Protein AF-0000000078754914 (afdb_homodimer)

Solvent-accessible surface area (backbone atoms only — not comparable to full-atom values): 26259 Å² total; per-residue (Å²): 140,76,93,75,76,72,86,76,89,74,84,75,78,78,77,78,77,77,77,77,78,77,76,78,76,74,75,75,57,70,71,48,72,51,60,35,39,29,44,28,19,33,62,88,78,64,42,81,58,35,33,40,40,38,38,36,36,27,54,74,83,36,70,35,36,37,41,34,42,30,20,40,89,87,63,48,73,48,31,39,32,44,38,34,21,64,92,42,52,29,54,31,35,33,41,40,40,30,69,83,55,39,27,34,33,28,33,44,81,50,99,90,40,40,33,25,26,21,20,76,31,61,91,46,71,77,42,71,42,80,48,85,73,58,82,56,47,30,25,72,78,6,43,61,48,50,47,55,76,40,40,69,51,27,60,71,61,41,69,48,70,36,30,36,55,37,29,82,72,61,47,66,46,57,29,27,37,35,52,75,42,69,66,72,44,31,29,32,33,43,34,53,57,48,70,69,58,36,73,52,33,72,55,31,38,36,32,25,33,51,90,77,58,43,73,39,36,38,34,32,80,43,97,53,58,44,96,86,68,43,63,34,47,27,34,31,44,45,48,71,70,81,130,137,87,82,75,71,86,74,78,82,77,79,78,78,75,76,78,76,76,76,77,76,78,75,77,75,75,74,75,58,71,71,47,71,50,58,37,38,28,44,27,19,32,63,87,79,63,43,81,58,37,33,40,39,38,39,36,36,25,54,74,85,36,71,35,34,37,41,34,42,29,19,40,90,86,63,50,71,47,30,40,31,45,38,36,21,63,91,43,51,28,55,30,35,34,42,40,39,30,70,85,53,39,27,35,33,29,35,46,82,50,99,90,39,38,34,25,25,22,21,76,33,60,91,46,71,76,42,72,42,80,49,87,75,56,83,56,47,28,25,70,76,8,44,61,47,50,47,55,77,40,38,69,49,27,61,71,60,42,69,50,70,36,30,37,56,36,29,82,71,61,46,67,46,58,29,28,38,36,53,75,44,67,65,71,43,32,29,29,35,44,33,52,56,49,71,68,57,36,74,52,31,72,53,32,38,37,32,25,32,52,91,78,58,42,71,37,35,39,35,31,80,42,98,52,58,43,96,84,68,44,62,34,48,28,34,32,44,46,48,69,70,81,129

Nearest PDB structures (foldseek):
  1jmx-assembly1_A  TM=2.293E-01  e=6.325E-02  Pseudomonas putida
  4r03-assembly1_A  TM=3.063E-01  e=1.200E+00  Parabacteroides distasonis ATCC 8503
  4r8o-assembly1_A  TM=3.249E-01  e=1.200E+00  Phocaeicola vulgatus ATCC 8482
  4azr-assembly1_B  TM=3.197E-01  e=2.569E+00  Homo sapiens
  3d6e-assembly1_A  TM=2.880E-01  e=1.993E+00  Bacillus licheniformis

pLDDT: mean 88.11, std 21.05, range [20.16, 98.88]

Sequence (486 aa):
MDWLNLISTGCKHATVIAIAIMTVEVSASTAGTLKFRGDAYDLSTGKFVYSENHSEFYKEGKHAYSRVSYRDAAGKEFASKIITFLPNRTQPTYELRDVRDGYVEGIRREAGGTVYYARRKADEPMKEKRIQTPAPAVFDGGFDYFVRENFNEICAGTNKSFFFAVPIELDYFRFRVARQESGDVCRMNLELDNVLLRQIVRPIKLWYETKTGRLKKYEGISNINGPDGKSLKVRVVFTYPEKMDWLNLISTGCKHATVIAIAIMTVEVSASTAGTLKFRGDAYDLSTGKFVYSENHSEFYKEGKHAYSRVSYRDAAGKEFASKIITFLPNRTQPTYELRDVRDGYVEGIRREAGGTVYYARRKADEPMKEKRIQTPAPAVFDGGFDYFVRENFNEICAGTNKSFFFAVPIELDYFRFRVARQESGDVCRMNLELDNVLLRQIVRPIKLWYETKTGRLKKYEGISNINGPDGKSLKVRVVFTYPEK

Organism: Turneriella parva (strain ATCC BAA-1111 / DSM 21527 / NCTC 11395 / H) (NCBI:txid869212)

Secondary structure (DSSP, 8-state):
----TT-------------------------PEEEEEEEEEETTT--EEEEEEEEEEEETTEEEEEEEEEE-TTS-EEEEEEEE-SS-TTS-EEEEEETTTTEEEEEEEETTEEEEEEESSTTSPPEEEEE-PPSSEE-TTHHHHHHHHTHHHHHTT--EEEEEEEGGGTEEEEEEEEEEE-SSEEEEEEEESSHHHHHHBPPEEEEEETTT--EEEEEEEEEEE-TTSSEEEEEEEEE----/-------------------------------PEEEEEEEEEETTT--EEEEEEEEEEEETTEEEEEEEEEE-TTS-EEEEEEEE-SS-TTS-EEEEEETTTTEEEEEEEETTEEEEEEESSTTSPPEEEEE-PPSSEE-TTHHHHHHHHTHHHHHTT--EEEEEEEGGGTEEEEEEEEEEE-SSEEEEEEEESSHHHHHHBPPEEEEEETTT--EEEEEEEEEEE-TTSSEEEEEEEEE----

Foldseek 3Di:
DDPPDDPDDPDPPPPPPPPPPPPPPPPQQPFDKFWWKKWKAFPPPRHTAWMWIKIFTDHNRHGAKMKIFIAGPVGHTQKIKIWGCPPPNQDIWMWIAGNVFGWIWIWDADPVAIKTWIDLGPPDDIDIDHDDFDPPEGEDSSVLVVCLVCVVVQQVWDKDWGWYDDRNVNGIAIWIKHFDDHDQKTKIWIAGPDPVRRVVDDTKIWIAGPVPSDTAKIFAWDPDADPVSHTGTIIMGMDGDDD/DCPPDDPPPPDPPPPPPPPPPPPPPPPQQPFDKFWWKKWKAFPPPRHTAWMWIKIFTDHNRHGAKMKIFIAGPVGHTQKIKIWGCPPPNQDIWMWIAGNVFGWIWIWDADPVAIKTWIDLGPPDDIDIDHDDFDPPEGEDSSVLVVCLVCVVVQQVWDKDWGWYDDRNVNGIAIWIKHFDDHDQKTKIWIAGPDPVRRVVDDTKIWIAGNVPSDTAKIFAWDPDADPVSHTGTIIMGMDGDDD

Radius of gyration: 37.25 Å; Cα contacts (8 Å, |Δi|>4): 1075; chains: 2; bounding box: 66×180×122 Å

Structure (mmCIF, N/CA/C/O backbone):
data_AF-0000000078754914-model_v1
#
loop_
_entity.id
_entity.type
_entity.pdbx_description
1 polymer 'DUF3108 domain-containing protein'
#
loop_
_atom_site.group_PDB
_atom_site.id
_atom_site.type_symbol
_atom_site.label_atom_id
_atom_site.label_alt_id
_atom_site.label_comp_id
_atom_site.label_asym_id
_atom_site.label_entity_id
_atom_site.label_seq_id
_atom_site.pdbx_PDB_ins_code
_atom_site.Cartn_x
_atom_site.Cartn_y
_atom_site.Cartn_z
_atom_site.occupancy
_atom_site.B_iso_or_equiv
_atom_site.auth_seq_id
_atom_site.auth_comp_id
_atom_site.auth_asym_id
_atom_site.auth_atom_id
_atom_site.pdbx_PDB_model_num
ATOM 1 N N . MET A 1 1 ? 26.578 -69.25 -94.938 1 20.91 1 MET A N 1
ATOM 2 C CA . MET A 1 1 ? 26.406 -70 -93.688 1 20.91 1 MET A CA 1
ATOM 3 C C . MET A 1 1 ? 25.469 -69.25 -92.75 1 20.91 1 MET A C 1
ATOM 5 O O . MET A 1 1 ? 25.328 -68 -92.812 1 20.91 1 MET A O 1
ATOM 9 N N . ASP A 1 2 ? 24.875 -69.812 -91.688 1 20.16 2 ASP A N 1
ATOM 10 C CA . ASP A 1 2 ? 23.641 -69.938 -90.938 1 20.16 2 ASP A CA 1
ATOM 11 C C . ASP A 1 2 ? 23.547 -68.875 -89.812 1 20.16 2 ASP A C 1
ATOM 13 O O . ASP A 1 2 ? 22.469 -68.562 -89.312 1 20.16 2 ASP A O 1
ATOM 17 N N . TRP A 1 3 ? 24.641 -68.312 -89.125 1 23.36 3 TRP A N 1
ATOM 18 C CA . TRP A 1 3 ? 24.578 -68.375 -87.688 1 23.36 3 TRP A CA 1
ATOM 19 C C . TRP A 1 3 ? 23.625 -67.312 -87.125 1 23.36 3 TRP A C 1
ATOM 21 O O . TRP A 1 3 ? 23.891 -66.125 -87.25 1 23.36 3 TRP A O 1
ATOM 31 N N . LEU A 1 4 ? 22.234 -67.375 -87.25 1 23.67 4 LEU A N 1
ATOM 32 C CA . LEU A 1 4 ? 21 -66.688 -86.938 1 23.67 4 LEU A CA 1
ATOM 33 C C . LEU A 1 4 ? 20.875 -66.5 -85.438 1 23.67 4 LEU A C 1
ATOM 35 O O . LEU A 1 4 ? 20.047 -65.75 -84.938 1 23.67 4 LEU A O 1
ATOM 39 N N . ASN A 1 5 ? 21.422 -67.438 -84.562 1 22.38 5 ASN A N 1
ATOM 40 C CA . ASN A 1 5 ? 20.547 -67.938 -83.5 1 22.38 5 ASN A CA 1
ATOM 41 C C . ASN A 1 5 ? 20.375 -66.938 -82.375 1 22.38 5 ASN A C 1
ATOM 43 O O . ASN A 1 5 ? 19.625 -67.125 -81.438 1 22.38 5 ASN A O 1
ATOM 47 N N . LEU A 1 6 ? 21.359 -66.125 -81.938 1 23.33 6 LEU A N 1
ATOM 48 C CA . LEU A 1 6 ? 21.656 -66.125 -80.5 1 23.33 6 LEU A CA 1
ATOM 49 C C . LEU A 1 6 ? 20.656 -65.188 -79.75 1 23.33 6 LEU A C 1
ATOM 51 O O . LEU A 1 6 ? 20.766 -65 -78.562 1 23.33 6 LEU A O 1
ATOM 55 N N . ILE A 1 7 ? 19.844 -64.312 -80.375 1 30.78 7 ILE A N 1
ATOM 56 C CA . ILE A 1 7 ? 19.641 -63.094 -79.562 1 30.78 7 ILE A CA 1
ATOM 57 C C . ILE A 1 7 ? 18.578 -63.375 -78.5 1 30.78 7 ILE A C 1
ATOM 59 O O . ILE A 1 7 ? 17.422 -63.625 -78.875 1 30.78 7 ILE A O 1
ATOM 63 N N . SER A 1 8 ? 18.953 -64.125 -77.375 1 26.09 8 SER A N 1
ATOM 64 C CA . SER A 1 8 ? 18.094 -64.5 -76.25 1 26.09 8 SER A CA 1
ATOM 65 C C . SER A 1 8 ? 17.25 -63.375 -75.75 1 26.09 8 SER A C 1
ATOM 67 O O . SER A 1 8 ? 17.578 -62.188 -76 1 26.09 8 SER A O 1
ATOM 69 N N . THR A 1 9 ? 16.156 -63.75 -75 1 27.69 9 THR A N 1
ATOM 70 C CA . THR A 1 9 ? 14.867 -63.312 -74.438 1 27.69 9 THR A CA 1
ATOM 71 C C . THR A 1 9 ? 15.047 -62.312 -73.312 1 27.69 9 THR A C 1
ATOM 73 O O . THR A 1 9 ? 15.891 -62.5 -72.438 1 27.69 9 THR A O 1
ATOM 76 N N . GLY A 1 10 ? 14.578 -61.031 -73.375 1 27.31 10 GLY A N 1
ATOM 77 C CA . GLY A 1 10 ? 14.492 -59.719 -72.75 1 27.31 10 GLY A CA 1
ATOM 78 C C . GLY A 1 10 ? 13.719 -59.688 -71.5 1 27.31 10 GLY A C 1
ATOM 79 O O . GLY A 1 10 ? 13.461 -58.594 -70.938 1 27.31 10 GLY A O 1
ATOM 80 N N . CYS A 1 11 ? 13.25 -60.844 -70.812 1 23.77 11 CYS A N 1
ATOM 81 C CA . CYS A 1 11 ? 12.109 -60.438 -70 1 23.77 11 CYS A CA 1
ATOM 82 C C . CYS A 1 11 ? 12.555 -59.594 -68.812 1 23.77 11 CYS A C 1
ATOM 84 O O . CYS A 1 11 ? 13.391 -60.031 -68.062 1 23.77 11 CYS A O 1
ATOM 86 N N . LYS A 1 12 ? 12.25 -58.281 -68.812 1 30.7 12 LYS A N 1
ATOM 87 C CA . LYS A 1 12 ? 12.438 -57.188 -67.875 1 30.7 12 LYS A CA 1
ATOM 88 C C . LYS A 1 12 ? 11.648 -57.438 -66.625 1 30.7 12 LYS A C 1
ATOM 90 O O . LYS A 1 12 ? 10.414 -57.438 -66.625 1 30.7 12 LYS A O 1
ATOM 95 N N . HIS A 1 13 ? 11.984 -58.531 -65.75 1 25.66 13 HIS A N 1
ATOM 96 C CA . HIS A 1 13 ? 11.219 -58.594 -64.5 1 25.66 13 HIS A CA 1
ATOM 97 C C . HIS A 1 13 ? 11.273 -57.281 -63.75 1 25.66 13 HIS A C 1
ATOM 99 O O . HIS A 1 13 ? 12.359 -56.719 -63.562 1 25.66 13 HIS A O 1
ATOM 105 N N . ALA A 1 14 ? 10.164 -56.5 -63.688 1 33.81 14 ALA A N 1
ATOM 106 C CA . ALA A 1 14 ? 9.812 -55.344 -62.906 1 33.81 14 ALA A CA 1
ATOM 107 C C . ALA A 1 14 ? 9.914 -55.625 -61.406 1 33.81 14 ALA A C 1
ATOM 109 O O . ALA A 1 14 ? 9.227 -56.5 -60.906 1 33.81 14 ALA A O 1
ATOM 110 N N . THR A 1 15 ? 11.109 -55.625 -60.875 1 30.08 15 THR A N 1
ATOM 111 C CA . THR A 1 15 ? 11.227 -55.688 -59.406 1 30.08 15 THR A CA 1
ATOM 112 C C . THR A 1 15 ? 10.359 -54.656 -58.719 1 30.08 15 THR A C 1
ATOM 114 O O . THR A 1 15 ? 10.492 -53.469 -59 1 30.08 15 THR A O 1
ATOM 117 N N . VAL A 1 16 ? 9.156 -54.969 -58.312 1 36.28 16 VAL A N 1
ATOM 118 C CA . VAL A 1 16 ? 8.266 -54.188 -57.469 1 36.28 16 VAL A CA 1
ATOM 119 C C . VAL A 1 16 ? 8.992 -53.781 -56.188 1 36.28 16 VAL A C 1
ATOM 121 O O . VAL A 1 16 ? 9.461 -54.656 -55.438 1 36.28 16 VAL A O 1
ATOM 124 N N . ILE A 1 17 ? 9.68 -52.656 -56.188 1 37.19 17 ILE A N 1
ATOM 125 C CA . ILE A 1 17 ? 10.227 -52.062 -54.969 1 37.19 17 ILE A CA 1
ATOM 126 C C . ILE A 1 17 ? 9.109 -51.844 -53.969 1 37.19 17 ILE A C 1
ATOM 128 O O . ILE A 1 17 ? 8.148 -51.125 -54.25 1 37.19 17 ILE A O 1
ATOM 132 N N . ALA A 1 18 ? 8.82 -52.75 -53.094 1 37.34 18 ALA A N 1
ATOM 133 C CA . ALA A 1 18 ? 7.973 -52.562 -51.906 1 37.34 18 ALA A CA 1
ATOM 134 C C . ALA A 1 18 ? 8.406 -51.344 -51.094 1 37.34 18 ALA A C 1
ATOM 136 O O . ALA A 1 18 ? 9.539 -51.281 -50.625 1 37.34 18 ALA A O 1
ATOM 137 N N . ILE A 1 19 ? 7.836 -50.188 -51.375 1 39.81 19 ILE A N 1
ATOM 138 C CA . ILE A 1 19 ? 7.984 -49 -50.531 1 39.81 19 ILE A CA 1
ATOM 139 C C . ILE A 1 19 ? 7.484 -49.281 -49.125 1 39.81 19 ILE A C 1
ATOM 141 O O . ILE A 1 19 ? 6.297 -49.562 -48.938 1 39.81 19 ILE A O 1
ATOM 145 N N . ALA A 1 20 ? 8.305 -49.875 -48.25 1 39.75 20 ALA A N 1
ATOM 146 C CA . ALA A 1 20 ? 7.969 -49.969 -46.812 1 39.75 20 ALA A CA 1
ATOM 147 C C . ALA A 1 20 ? 7.613 -48.562 -46.281 1 39.75 20 ALA A C 1
ATOM 149 O O . ALA A 1 20 ? 8.453 -47.688 -46.25 1 39.75 20 ALA A O 1
ATOM 150 N N . ILE A 1 21 ? 6.336 -48.188 -46.281 1 40.44 21 ILE A N 1
ATOM 151 C CA . ILE A 1 21 ? 5.863 -47 -45.562 1 40.44 21 ILE A CA 1
ATOM 152 C C . ILE A 1 21 ? 6.152 -47.188 -44.062 1 40.44 21 ILE A C 1
ATOM 154 O O . ILE A 1 21 ? 5.602 -48.062 -43.406 1 40.44 21 ILE A O 1
ATOM 158 N N . MET A 1 22 ? 7.324 -46.844 -43.562 1 40.12 22 MET A N 1
ATOM 159 C CA . MET A 1 22 ? 7.586 -46.719 -42.125 1 40.12 22 MET A CA 1
ATOM 160 C C . MET A 1 22 ? 6.547 -45.812 -41.469 1 40.12 22 MET A C 1
ATOM 162 O O . MET A 1 22 ? 6.488 -44.625 -41.75 1 40.12 22 MET A O 1
ATOM 166 N N . THR A 1 23 ? 5.422 -46.375 -40.969 1 42.34 23 THR A N 1
ATOM 167 C CA . THR A 1 23 ? 4.523 -45.625 -40.125 1 42.34 23 THR A CA 1
ATOM 168 C C . THR A 1 23 ? 5.242 -45.156 -38.844 1 42.34 23 THR A C 1
ATOM 170 O O . THR A 1 23 ? 5.746 -46 -38.094 1 42.34 23 THR A O 1
ATOM 173 N N . VAL A 1 24 ? 5.863 -44 -38.75 1 44.53 24 VAL A N 1
ATOM 174 C CA . VAL A 1 24 ? 6.297 -43.375 -37.531 1 44.53 24 VAL A CA 1
ATOM 175 C C . VAL A 1 24 ? 5.129 -43.312 -36.531 1 44.53 24 VAL A C 1
ATOM 177 O O . VAL A 1 24 ? 4.113 -42.688 -36.812 1 44.53 24 VAL A O 1
ATOM 180 N N . GLU A 1 25 ? 4.988 -44.375 -35.719 1 39.78 25 GLU A N 1
ATOM 181 C CA . GLU A 1 25 ? 4.109 -44.156 -34.562 1 39.78 25 GLU A CA 1
ATOM 182 C C . GLU A 1 25 ? 4.488 -42.906 -33.812 1 39.78 25 GLU A C 1
ATOM 184 O O . GLU A 1 25 ? 5.594 -42.812 -33.25 1 39.78 25 GLU A O 1
ATOM 189 N N . VAL A 1 26 ? 3.918 -41.812 -34.031 1 45.16 26 VAL A N 1
ATOM 190 C CA . VAL A 1 26 ? 3.949 -40.688 -33.125 1 45.16 26 VAL A CA 1
ATOM 191 C C . VAL A 1 26 ? 3.484 -41.125 -31.734 1 45.16 26 VAL A C 1
ATOM 193 O O . VAL A 1 26 ? 2.334 -41.562 -31.562 1 45.16 26 VAL A O 1
ATOM 196 N N . SER A 1 27 ? 4.363 -41.656 -30.875 1 41.03 27 SER A N 1
ATOM 197 C CA . SER A 1 27 ? 4.051 -41.812 -29.469 1 41.03 27 SER A CA 1
ATOM 198 C C . SER A 1 27 ? 3.166 -40.688 -28.938 1 41.03 27 SER A C 1
ATOM 200 O O . SER A 1 27 ? 3.471 -39.531 -29.141 1 41.03 27 SER A O 1
ATOM 202 N N . ALA A 1 28 ? 1.911 -40.875 -28.656 1 42.59 28 ALA A N 1
ATOM 203 C CA . ALA A 1 28 ? 1.002 -40 -27.891 1 42.59 28 ALA A CA 1
ATOM 204 C C . ALA A 1 28 ? 1.696 -39.406 -26.672 1 42.59 28 ALA A C 1
ATOM 206 O O . ALA A 1 28 ? 2.254 -40.156 -25.859 1 42.59 28 ALA A O 1
ATOM 207 N N . SER A 1 29 ? 2.305 -38.312 -26.688 1 46.56 29 SER A N 1
ATOM 208 C CA . SER A 1 29 ? 2.795 -37.562 -25.547 1 46.56 29 SER A CA 1
ATOM 209 C C . SER A 1 29 ? 1.896 -37.75 -24.328 1 46.56 29 SER A C 1
ATOM 211 O O . SER A 1 29 ? 0.685 -37.531 -24.406 1 46.56 29 SER A O 1
ATOM 213 N N . THR A 1 30 ? 2.09 -38.781 -23.391 1 49.06 30 THR A N 1
ATOM 214 C CA . THR A 1 30 ? 1.38 -39.094 -22.156 1 49.06 30 THR A CA 1
ATOM 215 C C . THR A 1 30 ? 0.973 -37.844 -21.406 1 49.06 30 THR A C 1
ATOM 217 O O . THR A 1 30 ? 1.771 -36.906 -21.281 1 49.06 30 THR A O 1
ATOM 220 N N . ALA A 1 31 ? -0.327 -37.406 -21.562 1 63.94 31 ALA A N 1
ATOM 221 C CA . ALA A 1 31 ? -1.041 -36.469 -20.688 1 63.94 31 ALA A CA 1
ATOM 222 C C . ALA A 1 31 ? -0.751 -36.75 -19.219 1 63.94 31 ALA A C 1
ATOM 224 O O . ALA A 1 31 ? -1.095 -37.844 -18.703 1 63.94 31 ALA A O 1
ATOM 225 N N . GLY A 1 32 ? 0.456 -36.219 -18.641 1 80.38 32 GLY A N 1
ATOM 226 C CA . GLY A 1 32 ? 0.823 -36.406 -17.234 1 80.38 32 GLY A CA 1
ATOM 227 C C . GLY A 1 32 ? 0.248 -35.344 -16.344 1 80.38 32 GLY A C 1
ATOM 228 O O . GLY A 1 32 ? -0.119 -34.25 -16.812 1 80.38 32 GLY A O 1
ATOM 229 N N . THR A 1 33 ? -0.36 -35.781 -15.266 1 90.25 33 THR A N 1
ATOM 230 C CA . THR A 1 33 ? -0.891 -34.875 -14.242 1 90.25 33 THR A CA 1
ATOM 231 C C . THR A 1 33 ? 0.037 -34.844 -13.031 1 90.25 33 THR A C 1
ATOM 233 O O . THR A 1 33 ? 0.521 -35.875 -12.578 1 90.25 33 THR A O 1
ATOM 236 N N . LEU A 1 34 ? 0.462 -33.625 -12.656 1 94.62 34 LEU A N 1
ATOM 237 C CA . LEU A 1 34 ? 1.168 -33.438 -11.398 1 94.62 34 LEU A CA 1
ATOM 238 C C . LEU A 1 34 ? 0.238 -32.875 -10.336 1 94.62 34 LEU A C 1
ATOM 240 O O . LEU A 1 34 ? -0.434 -31.859 -10.578 1 94.62 34 LEU A O 1
ATOM 244 N N . LYS A 1 35 ? 0.137 -33.531 -9.211 1 97.56 35 LYS A N 1
ATOM 245 C CA . LYS A 1 35 ? -0.719 -33.062 -8.125 1 97.56 35 LYS A CA 1
ATOM 246 C C . LYS A 1 35 ? 0.108 -32.688 -6.902 1 97.56 35 LYS A C 1
ATOM 248 O O . LYS A 1 35 ? 1.088 -33.344 -6.566 1 97.56 35 LYS A O 1
ATOM 253 N N . PHE A 1 36 ? -0.248 -31.531 -6.273 1 98.12 36 PHE A N 1
ATOM 254 C CA . PHE A 1 36 ? 0.384 -31.109 -5.031 1 98.12 36 PHE A CA 1
ATOM 255 C C . PHE A 1 36 ? -0.567 -30.266 -4.203 1 98.12 36 PHE A C 1
ATOM 257 O O . PHE A 1 36 ? -1.662 -29.922 -4.656 1 98.12 36 PHE A O 1
ATOM 264 N N . ARG A 1 37 ? -0.167 -30.062 -2.988 1 98.44 37 ARG A N 1
ATOM 265 C CA . ARG A 1 37 ? -1.055 -29.422 -2.031 1 98.44 37 ARG A CA 1
ATOM 266 C C . ARG A 1 37 ? -0.342 -28.281 -1.311 1 98.44 37 ARG A C 1
ATOM 268 O O . ARG A 1 37 ? 0.85 -28.375 -1.008 1 98.44 37 ARG A O 1
ATOM 275 N N . GLY A 1 38 ? -1.018 -27.172 -1.117 1 98.75 38 GLY A N 1
ATOM 276 C CA . GLY A 1 38 ? -0.617 -26.094 -0.221 1 98.75 38 GLY A CA 1
ATOM 277 C C . GLY A 1 38 ? -1.549 -25.938 0.964 1 98.75 38 GLY A C 1
ATOM 278 O O . GLY A 1 38 ? -2.768 -25.859 0.796 1 98.75 38 GLY A O 1
ATOM 279 N N . ASP A 1 39 ? -1.002 -25.891 2.141 1 98.88 39 ASP A N 1
ATOM 280 C CA . ASP A 1 39 ? -1.78 -25.641 3.35 1 98.88 39 ASP A CA 1
ATOM 281 C C . ASP A 1 39 ? -1.636 -24.188 3.799 1 98.88 39 ASP A C 1
ATOM 283 O O . ASP A 1 39 ? -0.52 -23.703 3.998 1 98.88 39 ASP A O 1
ATOM 287 N N . ALA A 1 40 ? -2.787 -23.562 3.965 1 98.88 40 ALA A N 1
ATOM 288 C CA . ALA A 1 40 ? -2.807 -22.156 4.336 1 98.88 40 ALA A CA 1
ATOM 289 C C . ALA A 1 40 ? -3.109 -21.984 5.82 1 98.88 40 ALA A C 1
ATOM 291 O O . ALA A 1 40 ? -4.094 -22.516 6.328 1 98.88 40 ALA A O 1
ATOM 292 N N . TYR A 1 41 ? -2.283 -21.219 6.449 1 98.81 41 TYR A N 1
ATOM 293 C CA . TYR A 1 41 ? -2.432 -20.859 7.855 1 98.81 41 TYR A CA 1
ATOM 294 C C . TYR A 1 41 ? -2.58 -19.359 8.016 1 98.81 41 TYR A C 1
ATOM 296 O O . TYR A 1 41 ? -1.918 -18.578 7.324 1 98.81 41 TYR A O 1
ATOM 304 N N . ASP A 1 42 ? -3.475 -18.953 8.898 1 97.81 42 ASP A N 1
ATOM 305 C CA . ASP A 1 42 ? -3.605 -17.531 9.211 1 97.81 42 ASP A CA 1
ATOM 306 C C . ASP A 1 42 ? -2.285 -16.969 9.719 1 97.81 42 ASP A C 1
ATOM 308 O O . ASP A 1 42 ? -1.656 -17.531 10.617 1 97.81 42 ASP A O 1
ATOM 312 N N . LEU A 1 43 ? -1.899 -15.906 9.234 1 95.38 43 LEU A N 1
ATOM 313 C CA . LEU A 1 43 ? -0.584 -15.359 9.547 1 95.38 43 LEU A CA 1
ATOM 314 C C . LEU A 1 43 ? -0.532 -14.859 10.984 1 95.38 43 LEU A C 1
ATOM 316 O O . LEU A 1 43 ? 0.52 -14.906 11.633 1 95.38 43 LEU A O 1
ATOM 320 N N . SER A 1 44 ? -1.604 -14.367 11.492 1 91.75 44 SER A N 1
ATOM 321 C CA . SER A 1 44 ? -1.636 -13.781 12.828 1 91.75 44 SER A CA 1
ATOM 322 C C . SER A 1 44 ? -1.774 -14.852 13.906 1 91.75 44 SER A C 1
ATOM 324 O O . SER A 1 44 ? -1.086 -14.812 14.922 1 91.75 44 SER A O 1
ATOM 326 N N . THR A 1 45 ? -2.57 -15.859 13.656 1 95.75 45 THR A N 1
ATOM 327 C CA . THR A 1 45 ? -2.912 -16.812 14.703 1 95.75 45 THR A CA 1
ATOM 328 C C . THR A 1 45 ? -2.139 -18.125 14.516 1 95.75 45 THR A C 1
ATOM 330 O O . THR A 1 45 ? -2.012 -18.906 15.453 1 95.75 45 THR A O 1
ATOM 333 N N . GLY A 1 46 ? -1.784 -18.422 13.258 1 97.38 46 GLY A N 1
ATOM 334 C CA . GLY A 1 46 ? -1.106 -19.672 12.969 1 97.38 46 GLY A CA 1
ATOM 335 C C . GLY A 1 46 ? -2.061 -20.844 12.766 1 97.38 46 GLY A C 1
ATOM 336 O O . GLY A 1 46 ? -1.629 -21.984 12.578 1 97.38 46 GLY A O 1
ATOM 337 N N . LYS A 1 47 ? -3.279 -20.547 12.703 1 97.88 47 LYS A N 1
ATOM 338 C CA . LYS A 1 47 ? -4.27 -21.609 12.57 1 97.88 47 LYS A CA 1
ATOM 339 C C . LYS A 1 47 ? -4.504 -21.969 11.102 1 97.88 47 LYS A C 1
ATOM 341 O O . LYS A 1 47 ? -4.492 -21.094 10.242 1 97.88 47 LYS A O 1
ATOM 346 N N . PHE A 1 48 ? -4.797 -23.281 10.906 1 98.5 48 PHE A N 1
ATOM 347 C CA . PHE A 1 48 ? -5.156 -23.734 9.57 1 98.5 48 PHE A CA 1
ATOM 348 C C . PHE A 1 48 ? -6.441 -23.078 9.094 1 98.5 48 PHE A C 1
ATOM 350 O O . PHE A 1 48 ? -7.418 -22.984 9.844 1 98.5 48 PHE A O 1
ATOM 357 N N . VAL A 1 49 ? -6.434 -22.625 7.809 1 98.25 49 VAL A N 1
ATOM 358 C CA . VAL A 1 49 ? -7.605 -21.938 7.285 1 98.25 49 VAL A CA 1
ATOM 359 C C . VAL A 1 49 ? -8.188 -22.719 6.109 1 98.25 49 VAL A C 1
ATOM 361 O O . VAL A 1 49 ? -9.375 -23.016 6.086 1 98.25 49 VAL A O 1
ATOM 364 N N . TYR A 1 50 ? -7.375 -23.062 5.133 1 98.75 50 TYR A N 1
ATOM 365 C CA . TYR A 1 50 ? -7.809 -23.859 3.99 1 98.75 50 TYR A CA 1
ATOM 366 C C . TYR A 1 50 ? -6.621 -24.547 3.328 1 98.75 50 TYR A C 1
ATOM 368 O O . TYR A 1 50 ? -5.469 -24.297 3.676 1 98.75 50 TYR A O 1
ATOM 376 N N . SER A 1 51 ? -6.934 -25.5 2.418 1 98.81 51 SER A N 1
ATOM 377 C CA . SER A 1 51 ? -5.918 -26.094 1.559 1 98.81 51 SER A CA 1
ATOM 378 C C . SER A 1 51 ? -6.16 -25.766 0.093 1 98.81 51 SER A C 1
ATOM 380 O O . SER A 1 51 ? -7.309 -25.609 -0.333 1 98.81 51 SER A O 1
ATOM 382 N N . GLU A 1 52 ? -5.102 -25.578 -0.608 1 98.81 52 GLU A N 1
ATOM 383 C CA . GLU A 1 52 ? -5.09 -25.516 -2.066 1 98.81 52 GLU A CA 1
ATOM 384 C C . GLU A 1 52 ? -4.652 -26.859 -2.668 1 98.81 52 GLU A C 1
ATOM 386 O O . GLU A 1 52 ? -3.533 -27.312 -2.424 1 98.81 52 GLU A O 1
ATOM 391 N N . ASN A 1 53 ? -5.484 -27.438 -3.414 1 98.75 53 ASN A N 1
ATOM 392 C CA . ASN A 1 53 ? -5.191 -28.703 -4.066 1 98.75 53 ASN A CA 1
ATOM 393 C C . ASN A 1 53 ? -5.02 -28.531 -5.574 1 98.75 53 ASN A C 1
ATOM 395 O O . ASN A 1 53 ? -6 -28.359 -6.301 1 98.75 53 ASN A O 1
ATOM 399 N N . HIS A 1 54 ? -3.771 -28.625 -5.992 1 98.62 54 HIS A N 1
ATOM 400 C CA . HIS A 1 54 ? -3.385 -28.297 -7.359 1 98.62 54 HIS A CA 1
ATOM 401 C C . HIS A 1 54 ? -3.312 -29.547 -8.227 1 98.62 54 HIS A C 1
ATOM 403 O O . HIS A 1 54 ? -2.799 -30.578 -7.785 1 98.62 54 HIS A O 1
ATOM 409 N N . SER A 1 55 ? -3.852 -29.5 -9.398 1 98.38 55 SER A N 1
ATOM 410 C CA . SER A 1 55 ? -3.648 -30.469 -10.469 1 98.38 55 SER A CA 1
ATOM 411 C C . SER A 1 55 ? -3.123 -29.797 -11.727 1 98.38 55 SER A C 1
ATOM 413 O O . SER A 1 55 ? -3.809 -28.953 -12.328 1 98.38 55 SER A O 1
ATOM 415 N N . GLU A 1 56 ? -1.907 -30.141 -12.078 1 97.44 56 GLU A N 1
ATOM 416 C CA . GLU A 1 56 ? -1.301 -29.625 -13.305 1 97.44 56 GLU A CA 1
ATOM 417 C C . GLU A 1 56 ? -1.463 -30.625 -14.453 1 97.44 56 GLU A C 1
ATOM 419 O O . GLU A 1 56 ? -1.136 -31.797 -14.312 1 97.44 56 GLU A O 1
ATOM 424 N N . PHE A 1 57 ? -1.888 -30.109 -15.586 1 97.38 57 PHE A N 1
ATOM 425 C CA . PHE A 1 57 ? -2.094 -30.938 -16.766 1 97.38 57 PHE A CA 1
ATOM 426 C C . PHE A 1 57 ? -1.134 -30.547 -17.891 1 97.38 57 PHE A C 1
ATOM 428 O O . PHE A 1 57 ? -1.008 -29.375 -18.219 1 97.38 57 PHE A O 1
ATOM 435 N N . TYR A 1 58 ? -0.457 -31.547 -18.422 1 95.25 58 TYR A N 1
ATOM 436 C CA . TYR A 1 58 ? 0.557 -31.344 -19.453 1 95.25 58 TYR A CA 1
ATOM 437 C C . TYR A 1 58 ? 0.106 -31.922 -20.781 1 95.25 58 TYR A C 1
ATOM 439 O O . TYR A 1 58 ? -0.53 -32.969 -20.828 1 95.25 58 TYR A O 1
ATOM 447 N N . LYS A 1 59 ? 0.269 -31.125 -21.828 1 92.31 59 LYS A N 1
ATOM 448 C CA . LYS A 1 59 ? 0.051 -31.547 -23.219 1 92.31 59 LYS A CA 1
ATOM 449 C C . LYS A 1 59 ? 1.334 -31.422 -24.031 1 92.31 59 LYS A C 1
ATOM 451 O O . LYS A 1 59 ? 1.901 -30.328 -24.156 1 92.31 59 LYS A O 1
ATOM 456 N N . GLU A 1 60 ? 1.778 -32.594 -24.578 1 91.75 60 GLU A N 1
ATOM 457 C CA . GLU A 1 60 ? 3.006 -32.625 -25.375 1 91.75 60 GLU A CA 1
ATOM 458 C C . GLU A 1 60 ? 4.184 -32.031 -24.594 1 91.75 60 GLU A C 1
ATOM 460 O O . GLU A 1 60 ? 4.926 -31.203 -25.094 1 91.75 60 GLU A O 1
ATOM 465 N N . GLY A 1 61 ? 4.176 -32.344 -23.312 1 90.69 61 GLY A N 1
ATOM 466 C CA . GLY A 1 61 ? 5.301 -32 -22.469 1 90.69 61 GLY A CA 1
ATOM 467 C C . GLY A 1 61 ? 5.242 -30.594 -21.938 1 90.69 61 GLY A C 1
ATOM 468 O O . GLY A 1 61 ? 6.129 -30.156 -21.203 1 90.69 61 GLY A O 1
ATOM 469 N N . LYS A 1 62 ? 4.262 -29.859 -22.312 1 94.31 62 LYS A N 1
ATOM 470 C CA . LYS A 1 62 ? 4.121 -28.484 -21.859 1 94.31 62 LYS A CA 1
ATOM 471 C C . LYS A 1 62 ? 2.969 -28.344 -20.875 1 94.31 62 LYS A C 1
ATOM 473 O O . LYS A 1 62 ? 1.91 -28.953 -21.062 1 94.31 62 LYS A O 1
ATOM 478 N N . HIS A 1 63 ? 3.176 -27.609 -19.828 1 96.44 63 HIS A N 1
ATOM 479 C CA . HIS A 1 63 ? 2.127 -27.312 -18.844 1 96.44 63 HIS A CA 1
ATOM 480 C C . HIS A 1 63 ? 0.989 -26.531 -19.484 1 96.44 63 HIS A C 1
ATOM 482 O O . HIS A 1 63 ? 1.093 -25.312 -19.641 1 96.44 63 HIS A O 1
ATOM 488 N N . ALA A 1 64 ? -0.076 -27.203 -19.766 1 97.19 64 ALA A N 1
ATOM 489 C CA . ALA A 1 64 ? -1.168 -26.594 -20.516 1 97.19 64 ALA A CA 1
ATOM 490 C C . ALA A 1 64 ? -2.098 -25.812 -19.609 1 97.19 64 ALA A C 1
ATOM 492 O O . ALA A 1 64 ? -2.375 -24.625 -19.844 1 97.19 64 ALA A O 1
ATOM 493 N N . TYR A 1 65 ? -2.584 -26.422 -18.562 1 97.94 65 TYR A N 1
ATOM 494 C CA . TYR A 1 65 ? -3.486 -25.75 -17.641 1 97.94 65 TYR A CA 1
ATOM 495 C C . TYR A 1 65 ? -3.471 -26.438 -16.281 1 97.94 65 TYR A C 1
ATOM 497 O O . TYR A 1 65 ? -2.895 -27.516 -16.125 1 97.94 65 TYR A O 1
ATOM 505 N N . SER A 1 66 ? -3.955 -25.734 -15.258 1 98.44 66 SER A N 1
ATOM 506 C CA . SER A 1 66 ? -4.105 -26.266 -13.906 1 98.44 66 SER A CA 1
ATOM 507 C C . SER A 1 66 ? -5.527 -26.062 -13.383 1 98.44 66 SER A C 1
ATOM 509 O O . SER A 1 66 ? -6.227 -25.141 -13.82 1 98.44 66 SER A O 1
ATOM 511 N N . ARG A 1 67 ? -5.934 -26.984 -12.57 1 98.75 67 ARG A N 1
ATOM 512 C CA . ARG A 1 67 ? -7.105 -26.828 -11.711 1 98.75 67 ARG A CA 1
ATOM 513 C C . ARG A 1 67 ? -6.707 -26.797 -10.242 1 98.75 67 ARG A C 1
ATOM 515 O O . ARG A 1 67 ? -5.855 -27.562 -9.797 1 98.75 67 ARG A O 1
ATOM 522 N N . VAL A 1 68 ? -7.242 -25.828 -9.57 1 98.88 68 VAL A N 1
ATOM 523 C CA . VAL A 1 68 ? -6.992 -25.719 -8.133 1 98.88 68 VAL A CA 1
ATOM 524 C C . VAL A 1 68 ? -8.312 -25.797 -7.371 1 98.88 68 VAL A C 1
ATOM 526 O O . VAL A 1 68 ? -9.258 -25.078 -7.684 1 98.88 68 VAL A O 1
ATOM 529 N N . SER A 1 69 ? -8.383 -26.703 -6.473 1 98.88 69 SER A N 1
ATOM 530 C CA . SER A 1 69 ? -9.5 -26.828 -5.547 1 98.8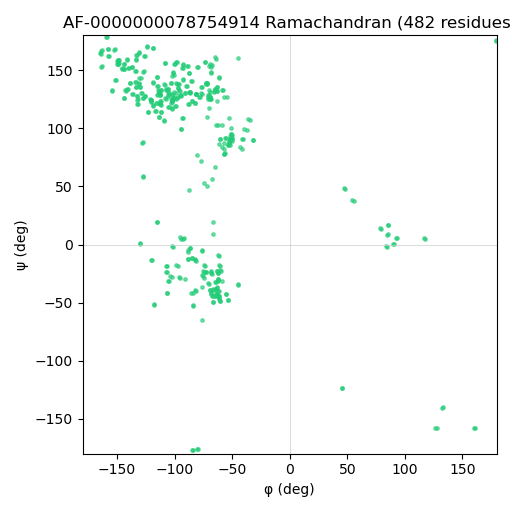8 69 SER A CA 1
ATOM 531 C C . SER A 1 69 ? -9.141 -26.297 -4.168 1 98.88 69 SER A C 1
ATOM 533 O O . SER A 1 69 ? -8.148 -26.719 -3.572 1 98.88 69 SER A O 1
ATOM 535 N N . TYR A 1 70 ? -9.891 -25.312 -3.689 1 98.88 70 TYR A N 1
ATOM 536 C CA . TYR A 1 70 ? -9.727 -24.812 -2.334 1 98.88 70 TYR A CA 1
ATOM 537 C C . TYR A 1 70 ? -10.711 -25.469 -1.375 1 98.88 70 TYR A C 1
ATOM 539 O O . TYR A 1 70 ? -11.922 -25.438 -1.606 1 98.88 70 TYR A O 1
ATOM 547 N N . ARG A 1 71 ? -10.133 -25.984 -0.279 1 98.88 71 ARG A N 1
ATOM 548 C CA . ARG A 1 71 ? -10.969 -26.797 0.609 1 98.88 71 ARG A CA 1
ATOM 549 C C . ARG A 1 71 ? -10.812 -26.344 2.059 1 98.88 71 ARG A C 1
ATOM 551 O O . ARG A 1 71 ? -9.719 -25.969 2.488 1 98.88 71 ARG A O 1
ATOM 558 N N . ASP A 1 72 ? -11.945 -26.391 2.807 1 98.06 72 ASP A N 1
ATOM 559 C CA . ASP A 1 72 ? -11.922 -26.016 4.215 1 98.06 72 ASP A CA 1
ATOM 560 C C . ASP A 1 72 ? -11.398 -27.156 5.082 1 98.06 72 ASP A C 1
ATOM 562 O O . ASP A 1 72 ? -10.914 -28.172 4.559 1 98.06 72 ASP A O 1
ATOM 566 N N . ALA A 1 73 ? -11.414 -26.969 6.371 1 97.31 73 ALA A N 1
ATOM 567 C CA . ALA A 1 73 ? -10.828 -27.922 7.316 1 97.31 73 ALA A CA 1
ATOM 568 C C . ALA A 1 73 ? -11.531 -29.266 7.242 1 97.31 73 ALA A C 1
ATOM 570 O O . ALA A 1 73 ? -10.938 -30.297 7.559 1 97.31 73 ALA A O 1
ATOM 571 N N . ALA A 1 74 ? -12.742 -29.312 6.82 1 97.81 74 ALA A N 1
ATOM 572 C CA . ALA A 1 74 ? -13.508 -30.547 6.695 1 97.81 74 ALA A CA 1
ATOM 573 C C . ALA A 1 74 ? -13.289 -31.188 5.336 1 97.81 74 ALA A C 1
ATOM 575 O O . ALA A 1 74 ? -13.828 -32.281 5.055 1 97.81 74 ALA A O 1
ATOM 576 N N . GLY A 1 75 ? -12.578 -30.531 4.488 1 97.62 75 GLY A N 1
ATOM 577 C CA . GLY A 1 75 ? -12.273 -31.094 3.184 1 97.62 75 GLY A CA 1
ATOM 578 C C . GLY A 1 75 ? -13.273 -30.703 2.113 1 97.62 75 GLY A C 1
ATOM 579 O O . GLY A 1 75 ? -13.172 -31.141 0.968 1 97.62 75 GLY A O 1
ATOM 580 N N . LYS A 1 76 ? -14.164 -29.859 2.49 1 98.5 76 LYS A N 1
ATOM 581 C CA . LYS A 1 76 ? -15.172 -29.422 1.526 1 98.5 76 LYS A CA 1
ATOM 582 C C . LYS A 1 76 ? -14.625 -28.328 0.621 1 98.5 76 LYS A C 1
ATOM 584 O O . LYS A 1 76 ? -14.062 -27.328 1.102 1 98.5 76 LYS A O 1
ATOM 589 N N . GLU A 1 77 ? -14.797 -28.516 -0.687 1 98.81 77 GLU A N 1
ATOM 590 C CA . GLU A 1 77 ? -14.398 -27.469 -1.639 1 98.81 77 GLU A CA 1
ATOM 591 C C . GLU A 1 77 ? -15.328 -26.266 -1.559 1 98.81 77 GLU A C 1
ATOM 593 O O . GLU A 1 77 ? -16.547 -26.406 -1.608 1 98.81 77 GLU A O 1
ATOM 598 N N . PHE A 1 78 ? -14.789 -25.094 -1.408 1 98.62 78 PHE A N 1
ATOM 599 C CA . PHE A 1 78 ? -15.609 -23.891 -1.331 1 98.62 78 PHE A CA 1
ATOM 600 C C . PHE A 1 78 ? -15.25 -22.922 -2.445 1 98.62 78 PHE A C 1
ATOM 602 O O . PHE A 1 78 ? -15.992 -21.969 -2.707 1 98.62 78 PHE A O 1
ATOM 609 N N . ALA A 1 79 ? -14.133 -23.141 -3.129 1 98.81 79 ALA A N 1
ATOM 610 C CA . ALA A 1 79 ? -13.68 -22.328 -4.258 1 98.81 79 ALA A CA 1
ATOM 611 C C . ALA A 1 79 ? -12.867 -23.172 -5.242 1 98.81 79 ALA A C 1
ATOM 613 O O . ALA A 1 79 ? -12.336 -24.234 -4.879 1 98.81 79 ALA A O 1
ATOM 614 N N . SER A 1 80 ? -12.789 -22.734 -6.457 1 98.88 80 SER A N 1
ATOM 615 C CA . SER A 1 80 ? -12.016 -23.406 -7.492 1 98.88 80 SER A CA 1
ATOM 616 C C . SER A 1 80 ? -11.453 -22.422 -8.5 1 98.88 80 SER A C 1
ATOM 618 O O . SER A 1 80 ? -11.992 -21.328 -8.68 1 98.88 80 SER A O 1
ATOM 620 N N . LYS A 1 81 ? -10.406 -22.844 -9.125 1 98.88 81 LYS A N 1
ATOM 621 C CA . LYS A 1 81 ? -9.742 -22.016 -10.133 1 98.88 81 LYS A CA 1
ATOM 622 C C . LYS A 1 81 ? -9.273 -22.875 -11.305 1 98.88 81 LYS A C 1
ATOM 624 O O . LYS A 1 81 ? -8.734 -23.953 -11.109 1 98.88 81 LYS A O 1
ATOM 629 N N . ILE A 1 82 ? -9.539 -22.406 -12.438 1 98.81 82 ILE A N 1
ATOM 630 C CA . ILE A 1 82 ? -8.938 -22.953 -13.648 1 98.81 82 ILE A CA 1
ATOM 631 C C . ILE A 1 82 ? -8.008 -21.906 -14.273 1 98.81 82 ILE A C 1
ATOM 633 O O . ILE A 1 82 ? -8.375 -20.734 -14.391 1 98.81 82 ILE A O 1
ATOM 637 N N . ILE A 1 83 ? -6.84 -22.297 -14.594 1 98.81 83 ILE A N 1
ATOM 638 C CA . ILE A 1 83 ? -5.844 -21.406 -15.188 1 98.81 83 ILE A CA 1
ATOM 639 C C . ILE A 1 83 ? -5.199 -22.078 -16.391 1 98.81 83 ILE A C 1
ATOM 641 O O . ILE A 1 83 ? -4.766 -23.234 -16.312 1 98.81 83 ILE A O 1
ATOM 645 N N . THR A 1 84 ? -5.18 -21.391 -17.547 1 98.56 84 THR A N 1
ATOM 646 C CA . THR A 1 84 ? -4.656 -21.922 -18.797 1 98.56 84 THR A CA 1
ATOM 647 C C . THR A 1 84 ? -3.389 -21.188 -19.219 1 98.56 84 THR A C 1
ATOM 649 O O . THR A 1 84 ? -3.434 -20 -19.531 1 98.56 84 THR A O 1
ATOM 652 N N . PHE A 1 85 ? -2.283 -21.891 -19.359 1 97.94 85 PHE A N 1
ATOM 653 C CA . PHE A 1 85 ? -0.963 -21.281 -19.469 1 97.94 85 PHE A CA 1
ATOM 654 C C . PHE A 1 85 ? -0.552 -21.141 -20.922 1 97.94 85 PHE A C 1
ATOM 656 O O . PHE A 1 85 ? 0.28 -20.297 -21.266 1 97.94 85 PHE A O 1
ATOM 663 N N . LEU A 1 86 ? -1.056 -22.016 -21.781 1 92.62 86 LEU A N 1
ATOM 664 C CA . LEU A 1 86 ? -0.667 -21.938 -23.188 1 92.62 86 LEU A CA 1
ATOM 665 C C . LEU A 1 86 ? -1.571 -20.969 -23.938 1 92.62 86 LEU A C 1
ATOM 667 O O . LEU A 1 86 ? -2.779 -20.922 -23.688 1 92.62 86 LEU A O 1
ATOM 671 N N . PRO A 1 87 ? -1.12 -20.016 -24.734 1 90.69 87 PRO A N 1
ATOM 672 C CA . PRO A 1 87 ? 0.22 -20.062 -25.328 1 90.69 87 PRO A CA 1
ATOM 673 C C . PRO A 1 87 ? 1.243 -19.25 -24.547 1 90.69 87 PRO A C 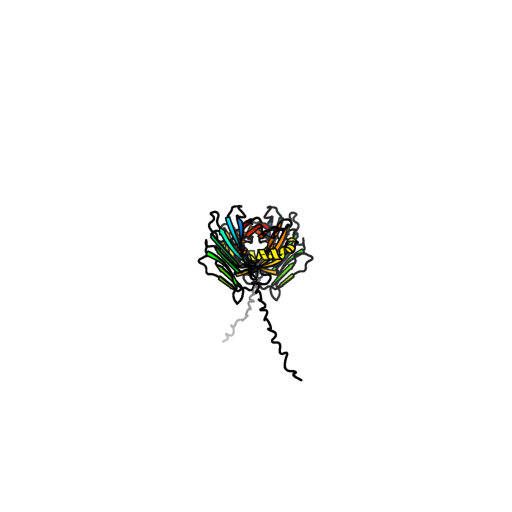1
ATOM 675 O O . PRO A 1 87 ? 2.449 -19.391 -24.766 1 90.69 87 PRO A O 1
ATOM 678 N N . ASN A 1 88 ? 0.889 -18.359 -23.719 1 93.94 88 ASN A N 1
ATOM 679 C CA . ASN A 1 88 ? 1.794 -17.5 -22.969 1 93.94 88 ASN A CA 1
ATOM 680 C C . ASN A 1 88 ? 1.727 -17.797 -21.469 1 93.94 88 ASN A C 1
ATOM 682 O O . ASN A 1 88 ? 0.778 -17.391 -20.797 1 93.94 88 ASN A O 1
ATOM 686 N N . ARG A 1 89 ? 2.807 -18.391 -20.938 1 96.69 89 ARG A N 1
ATOM 687 C CA . ARG A 1 89 ? 2.756 -18.969 -19.594 1 96.69 89 ARG A CA 1
ATOM 688 C C . ARG A 1 89 ? 2.729 -17.891 -18.531 1 96.69 89 ARG A C 1
ATOM 690 O O . ARG A 1 89 ? 2.268 -18.125 -17.406 1 96.69 89 ARG A O 1
ATOM 697 N N . THR A 1 90 ? 3.225 -16.656 -18.844 1 98.31 90 THR A N 1
ATOM 698 C CA . THR A 1 90 ? 3.213 -15.602 -17.844 1 98.31 90 THR A CA 1
ATOM 699 C C . THR A 1 90 ? 1.898 -14.828 -17.891 1 98.31 90 THR A C 1
ATOM 701 O O . THR A 1 90 ? 1.604 -14.039 -16.984 1 98.31 90 THR A O 1
ATOM 704 N N . GLN A 1 91 ? 1.134 -15.062 -18.969 1 98.19 91 GLN A N 1
ATOM 705 C CA . GLN A 1 91 ? -0.141 -14.375 -19.125 1 98.19 91 GLN A CA 1
ATOM 706 C C . GLN A 1 91 ? -1.277 -15.359 -19.375 1 98.19 91 GLN A C 1
ATOM 708 O O . GLN A 1 91 ? -1.987 -15.258 -20.375 1 98.19 91 GLN A O 1
ATOM 713 N N . PRO A 1 92 ? -1.446 -16.234 -18.438 1 98.56 92 PRO A N 1
ATOM 714 C CA . PRO A 1 92 ? -2.533 -17.203 -18.625 1 98.56 92 PRO A CA 1
ATOM 715 C C . PRO A 1 92 ? -3.916 -16.562 -18.531 1 98.56 92 PRO A C 1
ATOM 717 O O . PRO A 1 92 ? -4.062 -15.492 -17.938 1 98.56 92 PRO A O 1
ATOM 720 N N . THR A 1 93 ? -4.898 -17.141 -19.125 1 98.5 93 THR A N 1
ATOM 721 C CA . THR A 1 93 ? -6.285 -16.891 -18.75 1 98.5 93 THR A CA 1
ATOM 722 C C . THR A 1 93 ? -6.668 -17.703 -17.516 1 98.5 93 THR A C 1
ATOM 724 O O . THR A 1 93 ? -6.078 -18.75 -17.25 1 98.5 93 THR A O 1
ATOM 727 N N . TYR A 1 94 ? -7.621 -17.172 -16.781 1 98.81 94 TYR A N 1
ATOM 728 C CA . TYR A 1 94 ? -8.047 -17.938 -15.609 1 98.81 94 TYR A CA 1
ATOM 729 C C . TYR A 1 94 ? -9.375 -17.406 -15.078 1 98.81 94 TYR A C 1
ATOM 731 O O . TYR A 1 94 ? -9.828 -16.328 -15.469 1 98.81 94 TYR A O 1
ATOM 739 N N . GLU A 1 95 ? -9.969 -18.188 -14.258 1 98.88 95 GLU A N 1
ATOM 740 C CA . GLU A 1 95 ? -11.148 -17.812 -13.484 1 98.88 95 GLU A CA 1
ATOM 741 C C . GLU A 1 95 ? -11.125 -18.453 -12.094 1 98.88 95 GLU A C 1
ATOM 743 O O . GLU A 1 95 ? -10.898 -19.656 -11.969 1 98.88 95 GLU A O 1
ATOM 748 N N . LEU A 1 96 ? -11.25 -17.656 -11.094 1 98.81 96 LEU A N 1
ATOM 749 C CA . LEU A 1 96 ? -11.445 -18.078 -9.711 1 98.81 96 LEU A CA 1
ATOM 750 C C . LEU A 1 96 ? -12.891 -17.844 -9.273 1 98.81 96 LEU A C 1
ATOM 752 O O . LEU A 1 96 ? -13.438 -16.766 -9.477 1 98.81 96 LEU A O 1
ATOM 756 N N . ARG A 1 97 ? -13.453 -18.875 -8.688 1 98.75 97 ARG A N 1
ATOM 757 C CA . ARG A 1 97 ? -14.82 -18.797 -8.172 1 98.75 97 ARG A CA 1
ATOM 758 C C . ARG A 1 97 ? -14.875 -19.25 -6.715 1 98.75 97 ARG A C 1
ATOM 760 O O . ARG A 1 97 ? -14.391 -20.344 -6.383 1 98.75 97 ARG A O 1
ATOM 767 N N . ASP A 1 98 ? -15.406 -18.438 -5.91 1 98.62 98 ASP A N 1
ATOM 768 C CA . ASP A 1 98 ? -15.703 -18.766 -4.523 1 98.62 98 ASP A CA 1
ATOM 769 C C . ASP A 1 98 ? -17.203 -18.828 -4.281 1 98.62 98 ASP A C 1
ATOM 771 O O . ASP A 1 98 ? -17.891 -17.797 -4.32 1 98.62 98 ASP A O 1
ATOM 775 N N . VAL A 1 99 ? -17.703 -19.969 -3.982 1 97.69 99 VAL A N 1
ATOM 776 C CA . VAL A 1 99 ? -19.141 -20.172 -3.953 1 97.69 99 VAL A CA 1
ATOM 777 C C . VAL A 1 99 ? -19.703 -19.688 -2.619 1 97.69 99 VAL A C 1
ATOM 779 O O . VAL A 1 99 ? -20.922 -19.594 -2.445 1 97.69 99 VAL A O 1
ATOM 782 N N . ARG A 1 100 ? -18.891 -19.438 -1.633 1 97.56 100 ARG A N 1
ATOM 783 C CA . ARG A 1 100 ? -19.375 -19 -0.326 1 97.56 100 ARG A CA 1
ATOM 784 C C . ARG A 1 100 ? -20.094 -17.656 -0.429 1 97.56 100 ARG A C 1
ATOM 786 O O . ARG A 1 100 ? -21.141 -17.469 0.205 1 97.56 100 ARG A O 1
ATOM 793 N N . ASP A 1 101 ? -19.578 -16.719 -1.254 1 96.56 101 ASP A N 1
ATOM 794 C CA . ASP A 1 101 ? -20.203 -15.406 -1.35 1 96.56 101 ASP A CA 1
ATOM 795 C C . ASP A 1 101 ? -20.453 -15.016 -2.807 1 96.56 101 ASP A C 1
ATOM 797 O O . ASP A 1 101 ? -20.984 -13.945 -3.088 1 96.56 101 ASP A O 1
ATOM 801 N N . GLY A 1 102 ? -20.109 -15.852 -3.721 1 97.44 102 GLY A N 1
ATOM 802 C CA . GLY A 1 102 ? -20.328 -15.594 -5.133 1 97.44 102 GLY A CA 1
ATOM 803 C C . GLY A 1 102 ? -19.219 -14.781 -5.77 1 97.44 102 GLY A C 1
ATOM 804 O O . GLY A 1 102 ? -19.359 -14.266 -6.879 1 97.44 102 GLY A O 1
ATOM 805 N N . TYR A 1 103 ? -18.078 -14.711 -5.109 1 97.69 103 TYR A N 1
ATOM 806 C CA . TYR A 1 103 ? -16.906 -14.023 -5.637 1 97.69 103 TYR A CA 1
ATOM 807 C C . TYR A 1 103 ? -16.406 -14.688 -6.918 1 97.69 103 TYR A C 1
ATOM 809 O O . TYR A 1 103 ? -16.344 -15.914 -6.996 1 97.69 103 TYR A O 1
ATOM 817 N N . VAL A 1 104 ? -16.141 -13.852 -7.957 1 98.56 104 VAL A N 1
ATOM 818 C CA . VAL A 1 104 ? -15.547 -14.305 -9.211 1 98.56 104 VAL A CA 1
ATOM 819 C C . VAL A 1 104 ? -14.516 -13.289 -9.688 1 98.56 104 VAL A C 1
ATOM 821 O O . VAL A 1 104 ? -14.734 -12.078 -9.602 1 98.56 104 VAL A O 1
ATOM 824 N N . GLU A 1 105 ? -13.453 -13.766 -10.172 1 98.44 105 GLU A N 1
ATOM 825 C CA . GLU A 1 105 ? -12.523 -12.93 -10.914 1 98.44 105 GLU A CA 1
ATOM 826 C C . GLU A 1 105 ? -11.789 -13.727 -11.992 1 98.44 105 GLU A C 1
ATOM 828 O O . GLU A 1 105 ? -11.664 -14.945 -11.883 1 98.44 105 GLU A O 1
ATOM 833 N N . GLY A 1 106 ? -11.344 -12.992 -13.023 1 98.75 106 GLY A N 1
ATOM 834 C CA . GLY A 1 106 ? -10.594 -13.703 -14.047 1 98.75 106 GLY A CA 1
ATOM 835 C C . GLY A 1 106 ? -10.148 -12.805 -15.188 1 98.75 106 GLY A C 1
ATOM 836 O O . GLY A 1 106 ? -10.359 -11.594 -15.148 1 98.75 106 GLY A O 1
ATOM 837 N N . ILE A 1 107 ? -9.406 -13.43 -16.062 1 98.75 107 ILE A N 1
ATOM 838 C CA . ILE A 1 107 ? -8.938 -12.828 -17.297 1 98.75 107 ILE A CA 1
ATOM 839 C C . ILE A 1 107 ? -9.273 -13.75 -18.469 1 98.75 107 ILE A C 1
ATOM 841 O O . ILE A 1 107 ? -9.039 -14.961 -18.406 1 98.75 107 ILE A O 1
ATOM 845 N N . ARG A 1 108 ? -9.844 -13.227 -19.438 1 98.31 108 ARG A N 1
ATOM 846 C CA . ARG A 1 108 ? -10.078 -13.961 -20.672 1 98.31 108 ARG A CA 1
ATOM 847 C C . ARG A 1 108 ? -9.523 -13.195 -21.875 1 98.31 108 ARG A C 1
ATOM 849 O O . ARG A 1 108 ? -9.25 -11.992 -21.781 1 98.31 108 ARG A O 1
ATOM 856 N N . ARG A 1 109 ? -9.359 -13.945 -22.984 1 96.56 109 ARG A N 1
ATOM 857 C CA . ARG A 1 109 ? -8.906 -13.367 -24.234 1 96.56 109 ARG A CA 1
ATOM 858 C C . ARG A 1 109 ? -10.055 -13.25 -25.234 1 96.56 109 ARG A C 1
ATOM 860 O O . ARG A 1 109 ? -10.883 -14.156 -25.344 1 96.56 109 ARG A O 1
ATOM 867 N N . GLU A 1 110 ? -10.094 -12.086 -25.828 1 93.12 110 GLU A N 1
ATOM 868 C CA . GLU A 1 110 ? -11.031 -11.828 -26.906 1 93.12 110 GLU A CA 1
ATOM 869 C C . GLU A 1 110 ? -10.32 -11.203 -28.109 1 93.12 110 GLU A C 1
ATOM 871 O O . GLU A 1 110 ? -9.133 -10.875 -28.031 1 93.12 110 GLU A O 1
ATOM 876 N N . ALA A 1 111 ? -10.953 -11.18 -29.266 1 86.62 111 ALA A N 1
ATOM 877 C CA . ALA A 1 111 ? -10.383 -10.625 -30.484 1 86.62 111 ALA A CA 1
ATOM 878 C C . ALA A 1 111 ? -9.711 -9.281 -30.219 1 86.62 111 ALA A C 1
ATOM 880 O O . ALA A 1 111 ? -8.656 -8.984 -30.781 1 86.62 111 ALA A O 1
ATOM 881 N N . GLY A 1 112 ? -10.227 -8.547 -29.344 1 82.44 112 GLY A N 1
ATOM 882 C CA . GLY A 1 112 ? -9.734 -7.199 -29.094 1 82.44 112 GLY A CA 1
ATOM 883 C C . GLY A 1 112 ? -8.742 -7.133 -27.953 1 82.44 112 GLY A C 1
ATOM 884 O O . GLY A 1 112 ? -8.281 -6.047 -27.594 1 82.44 112 GLY A O 1
ATOM 885 N N . GLY A 1 113 ? -8.383 -8.227 -27.469 1 90.25 113 GLY A N 1
ATOM 886 C CA . GLY A 1 113 ? -7.379 -8.141 -26.422 1 90.25 113 GLY A CA 1
ATOM 887 C C . GLY A 1 113 ? -7.785 -8.852 -25.141 1 90.25 113 GLY A C 1
ATOM 888 O O . GLY A 1 113 ? -8.531 -9.836 -25.188 1 90.25 113 GLY A O 1
ATOM 889 N N . THR A 1 114 ? -7.191 -8.477 -24.047 1 96.69 114 THR A N 1
ATOM 890 C CA . THR A 1 114 ? -7.383 -9.094 -22.75 1 96.69 114 THR A CA 1
ATOM 891 C C . THR A 1 114 ? -8.508 -8.398 -21.984 1 96.69 114 THR A C 1
ATOM 893 O O . THR A 1 114 ? -8.57 -7.172 -21.938 1 96.69 114 THR A O 1
ATOM 896 N N . VAL A 1 115 ? -9.43 -9.203 -21.469 1 98.56 115 VAL A N 1
ATOM 897 C CA . VAL A 1 115 ? -10.531 -8.672 -20.672 1 98.56 115 VAL A CA 1
ATOM 898 C C . VAL A 1 115 ? -10.391 -9.133 -19.219 1 98.56 115 VAL A C 1
ATOM 900 O O . VAL A 1 115 ? -10.305 -10.328 -18.953 1 98.56 115 VAL A O 1
ATOM 903 N N . TYR A 1 116 ? -10.305 -8.125 -18.312 1 98.75 116 TYR A N 1
ATOM 904 C CA . TYR A 1 116 ? -10.414 -8.398 -16.891 1 98.75 116 TYR A CA 1
ATOM 905 C C . TYR A 1 116 ? -11.875 -8.422 -16.453 1 98.75 116 TYR A C 1
ATOM 907 O O . TYR A 1 116 ? -12.68 -7.602 -16.922 1 98.75 116 TYR A O 1
ATOM 915 N N . TYR A 1 117 ? -12.25 -9.312 -15.594 1 98.75 117 TYR A N 1
ATOM 916 C CA . TYR A 1 117 ? -13.617 -9.297 -15.07 1 98.75 117 TYR A CA 1
ATOM 917 C C . TYR A 1 117 ? -13.656 -9.758 -13.625 1 98.75 117 TYR A C 1
ATOM 919 O O . TYR A 1 117 ? -12.797 -10.531 -13.188 1 98.75 117 TYR A O 1
ATOM 927 N N . ALA A 1 118 ? -14.664 -9.227 -12.898 1 98.12 118 ALA A N 1
ATOM 928 C CA . ALA A 1 118 ? -14.766 -9.578 -11.484 1 98.12 118 ALA A CA 1
ATOM 929 C C . ALA A 1 118 ? -16.156 -9.234 -10.93 1 98.12 118 ALA A C 1
ATOM 931 O O . ALA A 1 118 ? -16.844 -8.375 -11.477 1 98.12 118 ALA A O 1
ATOM 932 N N . ARG A 1 119 ? -16.469 -9.945 -9.969 1 97.62 119 ARG A N 1
ATOM 933 C CA . ARG A 1 119 ? -17.625 -9.719 -9.117 1 97.62 119 ARG A CA 1
ATOM 934 C C . ARG A 1 119 ? -17.312 -10.055 -7.664 1 97.62 119 ARG A C 1
ATOM 936 O O . ARG A 1 119 ? -16.828 -11.148 -7.367 1 97.62 119 ARG A O 1
ATOM 943 N N . ARG A 1 120 ? -17.672 -9.188 -6.734 1 94.44 120 ARG A N 1
ATOM 944 C CA . ARG A 1 120 ? -17.281 -9.406 -5.344 1 94.44 120 ARG A CA 1
ATOM 945 C C . ARG A 1 120 ? -18.281 -10.32 -4.637 1 94.44 120 ARG A C 1
ATOM 947 O O . ARG A 1 120 ? -17.891 -11.141 -3.803 1 94.44 120 ARG A O 1
ATOM 954 N N . LYS A 1 121 ? -19.547 -10.055 -4.93 1 95.94 121 LYS A N 1
ATOM 955 C CA . LYS A 1 121 ? -20.609 -10.844 -4.312 1 95.94 121 LYS A CA 1
ATOM 956 C C . LYS A 1 121 ? -21.641 -11.297 -5.355 1 95.94 121 LYS A C 1
ATOM 958 O O . LYS A 1 121 ? -21.766 -10.68 -6.41 1 95.94 121 LYS A O 1
ATOM 963 N N . ALA A 1 122 ? -22.375 -12.258 -4.938 1 96.56 122 ALA A N 1
ATOM 964 C CA . ALA A 1 122 ? -23.312 -12.898 -5.852 1 96.56 122 ALA A CA 1
ATOM 965 C C . ALA A 1 122 ? -24.359 -11.898 -6.348 1 96.56 122 ALA A C 1
ATOM 967 O O . ALA A 1 122 ? -24.812 -11.984 -7.492 1 96.56 122 ALA A O 1
ATOM 968 N N . ASP A 1 123 ? -24.656 -10.961 -5.508 1 96.56 123 ASP A N 1
ATOM 969 C CA . ASP A 1 123 ? -25.75 -10.047 -5.828 1 96.56 123 ASP A CA 1
ATOM 970 C C . ASP A 1 123 ? -25.219 -8.805 -6.547 1 96.56 123 ASP A C 1
ATOM 972 O O . ASP A 1 123 ? -26 -7.895 -6.859 1 96.56 123 ASP A O 1
ATOM 976 N N . GLU A 1 124 ? -23.984 -8.75 -6.852 1 96.25 124 GLU A N 1
ATOM 977 C CA . GLU A 1 124 ? -23.375 -7.648 -7.59 1 96.25 124 GLU A CA 1
ATOM 978 C C . GLU A 1 124 ? -23.172 -8.016 -9.055 1 96.25 124 GLU A C 1
ATOM 980 O O . GLU A 1 124 ? -23 -9.188 -9.391 1 96.25 124 GLU A O 1
ATOM 985 N N . PRO A 1 125 ? -23.266 -7.035 -9.875 1 97.75 125 PRO A N 1
ATOM 986 C CA . PRO A 1 125 ? -23.031 -7.32 -11.289 1 97.75 125 PRO A CA 1
ATOM 987 C C . PRO A 1 125 ? -21.562 -7.645 -11.578 1 97.75 125 PRO A C 1
ATOM 989 O O . PRO A 1 125 ? -20.672 -7.164 -10.875 1 97.75 125 PRO A O 1
ATOM 992 N N . MET A 1 126 ? -21.391 -8.414 -12.625 1 98.25 126 MET A N 1
ATOM 993 C CA . MET A 1 126 ? -20.047 -8.641 -13.148 1 98.25 126 MET A CA 1
ATOM 994 C C . MET A 1 126 ? -19.5 -7.383 -13.812 1 98.25 126 MET A C 1
ATOM 996 O O . MET A 1 126 ? -20.172 -6.793 -14.672 1 98.25 126 MET A O 1
ATOM 1000 N N . LYS A 1 127 ? -18.406 -6.969 -13.398 1 98.31 127 LYS A N 1
ATOM 1001 C CA . LYS A 1 127 ? -17.719 -5.863 -14.055 1 98.31 127 LYS A CA 1
ATOM 1002 C C . LYS A 1 127 ? -16.609 -6.371 -14.961 1 98.31 127 LYS A C 1
ATOM 1004 O O . LYS A 1 127 ? -15.984 -7.395 -14.672 1 98.31 127 LYS A O 1
ATOM 1009 N N . GLU A 1 128 ? -16.422 -5.66 -16.047 1 98.06 128 GLU A N 1
ATOM 1010 C CA . GLU A 1 128 ? -15.367 -6.055 -16.984 1 98.06 128 GLU A CA 1
ATOM 1011 C C . GLU A 1 128 ? -14.703 -4.832 -17.609 1 98.06 128 GLU A C 1
ATOM 1013 O O . GLU A 1 128 ? -15.289 -3.75 -17.656 1 98.06 128 GLU A O 1
ATOM 1018 N N . LYS A 1 129 ? -13.562 -4.984 -18.016 1 97.94 129 LYS A N 1
ATOM 1019 C CA . LYS A 1 129 ? -12.789 -3.928 -18.656 1 97.94 129 LYS A CA 1
ATOM 1020 C C . LYS A 1 129 ? -11.727 -4.508 -19.594 1 97.94 129 LYS A C 1
ATOM 1022 O O . LYS A 1 129 ? -11.008 -5.438 -19.219 1 97.94 129 LYS A O 1
ATOM 1027 N N . ARG A 1 130 ? -11.664 -3.996 -20.766 1 97.94 130 ARG A N 1
ATOM 1028 C CA . ARG A 1 130 ? -10.57 -4.336 -21.672 1 97.94 130 ARG A CA 1
ATOM 1029 C C . ARG A 1 130 ? -9.305 -3.57 -21.297 1 97.94 130 ARG A C 1
ATOM 1031 O O . ARG A 1 130 ? -9.328 -2.344 -21.172 1 97.94 130 ARG A O 1
ATOM 1038 N N . ILE A 1 131 ? -8.273 -4.332 -21.141 1 97.25 131 ILE A N 1
ATOM 1039 C CA . ILE A 1 131 ? -7.043 -3.691 -20.688 1 97.25 131 ILE A CA 1
ATOM 1040 C C . ILE A 1 131 ? -5.859 -4.227 -21.484 1 97.25 131 ILE A C 1
ATOM 1042 O O . ILE A 1 131 ? -5.711 -5.441 -21.656 1 97.25 131 ILE A O 1
ATOM 1046 N N . GLN A 1 132 ? -5.094 -3.311 -22 1 95.69 132 GLN A N 1
ATOM 1047 C CA . GLN A 1 132 ? -3.785 -3.666 -22.531 1 95.69 132 GLN A CA 1
ATOM 1048 C C . GLN A 1 132 ? -2.688 -3.467 -21.5 1 95.69 132 GLN A C 1
ATOM 1050 O O . GLN A 1 132 ? -2.195 -2.354 -21.312 1 95.69 132 GLN A O 1
ATOM 1055 N N . THR A 1 133 ? -2.295 -4.504 -20.875 1 96.31 133 THR A N 1
ATOM 1056 C CA . THR A 1 133 ? -1.259 -4.43 -19.844 1 96.31 133 THR A CA 1
ATOM 1057 C C . THR A 1 133 ? 0.12 -4.273 -20.484 1 96.31 133 THR A C 1
ATOM 1059 O O . THR A 1 133 ? 0.483 -5.031 -21.391 1 96.31 133 THR A O 1
ATOM 1062 N N . PRO A 1 134 ? 0.902 -3.328 -20.062 1 97.06 134 PRO A N 1
ATOM 1063 C CA . PRO A 1 134 ? 2.25 -3.197 -20.609 1 97.06 134 PRO A CA 1
ATOM 1064 C C . PRO A 1 134 ? 3.141 -4.395 -20.297 1 97.06 134 PRO A C 1
ATOM 1066 O O . PRO A 1 134 ? 2.848 -5.156 -19.375 1 97.06 134 PRO A O 1
ATOM 1069 N N . ALA A 1 135 ? 4.191 -4.555 -21.062 1 96.44 135 ALA A N 1
ATOM 1070 C CA . ALA A 1 135 ? 5.141 -5.641 -20.844 1 96.44 135 ALA A CA 1
ATOM 1071 C C . ALA A 1 135 ? 6.234 -5.223 -19.875 1 96.44 135 ALA A C 1
ATOM 1073 O O . ALA A 1 135 ? 6.629 -4.055 -19.828 1 96.44 135 ALA A O 1
ATOM 1074 N N . PRO A 1 136 ? 6.812 -6.18 -19.188 1 98.12 136 PRO A N 1
ATOM 1075 C CA . PRO A 1 136 ? 6.371 -7.566 -19.031 1 98.12 136 PRO A CA 1
ATOM 1076 C C . PRO A 1 136 ? 5.105 -7.695 -18.188 1 98.12 136 PRO A C 1
ATOM 1078 O O . PRO A 1 136 ? 5.059 -7.195 -17.062 1 98.12 136 PRO A O 1
ATOM 1081 N N . ALA A 1 137 ? 4.094 -8.328 -18.688 1 98.38 137 ALA A N 1
ATOM 1082 C CA . ALA A 1 137 ? 2.805 -8.531 -18.031 1 98.38 137 ALA A CA 1
ATOM 1083 C C . ALA A 1 137 ? 2.748 -9.891 -17.344 1 98.38 137 ALA A C 1
ATOM 1085 O O . ALA A 1 137 ? 3.213 -10.891 -17.906 1 98.38 137 ALA A O 1
ATOM 1086 N N . VAL A 1 138 ? 2.207 -9.93 -16.172 1 98.75 138 VAL A N 1
ATOM 1087 C CA . VAL A 1 138 ? 2.104 -11.156 -15.383 1 98.75 138 VAL A CA 1
ATOM 1088 C C . VAL A 1 138 ? 0.688 -11.305 -14.828 1 98.75 138 VAL A C 1
ATOM 1090 O O . VAL A 1 138 ? 0.167 -10.383 -14.195 1 98.75 138 VAL A O 1
ATOM 1093 N N . PHE A 1 139 ? 0.074 -12.461 -15.141 1 98.62 139 PHE A N 1
ATOM 1094 C CA . PHE A 1 139 ? -1.283 -12.727 -14.68 1 98.62 139 PHE A CA 1
ATOM 1095 C C . PHE A 1 139 ? -1.307 -13.914 -13.719 1 98.62 139 PHE A C 1
ATOM 1097 O O . PHE A 1 139 ? -0.894 -15.016 -14.078 1 98.62 139 PHE A O 1
ATOM 1104 N N . ASP A 1 140 ? -1.77 -13.703 -12.539 1 97.69 140 ASP A N 1
ATOM 1105 C CA . ASP A 1 140 ? -2.045 -14.75 -11.562 1 97.69 140 ASP A CA 1
ATOM 1106 C C . ASP A 1 140 ? -0.892 -15.75 -11.484 1 97.69 140 ASP A C 1
ATOM 1108 O O . ASP A 1 140 ? 0.257 -15.359 -11.266 1 97.69 140 ASP A O 1
ATOM 1112 N N . GLY A 1 141 ? -1.173 -17 -11.695 1 97.94 141 GLY A N 1
ATOM 1113 C CA . GLY A 1 141 ? -0.169 -18.047 -11.617 1 97.94 141 GLY A CA 1
ATOM 1114 C C . GLY A 1 141 ? 0.948 -17.891 -12.625 1 97.94 141 GLY A C 1
ATOM 1115 O O . GLY A 1 141 ? 1.986 -18.547 -12.531 1 97.94 141 GLY A O 1
ATOM 1116 N N . GLY A 1 142 ? 0.808 -16.969 -13.578 1 98.62 142 GLY A N 1
ATOM 1117 C CA . GLY A 1 142 ? 1.904 -16.625 -14.469 1 98.62 142 GLY A CA 1
ATOM 1118 C C . GLY A 1 142 ? 3.115 -16.078 -13.734 1 98.62 142 GLY A C 1
ATOM 1119 O O . GLY A 1 142 ? 4.227 -16.094 -14.266 1 98.62 142 GLY A O 1
ATOM 1120 N N . PHE A 1 143 ? 2.867 -15.656 -12.555 1 98.62 143 PHE A N 1
ATOM 1121 C CA . PHE A 1 143 ? 3.955 -15.133 -11.742 1 98.62 143 PHE A CA 1
ATOM 1122 C C . PHE A 1 143 ? 4.98 -16.219 -11.438 1 98.62 143 PHE A C 1
ATOM 1124 O O . PHE A 1 143 ? 6.188 -15.961 -11.453 1 98.62 143 PHE A O 1
ATOM 1131 N N . ASP A 1 144 ? 4.527 -17.375 -11.086 1 98.38 144 ASP A N 1
ATOM 1132 C CA . ASP A 1 144 ? 5.441 -18.484 -10.82 1 98.38 144 ASP A CA 1
ATOM 1133 C C . ASP A 1 144 ? 6.352 -18.734 -12.016 1 98.38 144 ASP A C 1
ATOM 1135 O O . ASP A 1 144 ? 7.555 -18.953 -11.859 1 98.38 144 ASP A O 1
ATOM 1139 N N . TYR A 1 145 ? 5.773 -18.688 -13.18 1 98.19 145 TYR A N 1
ATOM 1140 C CA . TYR A 1 145 ? 6.574 -18.891 -14.383 1 98.19 145 TYR A CA 1
ATOM 1141 C C . TYR A 1 145 ? 7.527 -17.719 -14.602 1 98.19 145 TYR A C 1
ATOM 1143 O O . TYR A 1 145 ? 8.664 -17.906 -15.039 1 98.19 145 TYR A O 1
ATOM 1151 N N . PHE A 1 146 ? 7.059 -16.547 -14.398 1 98.81 146 PHE A N 1
ATOM 1152 C CA . PHE A 1 146 ? 7.926 -15.375 -14.5 1 98.81 146 PHE A CA 1
ATOM 1153 C C . PHE A 1 146 ? 9.156 -15.531 -13.609 1 98.81 146 PHE A C 1
ATOM 1155 O O . PHE A 1 146 ? 10.281 -15.273 -14.047 1 98.81 146 PHE A O 1
ATOM 1162 N N . VAL A 1 147 ? 8.945 -15.93 -12.336 1 98.75 147 VAL A N 1
ATOM 1163 C CA . VAL A 1 147 ? 10.039 -16.125 -11.391 1 98.75 147 VAL A CA 1
ATOM 1164 C C . VAL A 1 147 ? 10.977 -17.219 -11.906 1 98.75 147 VAL A C 1
ATOM 1166 O O . VAL A 1 147 ? 12.195 -17.016 -11.961 1 98.75 147 VAL A O 1
ATOM 1169 N N . ARG A 1 148 ? 10.438 -18.312 -12.352 1 97.81 148 ARG A N 1
ATOM 1170 C CA . ARG A 1 148 ? 11.25 -19.438 -12.789 1 97.81 148 ARG A CA 1
ATOM 1171 C C . ARG A 1 148 ? 12.07 -19.078 -14.023 1 97.81 148 ARG A C 1
ATOM 1173 O O . ARG A 1 148 ? 13.234 -19.484 -14.133 1 97.81 148 ARG A O 1
ATOM 1180 N N . GLU A 1 149 ? 11.484 -18.328 -14.891 1 97.69 149 GLU A N 1
ATOM 1181 C CA . GLU A 1 149 ? 12.18 -17.906 -16.109 1 97.69 149 GLU A CA 1
ATOM 1182 C C . GLU A 1 149 ? 13.312 -16.938 -15.789 1 97.69 149 GLU A C 1
ATOM 1184 O O . GLU A 1 149 ? 14.242 -16.781 -16.578 1 97.69 149 GLU A O 1
ATOM 1189 N N . ASN A 1 150 ? 13.211 -16.281 -14.664 1 98.19 150 ASN A N 1
ATOM 1190 C CA . ASN A 1 150 ? 14.211 -15.305 -14.273 1 98.19 150 ASN A CA 1
ATOM 1191 C C . ASN A 1 150 ? 14.953 -15.734 -13.008 1 98.19 150 ASN A C 1
ATOM 1193 O O . ASN A 1 150 ? 15.555 -14.906 -12.32 1 98.19 150 ASN A O 1
ATOM 1197 N N . PHE A 1 151 ? 14.93 -16.969 -12.672 1 98.19 151 PHE A N 1
ATOM 1198 C CA . PHE A 1 151 ? 15.297 -17.484 -11.359 1 98.19 151 PHE A CA 1
ATOM 1199 C C . PHE A 1 151 ? 16.75 -17.156 -11.039 1 98.19 151 PHE A C 1
ATOM 1201 O O . PHE A 1 151 ? 17.062 -16.609 -9.984 1 98.19 151 PHE A O 1
ATOM 1208 N N . ASN A 1 152 ? 17.641 -17.422 -11.945 1 97.25 152 ASN A N 1
ATOM 1209 C CA . ASN A 1 152 ? 19.062 -17.234 -11.703 1 97.25 152 ASN A CA 1
ATOM 1210 C C . ASN A 1 152 ? 19.406 -15.766 -11.477 1 97.25 152 ASN A C 1
ATOM 1212 O O . ASN A 1 152 ? 20.156 -15.438 -10.562 1 97.25 152 ASN A O 1
ATOM 1216 N N . GLU A 1 153 ? 18.797 -14.953 -12.266 1 98 153 GLU A N 1
ATOM 1217 C CA . GLU A 1 153 ? 19.062 -13.523 -12.125 1 98 153 GLU A CA 1
ATOM 1218 C C . GLU A 1 153 ? 18.516 -12.992 -10.797 1 98 153 GLU A C 1
ATOM 1220 O O . GLU A 1 153 ? 19.188 -12.227 -10.109 1 98 153 GLU A O 1
ATOM 1225 N N . ILE A 1 154 ? 17.297 -13.406 -10.469 1 98.44 154 ILE A N 1
ATOM 1226 C CA . ILE A 1 154 ? 16.672 -12.945 -9.234 1 98.44 154 ILE A CA 1
ATOM 1227 C C . ILE A 1 154 ? 17.5 -13.43 -8.039 1 98.44 154 ILE A C 1
ATOM 1229 O O . ILE A 1 154 ? 17.828 -12.641 -7.152 1 98.44 154 ILE A O 1
ATOM 1233 N N . CYS A 1 155 ? 17.938 -14.664 -8.055 1 97.62 155 CYS A N 1
ATOM 1234 C CA . CYS A 1 155 ? 18.656 -15.234 -6.918 1 97.62 155 CYS A CA 1
ATOM 1235 C C . CYS A 1 155 ? 20.078 -14.688 -6.848 1 97.62 155 CYS A C 1
ATOM 1237 O O . CYS A 1 155 ? 20.719 -14.734 -5.793 1 97.62 155 CYS A O 1
ATOM 1239 N N . ALA A 1 156 ? 20.516 -14.133 -7.926 1 97.19 156 ALA A N 1
ATOM 1240 C CA . ALA A 1 156 ? 21.828 -13.484 -7.934 1 97.19 156 ALA A CA 1
ATOM 1241 C C . ALA A 1 156 ? 21.734 -12.047 -7.438 1 97.19 156 ALA A C 1
ATOM 1243 O O . ALA A 1 156 ? 22.766 -11.383 -7.238 1 97.19 156 ALA A O 1
ATOM 1244 N N . GLY A 1 157 ? 20.547 -11.586 -7.328 1 97.38 157 GLY A N 1
ATOM 1245 C CA . GLY A 1 157 ? 20.406 -10.281 -6.695 1 97.38 157 GLY A CA 1
ATOM 1246 C C . GLY A 1 157 ? 19.844 -9.227 -7.625 1 97.38 157 GLY A C 1
ATOM 1247 O O . GLY A 1 157 ? 19.719 -8.062 -7.246 1 97.38 157 GLY A O 1
ATOM 1248 N N . THR A 1 158 ? 19.453 -9.672 -8.852 1 98 158 THR A N 1
ATOM 1249 C CA . THR A 1 158 ? 18.859 -8.727 -9.789 1 98 158 THR A CA 1
ATOM 1250 C C . THR A 1 158 ? 17.359 -8.578 -9.531 1 98 158 THR A C 1
ATOM 1252 O O . THR A 1 158 ? 16.625 -9.562 -9.547 1 98 158 THR A O 1
ATOM 1255 N N . ASN A 1 159 ? 16.922 -7.383 -9.305 1 98 159 ASN A N 1
ATOM 1256 C CA . ASN A 1 159 ? 15.484 -7.121 -9.211 1 98 159 ASN A CA 1
ATOM 1257 C C . ASN A 1 159 ? 14.812 -7.184 -10.578 1 98 159 ASN A C 1
ATOM 1259 O O . ASN A 1 159 ? 15.367 -6.711 -11.57 1 98 159 ASN A O 1
ATOM 1263 N N . LYS A 1 160 ? 13.656 -7.777 -10.602 1 98.75 160 LYS A N 1
ATOM 1264 C CA . LYS A 1 160 ? 12.875 -7.84 -11.836 1 98.75 160 LYS A CA 1
ATOM 1265 C C . LYS A 1 160 ? 11.516 -7.176 -11.656 1 98.75 160 LYS A C 1
ATOM 1267 O O . LYS A 1 160 ? 10.742 -7.551 -10.766 1 98.75 160 LYS A O 1
ATOM 1272 N N . SER A 1 161 ? 11.242 -6.195 -12.531 1 98.31 161 SER A N 1
ATOM 1273 C CA . SER A 1 161 ? 9.969 -5.488 -12.477 1 98.31 161 SER A CA 1
ATOM 1274 C C . SER A 1 161 ? 9.008 -6.004 -13.531 1 98.31 161 SER A C 1
ATOM 1276 O O . SER A 1 161 ? 9.43 -6.512 -14.57 1 98.31 161 SER A O 1
ATOM 1278 N N . PHE A 1 162 ? 7.758 -5.832 -13.273 1 98.69 162 PHE A N 1
ATOM 1279 C CA . PHE A 1 162 ? 6.695 -6.289 -14.156 1 98.69 162 PHE A CA 1
ATOM 1280 C C . PHE A 1 162 ? 5.375 -5.613 -13.812 1 98.69 162 PHE A C 1
ATOM 1282 O O . PHE A 1 162 ? 5.266 -4.945 -12.773 1 98.69 162 PHE A O 1
ATOM 1289 N N . PHE A 1 163 ? 4.426 -5.77 -14.75 1 98.38 163 PHE A N 1
ATOM 1290 C CA . PHE A 1 163 ? 3.066 -5.297 -14.508 1 98.38 163 PHE A CA 1
ATOM 1291 C C . PHE A 1 163 ? 2.145 -6.461 -14.156 1 98.38 163 PHE A C 1
ATOM 1293 O O . PHE A 1 163 ? 1.963 -7.379 -14.961 1 98.38 163 PHE A O 1
ATOM 1300 N N . PHE A 1 164 ? 1.624 -6.398 -12.914 1 97.88 164 PHE A N 1
ATOM 1301 C CA . PHE A 1 164 ? 0.78 -7.469 -12.398 1 97.88 164 PHE A CA 1
ATOM 1302 C C . PHE A 1 164 ? -0.695 -7.117 -12.555 1 97.88 164 PHE A C 1
ATOM 1304 O O . PHE A 1 164 ? -1.148 -6.09 -12.047 1 97.88 164 PHE A O 1
ATOM 1311 N N . ALA A 1 165 ? -1.421 -8.031 -13.188 1 98.06 165 ALA A N 1
ATOM 1312 C CA . ALA A 1 165 ? -2.855 -7.828 -13.383 1 98.06 165 ALA A CA 1
ATOM 1313 C C . ALA A 1 165 ? -3.625 -8.109 -12.094 1 98.06 165 ALA A C 1
ATOM 1315 O O . ALA A 1 165 ? -3.363 -9.102 -11.414 1 98.06 165 ALA A O 1
ATOM 1316 N N . VAL A 1 166 ? -4.531 -7.254 -11.805 1 96.19 166 VAL A N 1
ATOM 1317 C CA . VAL A 1 166 ? -5.406 -7.402 -10.648 1 96.19 166 VAL A CA 1
ATOM 1318 C C . VAL A 1 166 ? -6.863 -7.262 -11.078 1 96.19 166 VAL A C 1
ATOM 1320 O O . VAL A 1 166 ? -7.484 -6.219 -10.859 1 96.19 166 VAL A O 1
ATOM 1323 N N . PRO A 1 167 ? -7.512 -8.266 -11.477 1 97.44 167 PRO A N 1
ATOM 1324 C CA . PRO A 1 167 ? -8.836 -8.219 -12.102 1 97.44 167 PRO A CA 1
ATOM 1325 C C . PRO A 1 167 ? -9.906 -7.668 -11.164 1 97.44 167 PRO A C 1
ATOM 1327 O O . PRO A 1 167 ? -10.812 -6.957 -11.609 1 97.44 167 PRO A O 1
ATOM 1330 N N . ILE A 1 168 ? -9.844 -7.98 -9.875 1 95 168 ILE A N 1
ATOM 1331 C CA . ILE A 1 168 ? -10.867 -7.5 -8.945 1 95 168 ILE A CA 1
ATOM 1332 C C . ILE A 1 168 ? -10.883 -5.973 -8.945 1 95 168 ILE A C 1
ATOM 1334 O O . ILE A 1 168 ? -11.898 -5.359 -8.609 1 95 168 ILE A O 1
ATOM 1338 N N . GLU A 1 169 ? -9.805 -5.312 -9.328 1 93.06 169 GLU A N 1
ATOM 1339 C CA . GLU A 1 169 ? -9.703 -3.857 -9.406 1 93.06 169 GLU A CA 1
ATOM 1340 C C . GLU A 1 169 ? -9.844 -3.371 -10.852 1 93.06 169 GLU A C 1
ATOM 1342 O O . GLU A 1 169 ? -9.766 -2.17 -11.117 1 93.06 169 GLU A O 1
ATOM 1347 N N . LEU A 1 170 ? -9.984 -4.277 -11.727 1 96.56 170 LEU A N 1
ATOM 1348 C CA . LEU A 1 170 ? -9.992 -3.967 -13.148 1 96.56 170 LEU A CA 1
ATOM 1349 C C . LEU A 1 170 ? -8.82 -3.053 -13.508 1 96.56 170 LEU A C 1
ATOM 1351 O O . LEU A 1 170 ? -9.016 -2.031 -14.18 1 96.56 170 LEU A O 1
ATOM 1355 N N . ASP A 1 171 ? -7.633 -3.461 -13.016 1 95 171 ASP A N 1
ATOM 1356 C CA . ASP A 1 171 ? -6.422 -2.67 -13.211 1 95 171 ASP A CA 1
ATOM 1357 C C . ASP A 1 171 ? -5.172 -3.529 -13.055 1 95 171 ASP A C 1
ATOM 1359 O O . ASP A 1 171 ? -5.27 -4.746 -12.875 1 95 171 ASP A O 1
ATOM 1363 N N . TYR A 1 172 ? -4.062 -2.922 -13.242 1 96.31 172 TYR A N 1
ATOM 1364 C CA . TYR A 1 172 ? -2.756 -3.527 -13.008 1 96.31 172 TYR A CA 1
ATOM 1365 C C . TYR A 1 172 ? -1.852 -2.588 -12.219 1 96.31 172 TYR A C 1
ATOM 1367 O O . TYR A 1 172 ? -2.107 -1.383 -12.148 1 96.31 172 TYR A O 1
ATOM 1375 N N . PHE A 1 173 ? -0.865 -3.213 -11.602 1 93.25 173 PHE A N 1
ATOM 1376 C CA . PHE A 1 173 ? 0.104 -2.436 -10.844 1 93.25 173 PHE A CA 1
ATOM 1377 C C . PHE A 1 173 ? 1.526 -2.881 -11.156 1 93.25 173 PHE A C 1
ATOM 1379 O O . PHE A 1 173 ? 1.76 -4.047 -11.484 1 93.25 173 PHE A O 1
ATOM 1386 N N . ARG A 1 174 ? 2.434 -1.935 -11.07 1 95.12 174 ARG A N 1
ATOM 1387 C CA . ARG A 1 174 ? 3.84 -2.268 -11.273 1 95.12 174 ARG A CA 1
ATOM 1388 C C . ARG A 1 174 ? 4.461 -2.83 -10 1 95.12 174 ARG A C 1
ATOM 1390 O O . ARG A 1 174 ? 4.508 -2.148 -8.977 1 95.12 174 ARG A O 1
ATOM 1397 N N . PHE A 1 175 ? 4.977 -4.023 -10.055 1 96.94 175 PHE A N 1
ATOM 1398 C CA . PHE A 1 175 ? 5.609 -4.727 -8.945 1 96.94 175 PHE A CA 1
ATOM 1399 C C . PHE A 1 175 ? 7.07 -5.031 -9.266 1 96.94 175 PHE A C 1
ATOM 1401 O O . PHE A 1 175 ? 7.516 -4.852 -10.398 1 96.94 175 PHE A O 1
ATOM 1408 N N . ARG A 1 176 ? 7.746 -5.441 -8.258 1 97.56 176 ARG A N 1
ATOM 1409 C CA . ARG A 1 176 ? 9.07 -6.027 -8.438 1 97.56 176 ARG A CA 1
ATOM 1410 C C . ARG A 1 176 ? 9.273 -7.227 -7.516 1 97.56 176 ARG A C 1
ATOM 1412 O O . ARG A 1 176 ? 8.633 -7.32 -6.469 1 97.56 176 ARG A O 1
ATOM 1419 N N . VAL A 1 177 ? 10.102 -8.133 -7.934 1 98.56 177 VAL A N 1
ATOM 1420 C CA . VAL A 1 177 ? 10.562 -9.242 -7.109 1 98.56 177 VAL A CA 1
ATOM 1421 C C . VAL A 1 177 ? 12.055 -9.086 -6.82 1 98.56 177 VAL A C 1
ATOM 1423 O O . VAL A 1 177 ? 12.836 -8.797 -7.723 1 98.56 177 VAL A O 1
ATOM 1426 N N . ALA A 1 178 ? 12.352 -9.18 -5.523 1 97.94 178 ALA A N 1
ATOM 1427 C CA . ALA A 1 178 ? 13.719 -8.953 -5.07 1 97.94 178 ALA A CA 1
ATOM 1428 C C . ALA A 1 178 ? 14.164 -10.031 -4.086 1 97.94 178 ALA A C 1
ATOM 1430 O O . ALA A 1 178 ? 13.414 -10.398 -3.18 1 97.94 178 ALA A O 1
ATOM 1431 N N . ARG A 1 179 ? 15.375 -10.445 -4.227 1 98.12 179 ARG A N 1
ATOM 1432 C CA . ARG A 1 179 ? 15.93 -11.461 -3.338 1 98.12 179 ARG A CA 1
ATOM 1433 C C . ARG A 1 179 ? 16.188 -10.891 -1.946 1 98.12 179 ARG A C 1
ATOM 1435 O O . ARG A 1 179 ? 16.688 -9.773 -1.809 1 98.12 179 ARG A O 1
ATOM 1442 N N . GLN A 1 180 ? 15.859 -11.68 -0.971 1 96.88 180 GLN A N 1
ATOM 1443 C CA . GLN A 1 180 ? 16.172 -11.344 0.412 1 96.88 180 GLN A CA 1
ATOM 1444 C C . GLN A 1 180 ? 17.312 -12.211 0.936 1 96.88 180 GLN A C 1
ATOM 1446 O O . GLN A 1 180 ? 18.188 -11.734 1.671 1 96.88 180 GLN A O 1
ATOM 1451 N N . GLU A 1 181 ? 17.25 -13.422 0.611 1 94.19 181 GLU A N 1
ATOM 1452 C CA . GLU A 1 181 ? 18.25 -14.398 1.005 1 94.19 181 GLU A CA 1
ATOM 1453 C C . GLU A 1 181 ? 18.484 -15.43 -0.098 1 94.19 181 GLU A C 1
ATOM 1455 O O . GLU A 1 181 ? 17.594 -15.68 -0.916 1 94.19 181 GLU A O 1
ATOM 1460 N N . SER A 1 182 ? 19.734 -15.93 -0.074 1 90.44 182 SER A N 1
ATOM 1461 C CA . SER A 1 182 ? 20.078 -16.984 -1.034 1 90.44 182 SER A CA 1
ATOM 1462 C C . SER A 1 182 ? 20.609 -18.219 -0.332 1 90.44 182 SER A C 1
ATOM 1464 O O . SER A 1 182 ? 20.891 -18.188 0.869 1 90.44 182 SER A O 1
ATOM 1466 N N . GLY A 1 183 ? 20.766 -19.375 -1.162 1 94.88 183 GLY A N 1
ATOM 1467 C CA . GLY A 1 183 ? 21.172 -20.688 -0.668 1 94.88 183 GLY A CA 1
ATOM 1468 C C . GLY A 1 183 ? 20.312 -21.812 -1.207 1 94.88 183 GLY A C 1
ATOM 1469 O O . GLY A 1 183 ? 19.984 -21.828 -2.393 1 94.88 183 GLY A O 1
ATOM 1470 N N . ASP A 1 184 ? 20.016 -22.75 -0.332 1 96.81 184 ASP A N 1
ATOM 1471 C CA . ASP A 1 184 ? 19.172 -23.875 -0.744 1 96.81 184 ASP A CA 1
ATOM 1472 C C . ASP A 1 184 ? 17.75 -23.406 -1.026 1 96.81 184 ASP A C 1
ATOM 1474 O O . ASP A 1 184 ? 17.016 -24.047 -1.783 1 96.81 184 ASP A O 1
ATOM 1478 N N . VAL A 1 185 ? 17.484 -22.328 -0.377 1 98 185 VAL A N 1
ATOM 1479 C CA . VAL A 1 185 ? 16.203 -21.641 -0.605 1 98 185 VAL A CA 1
ATOM 1480 C C . VAL A 1 185 ? 16.469 -20.188 -0.979 1 98 185 VAL A C 1
ATOM 1482 O O . VAL A 1 185 ? 17.281 -19.516 -0.328 1 98 185 VAL A O 1
ATOM 1485 N N . CYS A 1 186 ? 15.891 -19.828 -2.053 1 98.38 186 CYS A N 1
ATOM 1486 C CA . CYS A 1 186 ? 15.922 -18.422 -2.432 1 98.38 186 CYS A CA 1
ATOM 1487 C C . CYS A 1 186 ? 14.688 -17.688 -1.914 1 98.38 186 CYS A C 1
ATOM 1489 O O . CYS A 1 186 ? 13.586 -17.891 -2.416 1 98.38 186 CYS A O 1
ATOM 1491 N N . ARG A 1 187 ? 14.906 -16.875 -0.956 1 98.75 187 ARG A N 1
ATOM 1492 C CA . ARG A 1 187 ? 13.805 -16.078 -0.424 1 98.75 187 ARG A CA 1
ATOM 1493 C C . ARG A 1 187 ? 13.672 -14.766 -1.184 1 98.75 187 ARG A C 1
ATOM 1495 O O . ARG A 1 187 ? 14.672 -14.094 -1.464 1 98.75 187 ARG A O 1
ATOM 1502 N N . MET A 1 188 ? 12.43 -14.414 -1.491 1 98.69 188 MET A N 1
ATOM 1503 C CA . MET A 1 188 ? 12.148 -13.227 -2.289 1 98.69 188 MET A CA 1
ATOM 1504 C C . MET A 1 188 ? 10.977 -12.438 -1.71 1 98.69 188 MET A C 1
ATOM 1506 O O . MET A 1 188 ? 10.141 -13 -1.006 1 98.69 188 MET A O 1
ATOM 1510 N N . ASN A 1 189 ? 11.016 -11.172 -1.979 1 97.88 189 ASN A N 1
ATOM 1511 C CA . ASN A 1 189 ? 9.859 -10.312 -1.738 1 97.88 189 ASN A CA 1
ATOM 1512 C C . ASN A 1 189 ? 9.203 -9.891 -3.045 1 97.88 189 ASN A C 1
ATOM 1514 O O . ASN A 1 189 ? 9.883 -9.469 -3.982 1 97.88 189 ASN A O 1
ATOM 1518 N N . LEU A 1 190 ? 7.953 -10.148 -3.121 1 97.88 190 LEU A N 1
ATOM 1519 C CA . LEU A 1 190 ? 7.113 -9.469 -4.102 1 97.88 190 LEU A CA 1
ATOM 1520 C C . LEU A 1 190 ? 6.566 -8.164 -3.535 1 97.88 190 LEU A C 1
ATOM 1522 O O . LEU A 1 190 ? 5.832 -8.18 -2.543 1 97.88 190 LEU A O 1
ATOM 1526 N N . GLU A 1 191 ? 6.859 -7.016 -4.164 1 95.31 191 GLU A N 1
ATOM 1527 C CA . GLU A 1 191 ? 6.516 -5.719 -3.594 1 95.31 191 GLU A CA 1
ATOM 1528 C C . GLU A 1 191 ? 6.223 -4.695 -4.688 1 95.31 191 GLU A C 1
ATOM 1530 O O . GLU A 1 191 ? 6.617 -4.879 -5.84 1 95.31 191 GLU A O 1
ATOM 1535 N N . LEU A 1 192 ? 5.492 -3.65 -4.312 1 91 192 LEU A N 1
ATOM 1536 C CA . LEU A 1 192 ? 5.25 -2.574 -5.27 1 91 192 LEU A CA 1
ATOM 1537 C C . LEU A 1 192 ? 6.562 -1.929 -5.703 1 91 192 LEU A C 1
ATOM 1539 O O . LEU A 1 192 ? 7.477 -1.765 -4.891 1 91 192 LEU A O 1
ATOM 1543 N N . ASP A 1 193 ? 6.625 -1.546 -6.922 1 89.94 193 ASP A N 1
ATOM 1544 C CA . ASP A 1 193 ? 7.859 -0.979 -7.457 1 89.94 193 ASP A CA 1
ATOM 1545 C C . ASP A 1 193 ? 8.07 0.448 -6.957 1 89.94 193 ASP A C 1
ATOM 1547 O O . ASP A 1 193 ? 9.211 0.909 -6.844 1 89.94 193 ASP A O 1
ATOM 1551 N N . ASN A 1 194 ? 7.016 1.115 -6.555 1 85.25 194 ASN A N 1
ATOM 1552 C CA . ASN A 1 194 ? 7.105 2.475 -6.035 1 85.25 194 ASN A CA 1
ATOM 1553 C C . ASN A 1 194 ? 7.797 2.51 -4.676 1 85.25 194 ASN A C 1
ATOM 1555 O O . ASN A 1 194 ? 7.352 1.852 -3.732 1 85.25 194 ASN A O 1
ATOM 1559 N N . VAL A 1 195 ? 8.797 3.268 -4.527 1 82 195 VAL A N 1
ATOM 1560 C CA . VAL A 1 195 ? 9.648 3.273 -3.346 1 82 195 VAL A CA 1
ATOM 1561 C C . VAL A 1 195 ? 8.828 3.65 -2.113 1 82 195 VAL A C 1
ATOM 1563 O O . VAL A 1 195 ? 8.977 3.045 -1.051 1 82 195 VAL A O 1
ATOM 1566 N N . LEU A 1 196 ? 8.023 4.602 -2.191 1 81.25 196 LEU A N 1
ATOM 1567 C CA . LEU A 1 196 ? 7.23 5.051 -1.051 1 81.25 196 LEU A CA 1
ATOM 1568 C C . LEU A 1 196 ? 6.211 3.988 -0.646 1 81.25 196 LEU A C 1
ATOM 1570 O O . LEU A 1 196 ? 6.098 3.646 0.533 1 81.25 196 LEU A O 1
ATOM 1574 N N . LEU A 1 197 ? 5.469 3.488 -1.65 1 86 197 LEU A N 1
ATOM 1575 C CA . LEU A 1 197 ? 4.441 2.492 -1.365 1 86 197 LEU A CA 1
ATOM 1576 C C . LEU A 1 197 ? 5.066 1.205 -0.835 1 86 197 LEU A C 1
ATOM 1578 O O . LEU A 1 197 ? 4.477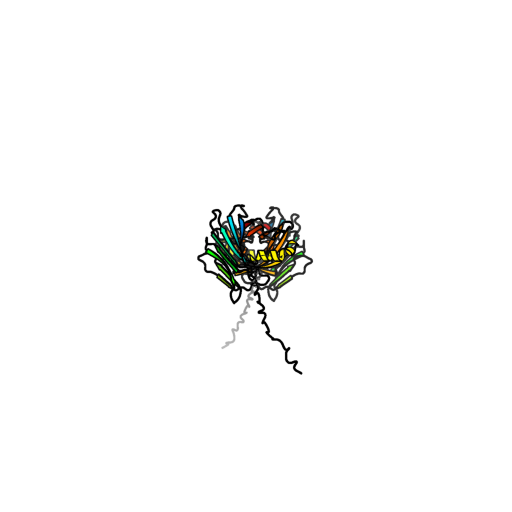 0.526 0.01 1 86 197 LEU A O 1
ATOM 1582 N N . ARG A 1 198 ? 6.234 0.904 -1.285 1 87.81 198 ARG A N 1
ATOM 1583 C CA . ARG A 1 198 ? 6.938 -0.287 -0.819 1 87.81 198 ARG A CA 1
ATOM 1584 C C . ARG A 1 198 ? 7.23 -0.202 0.675 1 87.81 198 ARG A C 1
ATOM 1586 O O . ARG A 1 198 ? 7.289 -1.225 1.36 1 87.81 198 ARG A O 1
ATOM 1593 N N . GLN A 1 199 ? 7.398 0.955 1.201 1 82.81 199 GLN A N 1
ATOM 1594 C CA . GLN A 1 199 ? 7.719 1.143 2.611 1 82.81 199 GLN A CA 1
ATOM 1595 C C . GLN A 1 199 ? 6.488 0.93 3.49 1 82.81 199 GLN A C 1
ATOM 1597 O O . GLN A 1 199 ? 6.613 0.557 4.66 1 82.81 199 GLN A O 1
ATOM 1602 N N . ILE A 1 200 ? 5.34 1.16 2.9 1 83.44 200 ILE A N 1
ATOM 1603 C CA . ILE A 1 200 ? 4.148 1.154 3.746 1 83.44 200 ILE A CA 1
ATOM 1604 C C . ILE A 1 200 ? 3.332 -0.107 3.479 1 83.44 200 ILE A C 1
ATOM 1606 O O . ILE A 1 200 ? 2.457 -0.466 4.27 1 83.44 200 ILE A O 1
ATOM 1610 N N . VAL A 1 201 ? 3.584 -0.74 2.365 1 86.75 201 VAL A N 1
ATOM 1611 C CA . VAL A 1 201 ? 2.889 -1.976 2.021 1 86.75 201 VAL A CA 1
ATOM 1612 C C . VAL A 1 201 ? 3.721 -3.178 2.463 1 86.75 201 VAL A C 1
ATOM 1614 O O . VAL A 1 201 ? 4.902 -3.283 2.121 1 86.75 201 VAL A O 1
ATOM 1617 N N . ARG A 1 202 ? 3.117 -4.082 3.197 1 83.44 202 ARG A N 1
ATOM 1618 C CA . ARG A 1 202 ? 3.807 -5.32 3.545 1 83.44 202 ARG A CA 1
ATOM 1619 C C . ARG A 1 202 ? 4.07 -6.168 2.305 1 83.44 202 ARG A C 1
ATOM 1621 O O . ARG A 1 202 ? 3.166 -6.391 1.497 1 83.44 202 ARG A O 1
ATOM 1628 N N . PRO A 1 203 ? 5.258 -6.613 2.189 1 91.94 203 PRO A N 1
ATOM 1629 C CA . PRO A 1 203 ? 5.531 -7.438 1.01 1 91.94 203 PRO A CA 1
ATOM 1630 C C . PRO A 1 203 ? 4.922 -8.836 1.11 1 91.94 203 PRO A C 1
ATOM 1632 O O . PRO A 1 203 ? 4.621 -9.297 2.211 1 91.94 203 PRO A O 1
ATOM 1635 N N . ILE A 1 204 ? 4.715 -9.438 -0.034 1 96.38 204 ILE A N 1
ATOM 1636 C CA . ILE A 1 204 ? 4.508 -10.875 -0.115 1 96.38 204 ILE A CA 1
ATOM 1637 C C . ILE A 1 204 ? 5.855 -11.594 -0.078 1 96.38 204 ILE A C 1
ATOM 1639 O O . ILE A 1 204 ? 6.781 -11.227 -0.803 1 96.38 204 ILE A O 1
ATOM 1643 N N . LYS A 1 205 ? 5.961 -12.531 0.763 1 97.94 205 LYS A N 1
ATOM 1644 C CA . LYS A 1 205 ? 7.207 -13.289 0.894 1 97.94 205 LYS A CA 1
ATOM 1645 C C . LYS A 1 205 ? 7.09 -14.656 0.229 1 97.94 205 LYS A C 1
ATOM 1647 O O . LYS A 1 205 ? 6.07 -15.336 0.364 1 97.94 205 LYS A O 1
ATOM 1652 N N . LEU A 1 206 ? 8.164 -15.008 -0.436 1 98.81 206 LEU A N 1
ATOM 1653 C CA . LEU A 1 206 ? 8.203 -16.234 -1.213 1 98.81 206 LEU A CA 1
ATOM 1654 C C . LEU A 1 206 ? 9.492 -17.016 -0.939 1 98.81 206 LEU A C 1
ATOM 1656 O O . LEU A 1 206 ? 10.57 -16.422 -0.839 1 98.81 206 LEU A O 1
ATOM 1660 N N . TRP A 1 207 ? 9.336 -18.281 -0.759 1 98.81 207 TRP A N 1
ATOM 1661 C CA . TRP A 1 207 ? 10.469 -19.188 -0.623 1 98.81 207 TRP A CA 1
ATOM 1662 C C . TRP A 1 207 ? 10.484 -20.203 -1.759 1 98.81 207 TRP A C 1
ATOM 1664 O O . TRP A 1 207 ? 9.602 -21.062 -1.85 1 98.81 207 TRP A O 1
ATOM 1674 N N . TYR A 1 208 ? 11.523 -20.109 -2.584 1 98.62 208 TYR A N 1
ATOM 1675 C CA . TYR A 1 208 ? 11.711 -21.078 -3.666 1 98.62 208 TYR A CA 1
ATOM 1676 C C . TYR A 1 208 ? 12.867 -22.016 -3.363 1 98.62 208 TYR A C 1
ATOM 1678 O O . TYR A 1 208 ? 13.938 -21.578 -2.943 1 98.62 208 TYR A O 1
ATOM 1686 N N . GLU A 1 209 ? 12.609 -23.25 -3.574 1 97.81 209 GLU A N 1
ATOM 1687 C CA . GLU A 1 209 ? 13.727 -24.188 -3.502 1 97.81 209 GLU A CA 1
ATOM 1688 C C . GLU A 1 209 ? 14.688 -24 -4.672 1 97.81 209 GLU A C 1
ATOM 1690 O O . GLU A 1 209 ? 14.281 -24.078 -5.836 1 97.81 209 GLU A O 1
ATOM 1695 N N . THR A 1 210 ? 15.914 -23.859 -4.379 1 97.25 210 THR A N 1
ATOM 1696 C CA . THR A 1 210 ? 16.875 -23.484 -5.406 1 97.25 210 THR A CA 1
ATOM 1697 C C . THR A 1 210 ? 17.078 -24.625 -6.398 1 97.25 210 THR A C 1
ATOM 1699 O O . THR A 1 210 ? 17.203 -24.406 -7.605 1 97.25 210 THR A O 1
ATOM 1702 N N . LYS A 1 211 ? 17.109 -25.828 -5.945 1 94.94 211 LYS A N 1
ATOM 1703 C CA . LYS A 1 211 ? 17.406 -27 -6.773 1 94.94 211 LYS A CA 1
ATOM 1704 C C . LYS A 1 211 ? 16.297 -27.234 -7.801 1 94.94 211 LYS A C 1
ATOM 1706 O O . LYS A 1 211 ? 16.578 -27.578 -8.953 1 94.94 211 LYS A O 1
ATOM 1711 N N . THR A 1 212 ? 15.031 -27.031 -7.418 1 94 212 THR A N 1
ATOM 1712 C CA . THR A 1 212 ? 13.914 -27.422 -8.273 1 94 212 THR A CA 1
ATOM 1713 C C . THR A 1 212 ? 13.25 -26.188 -8.891 1 94 212 THR A C 1
ATOM 1715 O O . THR A 1 212 ? 12.516 -26.297 -9.875 1 94 212 THR A O 1
ATOM 1718 N N . GLY A 1 213 ? 13.43 -25.062 -8.219 1 95.5 213 GLY A N 1
ATOM 1719 C CA . GLY A 1 213 ? 12.742 -23.859 -8.672 1 95.5 213 GLY A CA 1
ATOM 1720 C C . GLY A 1 213 ? 11.281 -23.828 -8.266 1 95.5 213 GLY A C 1
ATOM 1721 O O . GLY A 1 213 ? 10.508 -23.031 -8.797 1 95.5 213 GLY A O 1
ATOM 1722 N N . ARG A 1 214 ? 10.898 -24.703 -7.328 1 96.81 214 ARG A N 1
ATOM 1723 C CA . ARG A 1 214 ? 9.5 -24.781 -6.918 1 96.81 214 ARG A CA 1
ATOM 1724 C C . ARG A 1 214 ? 9.234 -23.891 -5.707 1 96.81 214 ARG A C 1
ATOM 1726 O O . ARG A 1 214 ? 10.062 -23.812 -4.797 1 96.81 214 ARG A O 1
ATOM 1733 N N . LEU A 1 215 ? 8.078 -23.297 -5.742 1 98.5 215 LEU A N 1
ATOM 1734 C CA . LEU A 1 215 ? 7.633 -22.516 -4.594 1 98.5 215 LEU A CA 1
ATOM 1735 C C . LEU A 1 215 ? 7.312 -23.406 -3.41 1 98.5 215 LEU A C 1
ATOM 1737 O O . LEU A 1 215 ? 6.469 -24.312 -3.516 1 98.5 215 LEU A O 1
ATOM 1741 N N . LYS A 1 216 ? 7.945 -23.141 -2.24 1 98.56 216 LYS A N 1
ATOM 1742 C CA . LYS A 1 216 ? 7.754 -23.969 -1.062 1 98.56 216 LYS A CA 1
ATOM 1743 C C . LYS A 1 216 ? 6.863 -23.281 -0.034 1 98.56 216 LYS A C 1
ATOM 1745 O O . LYS A 1 216 ? 6.16 -23.953 0.732 1 98.56 216 LYS A O 1
ATOM 1750 N N . LYS A 1 217 ? 6.977 -22.016 -0.05 1 98.75 217 LYS A N 1
ATOM 1751 C CA . LYS A 1 217 ? 6.262 -21.266 0.976 1 98.75 217 LYS A CA 1
ATOM 1752 C C . LYS A 1 217 ? 5.895 -19.859 0.479 1 98.75 217 LYS A C 1
ATOM 1754 O O . LYS A 1 217 ? 6.66 -19.234 -0.255 1 98.75 217 LYS A O 1
ATOM 1759 N N . TYR A 1 218 ? 4.785 -19.406 0.818 1 98.62 218 TYR A N 1
ATOM 1760 C CA . TYR A 1 218 ? 4.199 -18.094 0.521 1 98.62 218 TYR A CA 1
ATOM 1761 C C . TYR A 1 218 ? 3.672 -17.438 1.787 1 98.62 218 TYR A C 1
ATOM 1763 O O . TYR A 1 218 ? 3.002 -18.078 2.598 1 98.62 218 TYR A O 1
ATOM 1771 N N . GLU A 1 219 ? 3.934 -16.156 2.006 1 98.12 219 GLU A N 1
ATOM 1772 C CA . GLU A 1 219 ? 3.33 -15.367 3.076 1 98.12 219 GLU A CA 1
ATOM 1773 C C . GLU A 1 219 ? 2.809 -14.031 2.553 1 98.12 219 GLU A C 1
ATOM 1775 O O . GLU A 1 219 ? 3.57 -13.234 2.004 1 98.12 219 GLU A O 1
ATOM 1780 N N . GLY A 1 220 ? 1.563 -13.82 2.711 1 95.56 220 GLY A N 1
ATOM 1781 C CA . GLY A 1 220 ? 0.986 -12.555 2.275 1 95.56 220 GLY A CA 1
ATOM 1782 C C . GLY A 1 220 ? -0.519 -12.617 2.094 1 95.56 220 GLY A C 1
ATOM 1783 O O . GLY A 1 220 ? -1.187 -13.461 2.695 1 95.56 220 GLY A O 1
ATOM 1784 N N . ILE A 1 221 ? -0.998 -11.68 1.293 1 93.81 221 ILE A N 1
ATOM 1785 C CA . ILE A 1 221 ? -2.428 -11.594 1.021 1 93.81 221 ILE A CA 1
ATOM 1786 C C . ILE A 1 221 ? -2.855 -12.734 0.103 1 93.81 221 ILE A C 1
ATOM 1788 O O . ILE A 1 221 ? -2.129 -13.094 -0.826 1 93.81 221 ILE A O 1
ATOM 1792 N N . SER A 1 222 ? -4.039 -13.344 0.396 1 95.06 222 SER A N 1
ATOM 1793 C CA . SER A 1 222 ? -4.574 -14.469 -0.361 1 95.06 222 SER A CA 1
ATOM 1794 C C . SER A 1 222 ? -5.609 -14.008 -1.381 1 95.06 222 SER A C 1
ATOM 1796 O O . SER A 1 222 ? -6.18 -12.922 -1.247 1 95.06 222 SER A O 1
ATOM 1798 N N . ASN A 1 223 ? -5.82 -14.812 -2.422 1 93.19 223 ASN A N 1
ATOM 1799 C CA . ASN A 1 223 ? -6.941 -14.625 -3.334 1 93.19 223 ASN A CA 1
ATOM 1800 C C . ASN A 1 223 ? -8.25 -15.109 -2.723 1 93.19 223 ASN A C 1
ATOM 1802 O O . ASN A 1 223 ? -9.312 -14.953 -3.324 1 93.19 223 ASN A O 1
ATOM 1806 N N . ILE A 1 224 ? -8.148 -15.688 -1.564 1 96.38 224 ILE A N 1
ATOM 1807 C CA . ILE A 1 224 ? -9.336 -16.141 -0.844 1 96.38 224 ILE A CA 1
ATOM 1808 C C . ILE A 1 224 ? -9.703 -15.133 0.238 1 96.38 224 ILE A C 1
ATOM 1810 O O . ILE A 1 224 ? -8.844 -14.688 0.998 1 96.38 224 ILE A O 1
ATOM 1814 N N . ASN A 1 225 ? -10.977 -14.758 0.274 1 94.69 225 ASN A N 1
ATOM 1815 C CA . ASN A 1 225 ? -11.477 -13.789 1.244 1 94.69 225 ASN A CA 1
ATOM 1816 C C . ASN A 1 225 ? -12.008 -14.477 2.498 1 94.69 225 ASN A C 1
ATOM 1818 O O . ASN A 1 225 ? -12.461 -15.617 2.441 1 94.69 225 ASN A O 1
ATOM 1822 N N . GLY A 1 226 ? -11.992 -13.727 3.584 1 93.06 226 GLY A N 1
ATOM 1823 C CA . GLY A 1 226 ? -12.641 -14.172 4.809 1 93.06 226 GLY A CA 1
ATOM 1824 C C . GLY A 1 226 ? -14.125 -13.852 4.844 1 93.06 226 GLY A C 1
ATOM 1825 O O . GLY A 1 226 ? -14.688 -13.367 3.859 1 93.06 226 GLY A O 1
ATOM 1826 N N . PRO A 1 227 ? -14.703 -14.188 5.969 1 89.25 227 PRO A N 1
ATOM 1827 C CA . PRO A 1 227 ? -16.141 -13.969 6.105 1 89.25 227 PRO A CA 1
ATOM 1828 C C . PRO A 1 227 ? -16.531 -12.492 6.02 1 89.25 227 PRO A C 1
ATOM 1830 O O . PRO A 1 227 ? -17.672 -12.164 5.668 1 89.25 227 PRO A O 1
ATOM 1833 N N . ASP A 1 228 ? -15.609 -11.633 6.297 1 85.5 228 ASP A N 1
ATOM 1834 C CA . ASP A 1 228 ? -15.891 -10.195 6.27 1 85.5 228 ASP A CA 1
ATOM 1835 C C . ASP A 1 228 ? -15.703 -9.625 4.867 1 85.5 228 ASP A C 1
ATOM 1837 O O . ASP A 1 228 ? -15.883 -8.43 4.648 1 85.5 228 ASP A O 1
ATOM 1841 N N . GLY A 1 229 ? -15.273 -10.445 3.951 1 85.56 229 GLY A N 1
ATOM 1842 C CA . GLY A 1 229 ? -15.094 -10.016 2.574 1 85.56 229 GLY A CA 1
ATOM 1843 C C . GLY A 1 229 ? -13.703 -9.477 2.293 1 85.56 229 GLY A C 1
ATOM 1844 O O . GLY A 1 229 ? -13.391 -9.102 1.161 1 85.56 229 GLY A O 1
ATOM 1845 N N . LYS A 1 230 ? -12.898 -9.484 3.303 1 87.44 230 LYS A N 1
ATOM 1846 C CA . LYS A 1 230 ? -11.523 -9.031 3.125 1 87.44 230 LYS A CA 1
ATOM 1847 C C . LYS A 1 230 ? -10.594 -10.203 2.807 1 87.44 230 LYS A C 1
ATOM 1849 O O . LYS A 1 230 ? -10.812 -11.32 3.281 1 87.44 230 LYS A O 1
ATOM 1854 N N . SER A 1 231 ? -9.508 -9.859 2.059 1 91.38 231 SER A N 1
ATOM 1855 C CA . SER A 1 231 ? -8.539 -10.898 1.74 1 91.38 231 SER A CA 1
ATOM 1856 C C . SER A 1 231 ? -7.852 -11.422 2.998 1 91.38 231 SER A C 1
ATOM 1858 O O . SER A 1 231 ? -7.465 -10.641 3.871 1 91.38 231 SER A O 1
ATOM 1860 N N . LEU A 1 232 ? -7.758 -12.688 3.109 1 94.25 232 LEU A N 1
ATOM 1861 C CA . LEU A 1 232 ? -7.012 -13.297 4.203 1 94.25 232 LEU A CA 1
ATOM 1862 C C . LEU A 1 232 ? -5.516 -13.039 4.051 1 94.25 232 LEU A C 1
ATOM 1864 O O . LEU A 1 232 ? -5.023 -12.859 2.934 1 94.25 232 LEU A O 1
ATOM 1868 N N . LYS A 1 233 ? -4.867 -12.938 5.098 1 94.44 233 LYS A N 1
ATOM 1869 C CA . LYS A 1 233 ? -3.408 -12.992 5.145 1 94.44 233 LYS A CA 1
ATOM 1870 C C . LYS A 1 233 ? -2.926 -14.352 5.637 1 94.44 233 LYS A C 1
ATOM 1872 O O . LYS A 1 233 ? -3.242 -14.758 6.754 1 94.44 233 LYS A O 1
ATOM 1877 N N . VAL A 1 234 ? -2.078 -15.016 4.82 1 98.06 234 VAL A N 1
ATOM 1878 C CA . VAL A 1 234 ? -1.835 -16.422 5.125 1 98.06 234 VAL A CA 1
ATOM 1879 C C . VAL A 1 234 ? -0.367 -16.75 4.875 1 98.06 234 VAL A C 1
ATOM 1881 O O . VAL A 1 234 ? 0.338 -16.016 4.188 1 98.06 234 VAL A O 1
ATOM 1884 N N . ARG A 1 235 ? 0.028 -17.812 5.492 1 98.69 235 ARG A N 1
ATOM 1885 C CA . ARG A 1 235 ? 1.197 -18.594 5.129 1 98.69 235 ARG A CA 1
ATOM 1886 C C . ARG A 1 235 ? 0.787 -19.906 4.445 1 98.69 235 ARG A C 1
ATOM 1888 O O . ARG A 1 235 ? 0.044 -20.703 5.016 1 98.69 235 ARG A O 1
ATOM 1895 N N . VAL A 1 236 ? 1.176 -20.078 3.266 1 98.88 236 VAL A N 1
ATOM 1896 C CA . VAL A 1 236 ? 0.893 -21.328 2.551 1 98.88 236 VAL A CA 1
ATOM 1897 C C . VAL A 1 236 ? 2.164 -22.156 2.449 1 98.88 236 VAL A C 1
ATOM 1899 O O . VAL A 1 236 ? 3.211 -21.656 2.027 1 98.88 236 VAL A O 1
ATOM 1902 N N . VAL A 1 237 ? 2.088 -23.391 2.85 1 98.88 237 VAL A N 1
ATOM 1903 C CA . VAL A 1 237 ? 3.197 -24.328 2.748 1 98.88 237 VAL A CA 1
ATOM 1904 C C . VAL A 1 237 ? 2.865 -25.422 1.722 1 98.88 237 VAL A C 1
ATOM 1906 O O . VAL A 1 237 ? 1.878 -26.141 1.87 1 98.88 237 VAL A O 1
ATOM 1909 N N . PHE A 1 238 ? 3.768 -25.516 0.745 1 98.69 238 PHE A N 1
ATOM 1910 C CA . PHE A 1 238 ? 3.5 -26.422 -0.366 1 98.69 238 PHE A CA 1
ATOM 1911 C C . PHE A 1 238 ? 4.223 -27.75 -0.169 1 98.69 238 PHE A C 1
ATOM 1913 O O . PHE A 1 238 ? 5.375 -27.766 0.271 1 98.69 238 PHE A O 1
ATOM 1920 N N . THR A 1 239 ? 3.527 -28.781 -0.478 1 98.12 239 THR A N 1
ATOM 1921 C CA . THR A 1 239 ? 4.066 -30.141 -0.482 1 98.12 239 THR A CA 1
ATOM 1922 C C . THR A 1 239 ? 3.938 -30.766 -1.865 1 98.12 239 THR A C 1
ATOM 1924 O O . THR A 1 239 ? 2.834 -30.875 -2.404 1 98.12 239 THR A O 1
ATOM 1927 N N . TYR A 1 240 ? 5.059 -31.203 -2.361 1 96.69 240 TYR A N 1
ATOM 1928 C CA . TYR A 1 240 ? 5.105 -31.797 -3.689 1 96.69 240 TYR A CA 1
ATOM 1929 C C . TYR A 1 240 ? 5.328 -33.312 -3.596 1 96.69 240 TYR A C 1
ATOM 1931 O O . TYR A 1 240 ? 5.883 -33.781 -2.611 1 96.69 240 TYR A O 1
ATOM 1939 N N . PRO A 1 241 ? 4.891 -33.969 -4.684 1 91.44 241 PRO A N 1
ATOM 1940 C CA . PRO A 1 241 ? 5.172 -35.406 -4.691 1 91.44 241 PRO A CA 1
ATOM 1941 C C . PRO A 1 241 ? 6.656 -35.719 -4.84 1 91.44 241 PRO A C 1
ATOM 1943 O O . PRO A 1 241 ? 7.395 -34.938 -5.461 1 91.44 241 PRO A O 1
ATOM 1946 N N . GLU A 1 242 ? 7.18 -36.625 -3.959 1 78.06 242 GLU A N 1
ATOM 1947 C CA . GLU A 1 242 ? 8.562 -37.094 -4.086 1 78.06 242 GLU A CA 1
ATOM 1948 C C . GLU A 1 242 ? 8.844 -37.656 -5.477 1 78.06 242 GLU A C 1
ATOM 1950 O O . GLU A 1 242 ? 7.973 -38.281 -6.07 1 78.06 242 GLU A O 1
ATOM 1955 N N . LYS A 1 243 ? 9.898 -37.156 -6.141 1 59.97 243 LYS A N 1
ATOM 1956 C CA . LYS A 1 243 ? 10.328 -37.844 -7.367 1 59.97 243 LYS A CA 1
ATOM 1957 C C . LYS A 1 243 ? 10.703 -39.281 -7.102 1 59.97 243 LYS A C 1
ATOM 1959 O O . LYS A 1 243 ? 11.195 -39.625 -6.02 1 59.97 243 LYS A O 1
ATOM 1964 N N . ME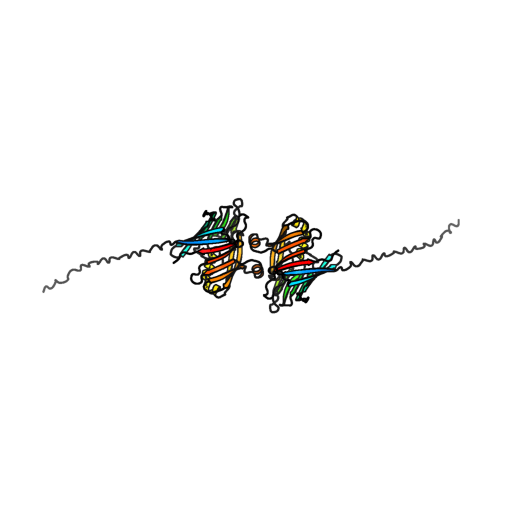T B 1 1 ? -40.125 110.812 -1.976 1 23.58 1 MET B N 1
ATOM 1965 C CA . MET B 1 1 ? -40.031 109.875 -0.853 1 23.58 1 MET B CA 1
ATOM 1966 C C . MET B 1 1 ? -38.812 108.938 -0.99 1 23.58 1 MET B C 1
ATOM 1968 O O . MET B 1 1 ? -38.562 108.438 -2.074 1 23.58 1 MET B O 1
ATOM 1972 N N . ASP B 1 2 ? -37.812 109 -0.024 1 23.53 2 ASP B N 1
ATOM 1973 C CA . ASP B 1 2 ? -36.438 108.75 0.308 1 23.53 2 ASP B CA 1
ATOM 1974 C C . ASP B 1 2 ? -36.156 107.25 0.455 1 23.53 2 ASP B C 1
ATOM 1976 O O . ASP B 1 2 ? -36.375 106.688 1.52 1 23.53 2 ASP B O 1
ATOM 1980 N N . TRP B 1 3 ? -36.531 106.375 -0.493 1 23.94 3 TRP B N 1
ATOM 1981 C CA . TRP B 1 3 ? -36.594 104.938 -0.352 1 23.94 3 TRP B CA 1
ATOM 1982 C C . TRP B 1 3 ? -35.188 104.375 -0.167 1 23.94 3 TRP B C 1
ATOM 1984 O O . TRP B 1 3 ? -34.969 103.188 -0.444 1 23.94 3 TRP B O 1
ATOM 1994 N N . LEU B 1 4 ? -34.062 105.125 0.252 1 24.02 4 LEU B N 1
ATOM 1995 C CA . LEU B 1 4 ? -32.656 104.75 0.117 1 24.02 4 LEU B CA 1
ATOM 1996 C C . LEU B 1 4 ? -32.281 103.688 1.117 1 24.02 4 LEU B C 1
ATOM 1998 O O . LEU B 1 4 ? -31.297 102.938 0.937 1 24.02 4 LEU B O 1
ATOM 2002 N N . ASN B 1 5 ? -32.875 103.562 2.312 1 23.23 5 ASN B N 1
ATOM 2003 C CA . ASN B 1 5 ? -31.938 103.375 3.422 1 23.23 5 ASN B CA 1
ATOM 2004 C C . ASN B 1 5 ? -31.375 102 3.486 1 23.23 5 ASN B C 1
ATOM 2006 O O . ASN B 1 5 ? -30.234 101.75 3.871 1 23.23 5 ASN B O 1
ATOM 2010 N N . LEU B 1 6 ? -32.156 100.875 3.746 1 24.95 6 LEU B N 1
ATOM 2011 C CA . LEU B 1 6 ? -31.859 99.938 4.855 1 24.95 6 LEU B CA 1
ATOM 2012 C C . LEU B 1 6 ? -30.891 98.875 4.426 1 24.95 6 LEU B C 1
ATOM 2014 O O . LEU B 1 6 ? -31.297 97.875 3.832 1 24.95 6 LEU B O 1
ATOM 2018 N N . ILE B 1 7 ? -29.766 99.125 3.754 1 30.36 7 ILE B N 1
ATOM 2019 C CA . ILE B 1 7 ? -28.953 98.062 3.211 1 30.36 7 ILE B CA 1
ATOM 2020 C C . ILE B 1 7 ? -28.188 97.375 4.34 1 30.36 7 ILE B C 1
ATOM 2022 O O . ILE B 1 7 ? -27.234 97.938 4.891 1 30.36 7 ILE B O 1
ATOM 2026 N N . SER B 1 8 ? -28.859 96.875 5.496 1 25.64 8 SER B N 1
ATOM 2027 C CA . SER B 1 8 ? -28.047 96.438 6.605 1 25.64 8 SER B CA 1
ATOM 2028 C C . SER B 1 8 ? -27.188 95.25 6.188 1 25.64 8 SER B C 1
ATOM 2030 O O . SER B 1 8 ? -27.609 94.375 5.379 1 25.64 8 SER B O 1
ATOM 2032 N N . THR B 1 9 ? -25.844 95.312 6.328 1 30.03 9 THR B N 1
ATOM 2033 C CA . THR B 1 9 ? -24.641 94.562 6.062 1 30.03 9 THR B CA 1
ATOM 2034 C C . THR B 1 9 ? -24.594 93.312 6.938 1 30.03 9 THR B C 1
ATOM 2036 O O . THR B 1 9 ? -24.422 93.375 8.156 1 30.03 9 THR B O 1
ATOM 2039 N N . GLY B 1 10 ? -25.594 92.375 6.941 1 27.16 10 GLY B N 1
ATOM 2040 C CA . GLY B 1 10 ? -25.531 91.25 7.844 1 27.16 10 GLY B CA 1
ATOM 2041 C C . GLY B 1 10 ? -24.297 90.375 7.664 1 27.16 10 GLY B C 1
ATOM 2042 O O . GLY B 1 10 ? -23.922 90.062 6.535 1 27.16 10 GLY B O 1
ATOM 2043 N N . CYS B 1 11 ? -23.297 90.5 8.562 1 24.52 11 CYS B N 1
ATOM 2044 C CA . CYS B 1 11 ? -22.031 89.75 8.75 1 24.52 11 CYS B CA 1
ATOM 2045 C C . CYS B 1 11 ? -22.25 88.25 8.812 1 24.52 11 CYS B C 1
ATOM 2047 O O . CYS B 1 11 ? -22.938 87.75 9.703 1 24.52 11 CYS B O 1
ATOM 2049 N N . LYS B 1 12 ? -22.297 87.562 7.664 1 31.84 12 LYS B N 1
ATOM 2050 C CA . LYS B 1 12 ? -22.391 86.062 7.582 1 31.84 12 LYS B CA 1
ATOM 2051 C C . LYS B 1 12 ? -21.234 85.438 8.312 1 31.84 12 LYS B C 1
ATOM 2053 O O . LYS B 1 12 ? -20.078 85.625 7.969 1 31.84 12 LYS B O 1
ATOM 2058 N N . HIS B 1 13 ? -21.281 85.375 9.742 1 27.36 13 HIS B N 1
ATOM 2059 C CA . HIS B 1 13 ? -20.266 84.562 10.422 1 27.36 13 HIS B CA 1
ATOM 2060 C C . HIS B 1 13 ? -20.188 83.125 9.82 1 27.36 13 HIS B C 1
ATOM 2062 O O . HIS B 1 13 ? -21.219 82.438 9.672 1 27.36 13 HIS B O 1
ATOM 2068 N N . ALA B 1 14 ? -19.234 82.812 8.953 1 34.16 14 ALA B N 1
ATOM 2069 C CA . ALA B 1 14 ? -18.844 81.562 8.406 1 34.16 14 ALA B CA 1
ATOM 2070 C C . ALA B 1 14 ? -18.5 80.562 9.523 1 34.16 14 ALA B C 1
ATOM 2072 O O . ALA B 1 14 ? -17.578 80.812 10.312 1 34.16 14 ALA B O 1
ATOM 2073 N N . THR B 1 15 ? -19.5 80 10.109 1 31.84 15 THR B N 1
ATOM 2074 C CA . THR B 1 15 ? -19.219 78.875 11.039 1 31.84 15 THR B CA 1
ATOM 2075 C C . THR B 1 15 ? -18.328 77.812 10.398 1 31.84 15 THR B C 1
ATOM 2077 O O . THR B 1 15 ? -18.656 77.312 9.344 1 31.84 15 THR B O 1
ATOM 2080 N N . VAL B 1 16 ? -17.031 77.938 10.57 1 37.16 16 VAL B N 1
ATOM 2081 C CA . VAL B 1 16 ? -16.062 76.938 10.195 1 37.16 16 VAL B CA 1
ATOM 2082 C C . VAL B 1 16 ? -16.438 75.562 10.844 1 37.16 16 VAL B C 1
ATOM 2084 O O . VAL B 1 16 ? -16.516 75.5 12.07 1 37.16 16 VAL B O 1
ATOM 2087 N N . ILE B 1 17 ? -17.297 74.812 10.188 1 38.06 17 ILE B N 1
ATOM 2088 C CA . ILE B 1 17 ? -17.547 73.438 10.602 1 38.06 17 ILE B CA 1
ATOM 2089 C C . ILE B 1 17 ? -16.234 72.625 10.664 1 38.06 17 ILE B C 1
ATOM 2091 O O . ILE B 1 17 ? -15.531 72.562 9.664 1 38.06 17 ILE B O 1
ATOM 2095 N N . ALA B 1 18 ? -15.57 72.562 11.781 1 38.62 18 ALA B N 1
ATOM 2096 C CA . ALA B 1 18 ? -14.453 71.688 12.039 1 38.62 18 ALA B CA 1
ATOM 2097 C C . ALA B 1 18 ? -14.812 70.25 11.711 1 38.62 18 ALA B C 1
ATOM 2099 O O . ALA B 1 18 ? -15.734 69.688 12.312 1 38.62 18 ALA B O 1
ATOM 2100 N N . ILE B 1 19 ? -14.609 69.812 10.484 1 40.31 19 ILE B N 1
ATOM 2101 C CA . ILE B 1 19 ? -14.711 68.438 10.141 1 40.31 19 ILE B CA 1
ATOM 2102 C C . ILE B 1 19 ? -13.75 67.625 11 1 40.31 19 ILE B C 1
ATOM 2104 O O . ILE B 1 19 ? -12.531 67.812 10.922 1 40.31 19 ILE B O 1
ATOM 2108 N N . ALA B 1 20 ? -14.156 67.188 12.203 1 41.28 20 ALA B N 1
ATOM 2109 C CA . ALA B 1 20 ? -13.398 66.188 12.969 1 41.28 20 ALA B CA 1
ATOM 2110 C C . ALA B 1 20 ? -13.086 64.938 12.125 1 41.28 20 ALA B C 1
ATOM 2112 O O . ALA B 1 20 ? -14 64.25 11.688 1 41.28 20 ALA B O 1
ATOM 2113 N N . ILE B 1 21 ? -11.938 64.938 11.453 1 41.66 21 ILE B N 1
ATOM 2114 C CA . ILE B 1 21 ? -11.422 63.688 10.844 1 41.66 21 ILE B CA 1
ATOM 2115 C C . ILE B 1 21 ? -11.266 62.625 11.906 1 41.66 21 ILE B C 1
ATOM 2117 O O . ILE B 1 21 ? -10.438 62.75 12.812 1 41.66 21 ILE B O 1
ATOM 2121 N N . MET B 1 22 ? -12.289 61.906 12.297 1 40.88 22 MET B N 1
ATOM 2122 C CA . MET B 1 22 ? -12.148 60.688 13.094 1 40.88 22 MET B CA 1
ATOM 2123 C C . MET B 1 22 ? -11.117 59.75 12.469 1 40.88 22 MET B C 1
ATOM 2125 O O . MET B 1 22 ? -11.336 59.219 11.375 1 40.88 22 MET B O 1
ATOM 2129 N N . THR B 1 23 ? -9.828 59.875 12.875 1 42.84 23 THR B N 1
ATOM 2130 C CA . THR B 1 23 ? -8.836 58.844 12.531 1 42.84 23 THR B CA 1
ATOM 2131 C C . THR B 1 23 ? -9.242 57.5 13.109 1 42.84 23 THR B C 1
ATOM 2133 O O . THR B 1 23 ? -9.383 57.344 14.32 1 42.84 23 THR B O 1
ATOM 2136 N N . VAL B 1 24 ? -9.992 56.625 12.445 1 44.97 24 VAL B N 1
ATOM 2137 C CA . VAL B 1 24 ? -10.148 55.219 12.789 1 44.97 24 VAL B CA 1
ATOM 2138 C C . VAL B 1 24 ? -8.773 54.594 12.977 1 44.97 24 VAL B C 1
ATOM 2140 O O . VAL B 1 24 ? -7.988 54.5 12.031 1 44.97 24 VAL B O 1
ATOM 2143 N N . GLU B 1 25 ? -8.25 54.656 14.188 1 40.25 25 GLU B N 1
ATOM 2144 C CA . GLU B 1 25 ? -7.121 53.75 14.438 1 40.25 25 GLU B CA 1
ATOM 2145 C C . GLU B 1 25 ? -7.457 52.312 14.031 1 40.25 25 GLU B C 1
ATOM 2147 O O . GLU B 1 25 ? -8.367 51.719 14.594 1 40.25 25 GLU B O 1
ATOM 2152 N N . VAL B 1 26 ? -7.141 51.875 12.891 1 44.56 26 VAL B N 1
ATOM 2153 C CA . VAL B 1 26 ? -7.09 50.469 12.578 1 44.56 26 VAL B CA 1
ATOM 2154 C C . VAL B 1 26 ? -6.211 49.719 13.594 1 44.56 26 VAL B C 1
ATOM 2156 O O . VAL B 1 26 ? -5.008 50 13.688 1 44.56 26 VAL B O 1
ATOM 2159 N N . SER B 1 27 ? -6.73 49.281 14.711 1 41.03 27 SER B N 1
ATOM 2160 C CA . SER B 1 27 ? -6.027 48.344 15.586 1 41.03 27 SER B CA 1
ATOM 2161 C C . SER B 1 27 ? -5.215 47.344 14.773 1 41.03 27 SER B C 1
ATOM 2163 O O . SER B 1 27 ? -5.734 46.719 13.852 1 41.03 27 SER B O 1
ATOM 2165 N N . ALA B 1 28 ? -3.914 47.406 14.727 1 42.56 28 ALA B N 1
ATOM 2166 C CA . ALA B 1 28 ? -2.982 46.375 14.25 1 42.56 28 ALA B CA 1
ATOM 2167 C C . ALA B 1 28 ? -3.406 44.969 14.719 1 42.56 28 ALA B C 1
ATOM 2169 O O . ALA B 1 28 ? -3.607 44.75 15.914 1 42.56 28 ALA B O 1
ATOM 2170 N N . SER B 1 29 ? -4.156 44.219 14.047 1 46.28 29 SER B N 1
ATOM 2171 C CA . SER B 1 29 ? -4.406 42.812 14.289 1 46.28 29 SER B CA 1
ATOM 2172 C C . SER B 1 29 ? -3.18 42.125 14.891 1 46.28 29 SER B C 1
ATOM 2174 O O . SER B 1 29 ? -2.082 42.219 14.328 1 46.28 29 SER B O 1
ATOM 2176 N N . THR B 1 30 ? -2.932 42.031 16.25 1 49.31 30 THR B N 1
ATOM 2177 C CA . THR B 1 30 ? -1.857 41.406 17 1 49.31 30 THR B CA 1
ATOM 2178 C C . THR B 1 30 ? -1.459 40.062 16.359 1 49.31 30 THR B C 1
ATOM 2180 O O . THR B 1 30 ? -2.32 39.281 15.977 1 49.31 30 THR B O 1
ATOM 2183 N N . ALA B 1 31 ? -0.346 40.094 15.57 1 63.66 31 ALA B N 1
ATOM 2184 C CA . ALA B 1 31 ? 0.422 38.906 15.148 1 63.66 31 ALA B CA 1
ATOM 2185 C C . ALA B 1 31 ? 0.609 37.938 16.297 1 63.66 31 ALA B C 1
ATOM 2187 O O . ALA B 1 31 ? 1.234 38.281 17.312 1 63.66 31 ALA B O 1
ATOM 2188 N N . GLY B 1 32 ? -0.457 37 16.578 1 80.88 32 GLY B N 1
ATOM 2189 C CA . GLY B 1 32 ? -0.383 36 17.625 1 80.88 32 GLY B CA 1
ATOM 2190 C C . GLY B 1 32 ? 0.277 34.719 17.172 1 80.88 32 GLY B C 1
ATOM 2191 O O . GLY B 1 32 ? 0.326 34.438 15.969 1 80.88 32 GLY B O 1
ATOM 2192 N N . THR B 1 33 ? 1.219 34.281 17.953 1 90.38 33 THR B N 1
ATOM 2193 C CA . THR B 1 33 ? 1.897 33 17.734 1 90.38 33 THR B CA 1
ATOM 2194 C C . THR B 1 33 ? 1.379 31.938 18.688 1 90.38 33 THR B C 1
ATOM 2196 O O . THR B 1 33 ? 1.216 32.188 19.875 1 90.38 33 THR B O 1
ATOM 2199 N N . LEU B 1 34 ? 0.919 30.828 18.109 1 94.56 34 LEU B N 1
ATOM 2200 C CA . LEU B 1 34 ? 0.605 29.641 18.906 1 94.56 34 LEU B CA 1
ATOM 2201 C C . LEU B 1 34 ? 1.717 28.609 18.812 1 94.56 34 LEU B C 1
ATOM 2203 O O . LEU B 1 34 ? 2.129 28.234 17.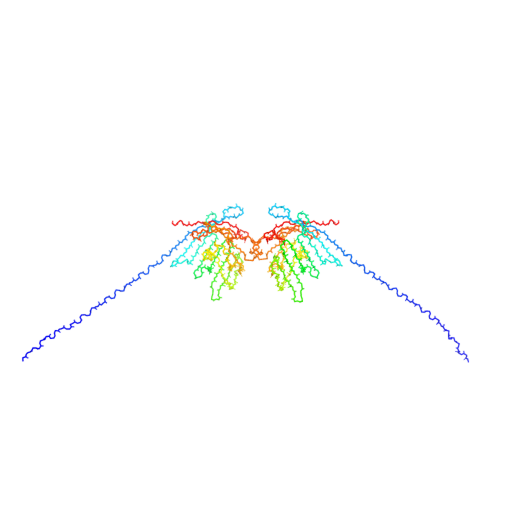703 1 94.56 34 LEU B O 1
ATOM 2207 N N . LYS B 1 35 ? 2.238 28.188 19.938 1 97.5 35 LYS B N 1
ATOM 2208 C CA . LYS B 1 35 ? 3.307 27.203 19.969 1 97.5 35 LYS B CA 1
ATOM 2209 C C . LYS B 1 35 ? 2.832 25.906 20.625 1 97.5 35 LYS B C 1
ATOM 2211 O O . LYS B 1 35 ? 2.102 25.938 21.625 1 97.5 35 LYS B O 1
ATOM 2216 N N . PHE B 1 36 ? 3.199 24.75 20.016 1 98.12 36 PHE B N 1
ATOM 2217 C CA . PHE B 1 36 ? 2.916 23.453 20.609 1 98.12 36 PHE B CA 1
ATOM 2218 C C . PHE B 1 36 ? 3.941 22.422 20.156 1 98.12 36 PHE B C 1
ATOM 2220 O O . PHE B 1 36 ? 4.793 22.703 19.312 1 98.12 36 PHE B O 1
ATOM 2227 N N . ARG B 1 37 ? 3.895 21.312 20.844 1 98.44 37 ARG B N 1
ATOM 2228 C CA . ARG B 1 37 ? 4.93 20.312 20.641 1 98.44 37 ARG B CA 1
ATOM 2229 C C . ARG B 1 37 ? 4.312 18.938 20.422 1 98.44 37 ARG B C 1
ATOM 2231 O O . ARG B 1 37 ? 3.289 18.594 21.016 1 98.44 37 ARG B O 1
ATOM 2238 N N . GLY B 1 38 ? 4.859 18.172 19.484 1 98.75 38 GLY B N 1
ATOM 2239 C CA . GLY B 1 38 ? 4.598 16.766 19.312 1 98.75 38 GLY B CA 1
ATOM 2240 C C . GLY B 1 38 ? 5.809 15.891 19.609 1 98.75 38 GLY B C 1
ATOM 2241 O O . GLY B 1 38 ? 6.895 16.141 19.078 1 98.75 38 GLY B O 1
ATOM 2242 N N . ASP B 1 39 ? 5.637 14.898 20.422 1 98.88 39 ASP B N 1
ATOM 2243 C CA . ASP B 1 39 ? 6.695 13.938 20.703 1 98.88 39 ASP B CA 1
ATOM 2244 C C . ASP B 1 39 ? 6.488 12.648 19.906 1 98.88 39 ASP B C 1
ATOM 2246 O O . ASP B 1 39 ? 5.43 12.023 20 1 98.88 39 ASP B O 1
ATOM 2250 N N . ALA B 1 40 ? 7.547 12.289 19.188 1 98.88 40 ALA B N 1
ATOM 2251 C CA . ALA B 1 40 ? 7.477 11.109 18.328 1 98.88 40 ALA B CA 1
ATOM 2252 C C . ALA B 1 40 ? 8.18 9.922 18.969 1 98.88 40 ALA B C 1
ATOM 2254 O O . ALA B 1 40 ? 9.344 10.023 19.391 1 98.88 40 ALA B O 1
ATOM 2255 N N . TYR B 1 41 ? 7.484 8.852 19.016 1 98.81 41 TYR B N 1
ATOM 2256 C CA . TYR B 1 41 ? 7.996 7.582 19.516 1 98.81 41 TYR B CA 1
ATOM 2257 C C . TYR B 1 41 ? 7.969 6.516 18.422 1 98.81 41 TYR B C 1
ATOM 2259 O O . TYR B 1 41 ? 7.027 6.453 17.625 1 98.81 41 TYR B O 1
ATOM 2267 N N . ASP B 1 42 ? 9.016 5.715 18.375 1 97.88 42 ASP B N 1
ATOM 2268 C CA . ASP B 1 42 ? 9.031 4.594 17.438 1 97.88 42 ASP B CA 1
ATOM 2269 C C . ASP B 1 42 ? 7.852 3.656 17.688 1 97.88 42 ASP B C 1
ATOM 2271 O O . ASP B 1 42 ? 7.605 3.252 18.828 1 97.88 42 ASP B O 1
ATOM 2275 N N . LEU B 1 43 ? 7.203 3.293 16.719 1 95.44 43 LEU B N 1
ATOM 2276 C CA . LEU B 1 43 ? 5.977 2.516 16.875 1 95.44 43 LEU B CA 1
ATOM 2277 C C . LEU B 1 43 ? 6.289 1.1 17.359 1 95.44 43 LEU B C 1
ATOM 2279 O O . LEU B 1 43 ? 5.496 0.495 18.078 1 95.44 43 LEU B O 1
ATOM 2283 N N . SER B 1 44 ? 7.371 0.55 16.953 1 91.94 44 SER B N 1
ATOM 2284 C CA . SER B 1 44 ? 7.719 -0.83 17.281 1 91.94 44 SER B CA 1
ATOM 2285 C C . SER B 1 44 ? 8.32 -0.934 18.672 1 91.94 44 SER B C 1
ATOM 2287 O O . SER B 1 44 ? 7.965 -1.827 19.438 1 91.94 44 SER B O 1
ATOM 2289 N N . THR B 1 45 ? 9.156 0.003 19.047 1 95.81 45 THR B N 1
ATOM 2290 C CA . THR B 1 45 ? 9.922 -0.127 20.281 1 95.81 45 THR B CA 1
ATOM 2291 C C . THR B 1 45 ? 9.32 0.732 21.391 1 95.81 45 THR B C 1
ATOM 2293 O O . THR B 1 45 ? 9.602 0.513 22.562 1 95.81 45 THR B O 1
ATOM 2296 N N . GLY B 1 46 ? 8.648 1.826 20.984 1 97.44 46 GLY B N 1
ATOM 2297 C CA . GLY B 1 46 ? 8.102 2.746 21.969 1 97.44 46 GLY B CA 1
ATOM 2298 C C . GLY B 1 46 ? 9.109 3.779 22.453 1 97.44 46 GLY B C 1
ATOM 2299 O O . GLY B 1 46 ? 8.797 4.594 23.328 1 97.44 46 GLY B O 1
ATOM 2300 N N . LYS B 1 47 ? 10.195 3.818 21.844 1 97.94 47 LYS B N 1
ATOM 2301 C CA . LYS B 1 47 ? 11.242 4.742 22.281 1 97.94 47 LYS B CA 1
ATOM 2302 C C . LYS B 1 47 ? 11.07 6.109 21.625 1 97.94 47 LYS B C 1
ATOM 2304 O O . LYS B 1 47 ? 10.68 6.199 20.453 1 97.94 47 LYS B O 1
ATOM 2309 N N . PHE B 1 48 ? 11.477 7.148 22.406 1 98.5 48 PHE B N 1
ATOM 2310 C CA . PHE B 1 48 ? 11.477 8.508 21.875 1 98.5 48 PHE B CA 1
ATOM 2311 C C . PHE B 1 48 ? 12.453 8.625 20.703 1 98.5 48 PHE B C 1
ATOM 2313 O O . PHE B 1 48 ? 13.586 8.148 20.781 1 98.5 48 PHE B O 1
ATOM 2320 N N . VAL B 1 49 ? 11.992 9.297 19.625 1 98.19 49 VAL B N 1
ATOM 2321 C CA . VAL B 1 49 ? 12.844 9.422 18.453 1 98.19 49 VAL B CA 1
ATOM 2322 C C . VAL B 1 49 ? 13.148 10.891 18.172 1 98.19 49 VAL B C 1
ATOM 2324 O O . VAL B 1 49 ? 14.312 11.281 18.047 1 98.19 49 VAL B O 1
ATOM 2327 N N . TYR B 1 50 ? 12.148 11.75 18.109 1 98.75 50 TYR B N 1
ATOM 2328 C CA . TYR B 1 50 ? 12.328 13.18 17.922 1 98.75 50 TYR B CA 1
ATOM 2329 C C . TYR B 1 50 ? 11.109 13.953 18.422 1 98.75 50 TYR B C 1
ATOM 2331 O O . TYR B 1 50 ? 10.086 13.359 18.766 1 98.75 50 TYR B O 1
ATOM 2339 N N . SER B 1 51 ? 11.266 15.289 18.516 1 98.81 51 SER B N 1
ATOM 2340 C CA . SER B 1 51 ? 10.133 16.172 18.766 1 98.81 51 SER B CA 1
ATOM 2341 C C . SER B 1 51 ? 9.875 17.109 17.578 1 98.81 51 SER B C 1
ATOM 2343 O O . SER B 1 51 ? 10.812 17.5 16.891 1 98.81 51 SER B O 1
ATOM 2345 N N . GLU B 1 52 ? 8.641 17.359 17.359 1 98.81 52 GLU B N 1
ATOM 2346 C CA . GLU B 1 52 ? 8.188 18.422 16.469 1 98.81 52 GLU B CA 1
ATOM 2347 C C . GLU B 1 52 ? 7.781 19.672 17.266 1 98.81 52 GLU B C 1
ATOM 2349 O O . GLU B 1 52 ? 6.867 19.625 18.078 1 98.81 52 GLU B O 1
ATOM 2354 N N . ASN B 1 53 ? 8.43 20.734 17.016 1 98.75 53 ASN B N 1
ATOM 2355 C CA . ASN B 1 53 ? 8.141 22 17.688 1 98.75 53 ASN B CA 1
ATOM 2356 C C . ASN B 1 53 ? 7.5 23 16.734 1 98.75 53 ASN B C 1
ATOM 2358 O O . ASN B 1 53 ? 8.18 23.578 15.891 1 98.75 53 ASN B O 1
ATOM 2362 N N . HIS B 1 54 ? 6.199 23.203 16.938 1 98.62 54 HIS B N 1
ATOM 2363 C CA . HIS B 1 54 ? 5.379 23.969 16 1 98.62 54 HIS B CA 1
ATOM 2364 C C . HIS B 1 54 ? 5.227 25.406 16.469 1 98.62 54 HIS B C 1
ATOM 2366 O O . HIS B 1 54 ? 5.02 25.672 17.656 1 98.62 54 HIS B O 1
ATOM 2372 N N . SER B 1 55 ? 5.383 26.344 15.586 1 98.38 55 SER B N 1
ATOM 2373 C CA . SER B 1 55 ? 5.004 27.734 15.758 1 98.38 55 SER B CA 1
ATOM 2374 C C . SER B 1 55 ? 4.031 28.188 14.672 1 98.38 55 SER B C 1
ATOM 2376 O O . SER B 1 55 ? 4.379 28.203 13.492 1 98.38 55 SER B O 1
ATOM 2378 N N . GLU B 1 56 ? 2.83 28.484 15.094 1 97.44 56 GLU B N 1
ATOM 2379 C CA . GLU B 1 56 ? 1.817 29 14.18 1 97.44 56 GLU B CA 1
ATOM 2380 C C . GLU B 1 56 ? 1.768 30.531 14.219 1 97.44 56 GLU B C 1
ATOM 2382 O O . GLU B 1 56 ? 1.661 31.125 15.289 1 97.44 56 GLU B O 1
ATOM 2387 N N . PHE B 1 57 ? 1.774 31.125 13.039 1 97.38 57 PHE B N 1
ATOM 2388 C CA . PHE B 1 57 ? 1.734 32.594 12.922 1 97.38 57 PHE B CA 1
ATOM 2389 C C . PHE B 1 57 ? 0.434 33.031 12.266 1 97.38 57 PHE B C 1
ATOM 2391 O O . PHE B 1 57 ? 0.046 32.531 11.219 1 97.38 57 PHE B O 1
ATOM 2398 N N . TYR B 1 58 ? -0.225 33.969 12.922 1 95.12 58 TYR B N 1
ATOM 2399 C CA . TYR B 1 58 ? -1.521 34.469 12.477 1 95.12 58 TYR B CA 1
ATOM 2400 C C . TYR B 1 58 ? -1.413 35.938 12.008 1 95.12 58 TYR B C 1
ATOM 2402 O O . TYR B 1 58 ? -0.676 36.719 12.586 1 95.12 58 TYR B O 1
ATOM 2410 N N . LYS B 1 59 ? -1.991 36.188 10.859 1 92.31 59 LYS B N 1
ATOM 2411 C CA . LYS B 1 59 ? -2.141 37.531 10.305 1 92.31 59 LYS B CA 1
ATOM 2412 C C . LYS B 1 59 ? -3.611 37.906 10.125 1 92.31 59 LYS B C 1
ATOM 2414 O O . LYS B 1 59 ? -4.34 37.219 9.398 1 92.31 59 LYS B O 1
ATOM 2419 N N . GLU B 1 60 ? -4.035 38.969 10.82 1 91.81 60 GLU B N 1
ATOM 2420 C CA . GLU B 1 60 ? -5.426 39.406 10.75 1 91.81 60 GLU B CA 1
ATOM 2421 C C . GLU B 1 60 ? -6.383 38.281 11.133 1 91.81 60 GLU B C 1
ATOM 2423 O O . GLU B 1 60 ? -7.355 38.031 10.422 1 91.81 60 GLU B O 1
ATOM 2428 N N . GLY B 1 61 ? -5.945 37.531 12.094 1 90.62 61 GLY B N 1
ATOM 2429 C CA . GLY B 1 61 ? -6.801 36.5 12.664 1 90.62 61 GLY B CA 1
ATOM 2430 C C . GLY B 1 61 ? -6.793 35.219 11.867 1 90.62 61 GLY B C 1
ATOM 2431 O O . GLY B 1 61 ? -7.461 34.25 12.234 1 90.62 61 GLY B O 1
ATOM 2432 N N . LYS B 1 62 ? -6.082 35.188 10.805 1 94.31 62 LYS B N 1
ATOM 2433 C CA . LYS B 1 62 ? -6.012 33.969 9.977 1 94.31 62 LYS B CA 1
ATOM 2434 C C . LYS B 1 62 ? -4.645 33.312 10.102 1 94.31 62 LYS B C 1
ATOM 2436 O O . LYS B 1 62 ? -3.617 33.969 10.141 1 94.31 62 LYS B O 1
ATOM 2441 N N . HIS B 1 63 ? -4.637 32 10.211 1 96.44 63 HIS B N 1
ATOM 2442 C CA . HIS B 1 63 ? -3.396 31.234 10.25 1 96.44 63 HIS B CA 1
ATOM 2443 C C . HIS B 1 63 ? -2.627 31.375 8.938 1 96.44 63 HIS B C 1
ATOM 2445 O O . HIS B 1 63 ? -2.947 30.703 7.957 1 96.44 63 HIS B O 1
ATOM 2451 N N . ALA B 1 64 ? -1.606 32.188 8.961 1 97.19 64 ALA B N 1
ATOM 2452 C CA . ALA B 1 64 ? -0.892 32.5 7.73 1 97.19 64 ALA B CA 1
ATOM 2453 C C . ALA B 1 64 ? 0.148 31.453 7.391 1 97.19 64 ALA B C 1
ATOM 2455 O O . ALA B 1 64 ? 0.163 30.922 6.277 1 97.19 64 ALA B O 1
ATOM 2456 N N . TYR B 1 65 ? 1.01 31.125 8.312 1 97.94 65 TYR B N 1
ATOM 2457 C CA . TYR B 1 65 ? 2.047 30.125 8.07 1 97.94 65 TYR B CA 1
ATOM 2458 C C . TYR B 1 65 ? 2.535 29.531 9.391 1 97.94 65 TYR B C 1
ATOM 2460 O O . TYR B 1 65 ? 2.189 30.016 10.469 1 97.94 65 TYR B O 1
ATOM 2468 N N . SER B 1 66 ? 3.195 28.375 9.305 1 98.5 66 SER B N 1
ATOM 2469 C CA . SER B 1 66 ? 3.816 27.719 10.445 1 98.5 66 SER B CA 1
ATOM 2470 C C . SER B 1 66 ? 5.285 27.406 10.172 1 98.5 66 SER B C 1
ATOM 2472 O O . SER B 1 66 ? 5.684 27.25 9.016 1 98.5 66 SER B O 1
ATOM 2474 N N . ARG B 1 67 ? 6.043 27.422 11.227 1 98.75 67 ARG B N 1
ATOM 2475 C CA . ARG B 1 67 ? 7.383 26.844 11.258 1 98.75 67 ARG B CA 1
ATOM 2476 C C . ARG B 1 67 ? 7.441 25.656 12.203 1 98.75 67 ARG B C 1
ATOM 2478 O O . ARG B 1 67 ? 6.879 25.688 13.297 1 98.75 67 ARG B O 1
ATOM 2485 N N . VAL B 1 68 ? 8.023 24.609 11.703 1 98.88 68 VAL B N 1
ATOM 2486 C CA . VAL B 1 68 ? 8.195 23.406 12.523 1 98.88 68 VAL B CA 1
ATOM 2487 C C . VAL B 1 68 ? 9.68 23.078 12.633 1 98.88 68 VAL B C 1
ATOM 2489 O O . VAL B 1 68 ? 10.375 22.984 11.617 1 98.88 68 VAL B O 1
ATOM 2492 N N . SER B 1 69 ? 10.148 23 13.828 1 98.88 69 SER B N 1
ATOM 2493 C CA . SER B 1 69 ? 11.5 22.531 14.117 1 98.88 69 SER B CA 1
ATOM 2494 C C . SER B 1 69 ? 11.492 21.094 14.625 1 98.88 69 SER B C 1
ATOM 2496 O O . SER B 1 69 ? 10.797 20.781 15.594 1 98.88 69 SER B O 1
ATOM 2498 N N . TYR B 1 70 ? 12.211 20.219 13.938 1 98.88 70 TYR B N 1
ATOM 2499 C CA . TYR B 1 70 ? 12.383 18.844 14.391 1 98.88 70 TYR B CA 1
ATOM 2500 C C . TYR B 1 70 ? 13.695 18.672 15.148 1 98.88 70 TYR B C 1
ATOM 2502 O O . TYR B 1 70 ? 14.758 19.016 14.633 1 98.88 70 TYR B O 1
ATOM 2510 N N . ARG B 1 71 ? 13.539 18.109 16.359 1 98.88 71 ARG B N 1
ATOM 2511 C CA . ARG B 1 71 ? 14.711 18.062 17.234 1 98.88 71 ARG B CA 1
ATOM 2512 C C . ARG B 1 71 ? 14.938 16.656 17.781 1 98.88 71 ARG B C 1
ATOM 2514 O O . ARG B 1 71 ? 13.977 15.945 18.094 1 98.88 71 ARG B O 1
ATOM 2521 N N . ASP B 1 72 ? 16.219 16.281 17.906 1 98.06 72 ASP B N 1
ATOM 2522 C CA . ASP B 1 72 ? 16.578 14.977 18.453 1 98.06 72 ASP B CA 1
ATOM 2523 C C . ASP B 1 72 ? 16.5 14.977 19.984 1 98.06 72 ASP B C 1
ATOM 2525 O O . ASP B 1 72 ? 16.031 15.938 20.578 1 98.06 72 ASP B O 1
ATOM 2529 N N . ALA B 1 73 ? 16.875 13.883 20.578 1 97.25 73 ALA B N 1
ATOM 2530 C CA . ALA B 1 73 ? 16.75 13.688 22.031 1 97.25 73 ALA B CA 1
ATOM 2531 C C . ALA B 1 73 ? 17.594 14.703 22.797 1 97.25 73 ALA B C 1
ATOM 2533 O O . ALA B 1 73 ? 17.266 15.047 23.938 1 97.25 73 ALA B O 1
ATOM 2534 N N . ALA B 1 74 ? 18.609 15.219 22.219 1 97.81 74 ALA B N 1
ATOM 2535 C CA . ALA B 1 74 ? 19.484 16.203 22.859 1 97.81 74 ALA B CA 1
ATOM 2536 C C . ALA B 1 74 ? 18.953 17.625 22.625 1 97.81 74 ALA B C 1
ATOM 2538 O O . ALA B 1 74 ? 19.547 18.594 23.109 1 97.81 74 ALA B O 1
ATOM 2539 N N . GLY B 1 75 ? 17.953 17.75 21.844 1 97.62 75 GLY B N 1
ATOM 2540 C CA . GLY B 1 75 ? 17.344 19.047 21.594 1 97.62 75 GLY B CA 1
ATOM 2541 C C . GLY B 1 75 ? 17.906 19.75 20.375 1 97.62 75 GLY B C 1
ATOM 2542 O O . GLY B 1 75 ? 17.531 20.891 20.062 1 97.62 75 GLY B O 1
ATOM 2543 N N . LYS B 1 76 ? 18.734 19.062 19.688 1 98.5 76 LYS B N 1
ATOM 2544 C CA . LYS B 1 76 ? 19.328 19.656 18.5 1 98.5 76 LYS B CA 1
ATOM 2545 C C . LYS B 1 76 ? 18.391 19.562 17.297 1 98.5 76 LYS B C 1
ATOM 2547 O O . LYS B 1 76 ? 17.859 18.484 17 1 98.5 76 LYS B O 1
ATOM 2552 N N . GLU B 1 77 ? 18.188 20.688 16.641 1 98.81 77 GLU B N 1
ATOM 2553 C CA . GLU B 1 77 ? 17.375 20.688 15.422 1 98.81 77 GLU B CA 1
ATOM 2554 C C . GLU B 1 77 ? 18.094 20 14.273 1 98.81 77 GLU B C 1
ATOM 2556 O O . GLU B 1 77 ? 19.25 20.297 13.977 1 98.81 77 GLU B O 1
ATOM 2561 N N . PHE B 1 78 ? 17.469 19.047 13.641 1 98.62 78 PHE B N 1
ATOM 2562 C CA . PHE B 1 78 ? 18.094 18.344 12.531 1 98.62 78 PHE B CA 1
ATOM 2563 C C . PHE B 1 78 ? 17.281 18.516 11.258 1 98.62 78 PHE B C 1
ATOM 2565 O O . PHE B 1 78 ? 17.766 18.219 10.164 1 98.62 78 PHE B O 1
ATOM 2572 N N . ALA B 1 79 ? 16.047 19 11.359 1 98.81 79 ALA B N 1
ATOM 2573 C CA . ALA B 1 79 ? 15.172 19.281 10.227 1 98.81 79 ALA B CA 1
ATOM 2574 C C . ALA B 1 79 ? 14.234 20.453 10.539 1 98.81 79 ALA B C 1
ATOM 2576 O O . ALA B 1 79 ? 13.992 20.766 11.703 1 98.81 79 ALA B O 1
ATOM 2577 N N . SER B 1 80 ? 13.727 21.062 9.516 1 98.88 80 SER B N 1
ATOM 2578 C CA . SER B 1 80 ? 12.789 22.172 9.656 1 98.88 80 SER B CA 1
ATOM 2579 C C . SER B 1 80 ? 11.812 22.234 8.484 1 98.88 80 SER B C 1
ATOM 2581 O O . SER B 1 80 ? 12.117 21.734 7.398 1 98.88 80 SER B O 1
ATOM 2583 N N . LYS B 1 81 ? 10.711 22.812 8.758 1 98.88 81 LYS B N 1
ATOM 2584 C CA . LYS B 1 81 ? 9.664 22.969 7.746 1 98.88 81 LYS B CA 1
ATOM 2585 C C . LYS B 1 81 ? 8.992 24.328 7.852 1 98.88 81 LYS B C 1
ATOM 2587 O O . LYS B 1 81 ? 8.695 24.797 8.953 1 98.88 81 LYS B O 1
ATOM 2592 N N . ILE B 1 82 ? 8.844 24.922 6.766 1 98.81 82 ILE B N 1
ATOM 2593 C CA . ILE B 1 82 ? 7.988 26.094 6.648 1 98.81 82 ILE B CA 1
ATOM 2594 C C . ILE B 1 82 ? 6.781 25.781 5.773 1 98.81 82 ILE B C 1
ATOM 2596 O O . ILE B 1 82 ? 6.922 25.172 4.707 1 98.81 82 ILE B O 1
ATOM 2600 N N . ILE B 1 83 ? 5.633 26.109 6.238 1 98.81 83 ILE B N 1
ATOM 2601 C CA . ILE B 1 83 ? 4.391 25.844 5.516 1 98.81 83 ILE B CA 1
ATOM 2602 C C . ILE B 1 83 ? 3.518 27.094 5.516 1 98.81 83 ILE B C 1
ATOM 2604 O O . ILE B 1 83 ? 3.301 27.703 6.566 1 98.81 83 ILE B O 1
ATOM 2608 N N . THR B 1 84 ? 3.064 27.531 4.32 1 98.56 84 THR B N 1
ATOM 2609 C CA . THR B 1 84 ? 2.271 28.734 4.156 1 98.56 84 THR B CA 1
ATOM 2610 C C . THR B 1 84 ? 0.845 28.406 3.729 1 98.56 84 THR B C 1
ATOM 2612 O O . THR B 1 84 ? 0.625 27.891 2.631 1 98.56 84 THR B O 1
ATOM 2615 N N . PHE B 1 85 ? -0.144 28.781 4.516 1 98 85 PHE B N 1
ATOM 2616 C CA . PHE B 1 85 ? -1.509 28.281 4.379 1 98 85 PHE B CA 1
ATOM 2617 C C . PHE B 1 85 ? -2.354 29.234 3.547 1 98 85 PHE B C 1
ATOM 2619 O O . PHE B 1 85 ? -3.35 28.828 2.943 1 98 85 PHE B O 1
ATOM 2626 N N . LEU B 1 86 ? -2.008 30.516 3.586 1 92.81 86 LEU B 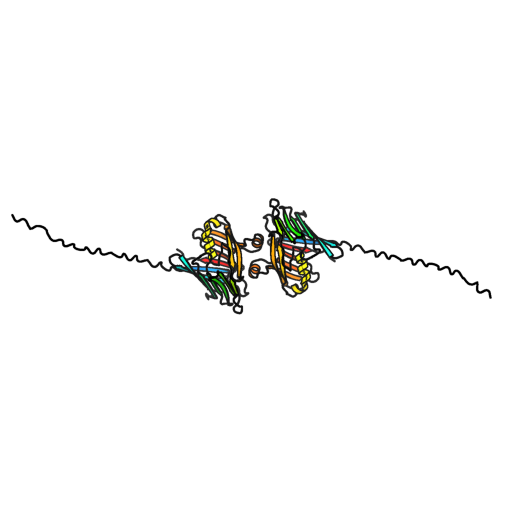N 1
ATOM 2627 C CA . LEU B 1 86 ? -2.809 31.469 2.818 1 92.81 86 LEU B CA 1
ATOM 2628 C C . LEU B 1 86 ? -2.314 31.562 1.379 1 92.81 86 LEU B C 1
ATOM 2630 O O . LEU B 1 86 ? -1.107 31.516 1.128 1 92.81 86 LEU B O 1
ATOM 2634 N N . PRO B 1 87 ? -3.119 31.484 0.333 1 90.88 87 PRO B N 1
ATOM 2635 C CA . PRO B 1 87 ? -4.551 31.781 0.429 1 90.88 87 PRO B CA 1
ATOM 2636 C C . PRO B 1 87 ? -5.402 30.516 0.56 1 90.88 87 PRO B C 1
ATOM 2638 O O . PRO B 1 87 ? -6.586 30.594 0.902 1 90.88 87 PRO B O 1
ATOM 2641 N N . ASN B 1 88 ? -4.961 29.375 0.256 1 94 88 ASN B N 1
ATOM 2642 C CA . ASN B 1 88 ? -5.711 28.125 0.315 1 94 88 ASN B CA 1
ATOM 2643 C C . ASN B 1 88 ? -5.156 27.188 1.387 1 94 88 ASN B C 1
ATOM 2645 O O . ASN B 1 88 ? -4.117 26.562 1.189 1 94 88 ASN B O 1
ATOM 2649 N N . ARG B 1 89 ? -5.926 27.016 2.469 1 96.75 89 ARG B N 1
ATOM 2650 C CA . ARG B 1 89 ? -5.395 26.391 3.674 1 96.75 89 ARG B CA 1
ATOM 2651 C C . ARG B 1 89 ? -5.199 24.891 3.467 1 96.75 89 ARG B C 1
ATOM 2653 O O . ARG B 1 89 ? -4.395 24.266 4.156 1 96.75 89 ARG B O 1
ATOM 2660 N N . THR B 1 90 ? -5.938 24.281 2.508 1 98.31 90 THR B N 1
ATOM 2661 C CA . THR B 1 90 ? -5.773 22.844 2.279 1 98.31 90 THR B CA 1
ATOM 2662 C C . THR B 1 90 ? -4.66 22.578 1.271 1 98.31 90 THR B C 1
ATOM 2664 O O . THR B 1 90 ? -4.223 21.438 1.104 1 98.31 90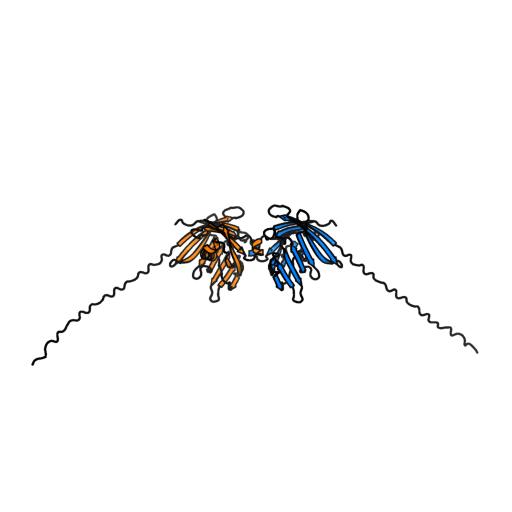 THR B O 1
ATOM 2667 N N . GLN B 1 91 ? -4.227 23.656 0.6 1 98.19 91 GLN B N 1
ATOM 2668 C CA . GLN B 1 91 ? -3.168 23.516 -0.397 1 98.19 91 GLN B CA 1
ATOM 2669 C C . GLN B 1 91 ? -2.029 24.5 -0.132 1 98.19 91 GLN B C 1
ATOM 2671 O O . GLN B 1 91 ? -1.675 25.297 -1.002 1 98.19 91 GLN B O 1
ATOM 2676 N N . PRO B 1 92 ? -1.472 24.391 1.025 1 98.56 92 PRO B N 1
ATOM 2677 C CA . PRO B 1 92 ? -0.36 25.297 1.331 1 98.56 92 PRO B CA 1
ATOM 2678 C C . PRO B 1 92 ? 0.878 25.016 0.483 1 98.56 92 PRO B C 1
ATOM 2680 O O . PRO B 1 92 ? 1.04 23.906 -0.032 1 98.56 92 PRO B O 1
ATOM 2683 N N . THR B 1 93 ? 1.709 25.969 0.272 1 98.5 93 THR B N 1
ATOM 2684 C CA . THR B 1 93 ? 3.094 25.719 -0.115 1 98.5 93 THR B CA 1
ATOM 2685 C C . THR B 1 93 ? 3.939 25.359 1.104 1 98.5 93 THR B C 1
ATOM 2687 O O . THR B 1 93 ? 3.609 25.75 2.229 1 98.5 93 THR B O 1
ATOM 2690 N N . TYR B 1 94 ? 4.984 24.594 0.848 1 98.81 94 TYR B N 1
ATOM 2691 C CA . TYR B 1 94 ? 5.844 24.25 1.976 1 98.81 94 TYR B CA 1
ATOM 2692 C C . TYR B 1 94 ? 7.188 23.719 1.494 1 98.81 94 TYR B C 1
ATOM 2694 O O . TYR B 1 94 ? 7.344 23.391 0.316 1 98.81 94 TYR B O 1
ATOM 2702 N N . GLU B 1 95 ? 8.109 23.688 2.377 1 98.88 95 GLU B N 1
ATOM 2703 C CA . GLU B 1 95 ? 9.398 23.016 2.191 1 98.88 95 GLU B CA 1
ATOM 2704 C C . GLU B 1 95 ? 9.875 22.375 3.488 1 98.88 95 GLU B C 1
ATOM 2706 O O . GLU B 1 95 ? 9.883 23.016 4.543 1 98.88 95 GLU B O 1
ATOM 2711 N N . LEU B 1 96 ? 10.172 21.125 3.43 1 98.81 96 LEU B N 1
ATOM 2712 C CA . LEU B 1 96 ? 10.828 20.375 4.492 1 98.81 96 LEU B CA 1
ATOM 2713 C C . LEU B 1 96 ? 12.289 20.109 4.148 1 98.81 96 LEU B C 1
ATOM 2715 O O . LEU B 1 96 ? 12.602 19.656 3.047 1 98.81 96 LEU B O 1
ATOM 2719 N N . ARG B 1 97 ? 13.148 20.406 5.094 1 98.75 97 ARG B N 1
ATOM 2720 C CA . ARG B 1 97 ? 14.578 20.156 4.93 1 98.75 97 ARG B CA 1
ATOM 2721 C C . ARG B 1 97 ? 15.125 19.359 6.105 1 98.75 97 ARG B C 1
ATOM 2723 O O . ARG B 1 97 ? 14.93 19.734 7.262 1 98.75 97 ARG B O 1
ATOM 2730 N N . ASP B 1 98 ? 15.75 18.297 5.793 1 98.62 98 ASP B N 1
ATOM 2731 C CA . ASP B 1 98 ? 16.5 17.5 6.766 1 98.62 98 ASP B CA 1
ATOM 2732 C C . ASP B 1 98 ? 18 17.562 6.504 1 98.62 98 ASP B C 1
ATOM 2734 O O . ASP B 1 98 ? 18.484 17.047 5.5 1 98.62 98 ASP B O 1
ATOM 2738 N N . VAL B 1 99 ? 18.703 18.141 7.395 1 97.69 99 VAL B N 1
ATOM 2739 C CA . VAL B 1 99 ? 20.109 18.453 7.133 1 97.69 99 VAL B CA 1
ATOM 2740 C C . VAL B 1 99 ? 20.969 17.203 7.371 1 97.69 99 VAL B C 1
ATOM 2742 O O . VAL B 1 99 ? 22.156 17.188 7.039 1 97.69 99 VAL B O 1
ATOM 2745 N N . ARG B 1 100 ? 20.469 16.188 8 1 97.5 100 ARG B N 1
ATOM 2746 C CA . ARG B 1 100 ? 21.25 14.984 8.281 1 97.5 100 ARG B CA 1
ATOM 2747 C C . ARG B 1 100 ? 21.703 14.32 6.992 1 97.5 100 ARG B C 1
ATOM 2749 O O . ARG B 1 100 ? 22.844 13.852 6.898 1 97.5 100 ARG B O 1
ATOM 2756 N N . ASP B 1 101 ? 20.828 14.289 5.965 1 96.62 101 ASP B N 1
ATOM 2757 C CA . ASP B 1 101 ? 21.203 13.609 4.727 1 96.62 101 ASP B CA 1
ATOM 2758 C C . ASP B 1 101 ? 20.938 14.5 3.514 1 96.62 101 ASP B C 1
ATOM 2760 O O . ASP B 1 101 ? 21.203 14.102 2.377 1 96.62 101 ASP B O 1
ATOM 2764 N N . GLY B 1 102 ? 20.469 15.672 3.711 1 97.44 102 GLY B N 1
ATOM 2765 C CA . GLY B 1 102 ? 20.219 16.609 2.627 1 97.44 102 GLY B CA 1
ATOM 2766 C C . GLY B 1 102 ? 18.859 16.406 1.979 1 97.44 102 GLY B C 1
ATOM 2767 O O . GLY B 1 102 ? 18.609 16.938 0.897 1 97.44 102 GLY B O 1
ATOM 2768 N N . TYR B 1 103 ? 17.984 15.703 2.65 1 97.75 103 TYR B N 1
ATOM 2769 C CA . TYR B 1 103 ? 16.625 15.492 2.17 1 97.75 103 TYR B CA 1
ATOM 2770 C C . TYR B 1 103 ? 15.867 16.812 2.078 1 97.75 103 TYR B C 1
ATOM 2772 O O . TYR B 1 103 ? 15.953 17.641 2.986 1 97.75 103 TYR B O 1
ATOM 2780 N N . VAL B 1 104 ? 15.188 17.031 0.926 1 98.56 104 VAL B N 1
ATOM 2781 C CA . VAL B 1 104 ? 14.312 18.188 0.715 1 98.56 104 VAL B CA 1
ATOM 2782 C C . VAL B 1 104 ? 13.047 17.75 -0.019 1 98.56 104 VAL B C 1
ATOM 2784 O O . VAL B 1 104 ? 13.109 16.938 -0.949 1 98.56 104 VAL B O 1
ATOM 2787 N N . GLU B 1 105 ? 11.969 18.266 0.378 1 98.44 105 GLU B N 1
ATOM 2788 C CA . GLU B 1 105 ? 10.75 18.156 -0.412 1 98.44 105 GLU B CA 1
ATOM 2789 C C . GLU B 1 105 ? 9.852 19.375 -0.214 1 98.44 105 GLU B C 1
ATOM 2791 O O . GLU B 1 105 ? 9.938 20.062 0.811 1 98.44 105 GLU B O 1
ATOM 2796 N N . GLY B 1 106 ? 9.023 19.625 -1.229 1 98.75 106 GLY B N 1
ATOM 2797 C CA . GLY B 1 106 ? 8.117 20.75 -1.068 1 98.75 106 GLY B CA 1
ATOM 2798 C C . GLY B 1 106 ? 7.227 20.969 -2.275 1 98.75 106 GLY B C 1
ATOM 2799 O O . GLY B 1 106 ? 7.273 20.203 -3.24 1 98.75 106 GLY B O 1
ATOM 2800 N N . ILE B 1 107 ? 6.348 21.922 -2.09 1 98.75 107 ILE B N 1
ATOM 2801 C CA . ILE B 1 107 ? 5.457 22.422 -3.131 1 98.75 107 ILE B CA 1
ATOM 2802 C C . ILE B 1 107 ? 5.551 23.938 -3.211 1 98.75 107 ILE B C 1
ATOM 2804 O O . ILE B 1 107 ? 5.523 24.625 -2.188 1 98.75 107 ILE B O 1
ATOM 2808 N N . ARG B 1 108 ? 5.727 24.406 -4.34 1 98.31 108 ARG B N 1
ATOM 2809 C CA . ARG B 1 108 ? 5.684 25.844 -4.578 1 98.31 108 ARG B CA 1
ATOM 2810 C C . ARG B 1 108 ? 4.691 26.188 -5.684 1 98.31 108 ARG B C 1
ATOM 2812 O O . ARG B 1 108 ? 4.289 25.312 -6.453 1 98.31 108 ARG B O 1
ATOM 2819 N N . ARG B 1 109 ? 4.309 27.484 -5.707 1 96.56 109 ARG B N 1
ATOM 2820 C CA . ARG B 1 109 ? 3.422 28 -6.742 1 96.56 109 ARG B CA 1
ATOM 2821 C C . ARG B 1 109 ? 4.195 28.844 -7.75 1 96.56 109 ARG B C 1
ATOM 2823 O O . ARG B 1 109 ? 5.074 29.625 -7.375 1 96.56 109 ARG B O 1
ATOM 2830 N N . GLU B 1 110 ? 3.893 28.562 -8.977 1 93.19 110 GLU B N 1
ATOM 2831 C CA . GLU B 1 110 ? 4.41 29.359 -10.078 1 93.19 110 GLU B CA 1
ATOM 2832 C C . GLU B 1 110 ? 3.295 29.766 -11.039 1 93.19 110 GLU B C 1
ATOM 2834 O O . GLU B 1 110 ? 2.15 29.344 -10.883 1 93.19 110 GLU B O 1
ATOM 2839 N N . ALA B 1 111 ? 3.549 30.719 -11.906 1 86.75 111 ALA B N 1
ATOM 2840 C CA . ALA B 1 111 ? 2.566 31.203 -12.867 1 86.75 111 ALA B CA 1
ATOM 2841 C C . ALA B 1 111 ? 1.826 30.047 -13.539 1 86.75 111 ALA B C 1
ATOM 2843 O O . ALA B 1 111 ? 0.618 30.141 -13.773 1 86.75 111 ALA B O 1
ATOM 2844 N N . GLY B 1 112 ? 2.471 29.016 -13.75 1 82.44 112 GLY B N 1
ATOM 2845 C CA . GLY B 1 112 ? 1.894 27.891 -14.484 1 82.44 112 GLY B CA 1
ATOM 2846 C C . GLY B 1 112 ? 1.283 26.844 -13.57 1 82.44 112 GLY B C 1
ATOM 2847 O O . GLY B 1 112 ? 0.804 25.812 -14.047 1 82.44 112 GLY B O 1
ATOM 2848 N N . GLY B 1 113 ? 1.258 27.109 -12.359 1 90.25 113 GLY B N 1
ATOM 2849 C CA . GLY B 1 113 ? 0.606 26.109 -11.516 1 90.25 113 GLY B CA 1
ATOM 2850 C C . GLY B 1 113 ? 1.47 25.656 -10.352 1 90.25 113 GLY B C 1
ATOM 2851 O O . GLY B 1 113 ? 2.316 26.406 -9.867 1 90.25 113 GLY B O 1
ATOM 2852 N N . THR B 1 114 ? 1.177 24.5 -9.828 1 96.75 114 THR B N 1
ATOM 2853 C CA . THR B 1 114 ? 1.834 23.938 -8.656 1 96.75 114 THR B CA 1
ATOM 2854 C C . THR B 1 114 ? 3.023 23.078 -9.07 1 96.75 114 THR B C 1
ATOM 2856 O O . THR B 1 114 ? 2.922 22.266 -10 1 96.75 114 THR B O 1
ATOM 2859 N N . VAL B 1 115 ? 4.16 23.328 -8.445 1 98.56 115 VAL B N 1
ATOM 2860 C CA . VAL B 1 115 ? 5.359 22.547 -8.711 1 98.56 115 VAL B CA 1
ATOM 2861 C C . VAL B 1 115 ? 5.723 21.719 -7.48 1 98.56 115 VAL B C 1
ATOM 2863 O O . VAL B 1 115 ? 5.898 22.266 -6.387 1 98.56 115 VAL B O 1
ATOM 2866 N N . TYR B 1 116 ? 5.766 20.375 -7.691 1 98.75 116 TYR B N 1
ATOM 2867 C CA . TYR B 1 116 ? 6.34 19.484 -6.691 1 98.75 116 TYR B CA 1
ATOM 2868 C C . TYR B 1 116 ? 7.852 19.391 -6.855 1 98.75 116 TYR B C 1
ATOM 2870 O O . TYR B 1 116 ? 8.359 19.328 -7.98 1 98.75 116 TYR B O 1
ATOM 2878 N N . TYR B 1 117 ? 8.594 19.359 -5.793 1 98.75 117 TYR B N 1
ATOM 2879 C CA . TYR B 1 117 ? 10.031 19.156 -5.91 1 98.75 117 TYR B CA 1
ATOM 2880 C C . TYR B 1 117 ? 10.562 18.344 -4.73 1 98.75 117 TYR B C 1
ATOM 2882 O O . TYR B 1 117 ? 9.992 18.391 -3.637 1 98.75 117 TYR B O 1
ATOM 2890 N N . ALA B 1 118 ? 11.664 17.609 -5.02 1 98.19 118 ALA B N 1
ATOM 2891 C CA . ALA B 1 118 ? 12.234 16.781 -3.959 1 98.19 118 ALA B CA 1
ATOM 2892 C C . ALA B 1 118 ? 13.656 16.328 -4.309 1 98.19 118 ALA B C 1
ATOM 2894 O O . ALA B 1 118 ? 14.031 16.297 -5.48 1 98.19 118 ALA B O 1
ATOM 2895 N N . ARG B 1 119 ? 14.344 16.109 -3.311 1 97.69 119 ARG B N 1
ATOM 2896 C CA . ARG B 1 119 ? 15.664 15.492 -3.33 1 97.69 119 ARG B CA 1
ATOM 2897 C C . ARG B 1 119 ? 15.852 14.562 -2.137 1 97.69 119 ARG B C 1
ATOM 2899 O O . ARG B 1 119 ? 15.633 14.961 -0.991 1 97.69 119 ARG B O 1
ATOM 2906 N N . ARG B 1 120 ? 16.328 13.352 -2.354 1 94.56 120 ARG B N 1
ATOM 2907 C CA . ARG B 1 120 ? 16.422 12.383 -1.269 1 94.56 120 ARG B CA 1
ATOM 2908 C C . ARG B 1 120 ? 17.703 12.57 -0.462 1 94.56 120 ARG B C 1
ATOM 2910 O O . ARG B 1 120 ? 17.703 12.406 0.76 1 94.56 120 ARG B O 1
ATOM 2917 N N . LYS B 1 121 ? 18.766 12.805 -1.204 1 96 121 LYS B N 1
ATOM 2918 C CA . LYS B 1 121 ? 20.062 12.992 -0.567 1 96 121 LYS B CA 1
ATOM 2919 C C . LYS B 1 121 ? 20.781 14.219 -1.127 1 96 121 LYS B C 1
ATOM 2921 O O . LYS B 1 121 ? 20.516 14.641 -2.25 1 96 121 LYS B O 1
ATOM 2926 N N . ALA B 1 122 ? 21.734 14.625 -0.38 1 96.62 122 ALA B N 1
ATOM 2927 C CA . ALA B 1 122 ? 22.438 15.859 -0.705 1 96.62 122 ALA B CA 1
ATOM 2928 C C . ALA B 1 122 ? 23.141 15.75 -2.059 1 96.62 122 ALA B C 1
ATOM 2930 O O . ALA B 1 122 ? 23.234 16.734 -2.795 1 96.62 122 ALA B O 1
ATOM 2931 N N . ASP B 1 123 ? 23.547 14.562 -2.371 1 96.56 123 ASP B N 1
ATOM 2932 C CA . ASP B 1 123 ? 24.344 14.383 -3.576 1 96.56 123 ASP B CA 1
ATOM 2933 C C . ASP B 1 123 ? 23.469 14.055 -4.781 1 96.56 123 ASP B C 1
ATOM 2935 O O . ASP B 1 123 ? 23.969 13.82 -5.879 1 96.56 123 ASP B O 1
ATOM 2939 N N . GLU B 1 124 ? 22.203 14.078 -4.633 1 96.38 124 GLU B N 1
ATOM 2940 C CA . GLU B 1 124 ? 21.25 13.844 -5.723 1 96.38 124 GLU B CA 1
ATOM 2941 C C . GLU B 1 124 ? 20.672 15.156 -6.234 1 96.38 124 GLU B C 1
ATOM 2943 O O . GLU B 1 124 ? 20.578 16.125 -5.484 1 96.38 124 GLU B O 1
ATOM 2948 N N . PRO B 1 125 ? 20.391 15.164 -7.484 1 97.75 125 PRO B N 1
ATOM 2949 C CA . PRO B 1 125 ? 19.766 16.375 -8.016 1 97.75 125 PRO B CA 1
ATOM 2950 C C . PRO B 1 125 ? 18.344 16.594 -7.504 1 97.75 125 PRO B C 1
ATOM 2952 O O . PRO B 1 125 ? 17.641 15.625 -7.199 1 97.75 125 PRO B O 1
ATOM 2955 N N . MET B 1 126 ? 17.984 17.844 -7.473 1 98.25 126 MET B N 1
ATOM 2956 C CA . MET B 1 126 ? 16.594 18.188 -7.207 1 98.25 126 MET B CA 1
ATOM 2957 C C . MET B 1 126 ? 15.703 17.812 -8.391 1 98.25 126 MET B C 1
ATOM 2959 O O . MET B 1 126 ? 15.992 18.188 -9.531 1 98.25 126 MET B O 1
ATOM 2963 N N . LYS B 1 127 ? 14.719 17.094 -8.133 1 98.31 127 LYS B N 1
ATOM 2964 C CA . LYS B 1 127 ? 13.719 16.781 -9.148 1 98.31 127 LYS B CA 1
ATOM 2965 C C . LYS B 1 127 ? 12.461 17.625 -8.953 1 98.31 127 LYS B C 1
ATOM 2967 O O . LYS B 1 127 ? 12.109 17.984 -7.828 1 98.31 127 LYS B O 1
ATOM 2972 N N . GLU B 1 128 ? 11.867 17.969 -10.07 1 98.06 128 GLU B N 1
ATOM 2973 C CA . GLU B 1 128 ? 10.648 18.766 -10 1 98.06 128 GLU B CA 1
ATOM 2974 C C . GLU B 1 128 ? 9.656 18.375 -11.086 1 98.06 128 GLU B C 1
ATOM 2976 O O . GLU B 1 128 ? 10.047 17.812 -12.117 1 98.06 128 GLU B O 1
ATOM 2981 N N . LYS B 1 129 ? 8.484 18.609 -10.875 1 97.94 129 LYS B N 1
ATOM 2982 C CA . LYS B 1 129 ? 7.414 18.328 -11.82 1 97.94 129 LYS B CA 1
ATOM 2983 C C . LYS B 1 129 ? 6.215 19.25 -11.602 1 97.94 129 LYS B C 1
ATOM 2985 O O . LYS B 1 129 ? 5.785 19.453 -10.461 1 97.94 129 LYS B O 1
ATOM 2990 N N . ARG B 1 130 ? 5.738 19.797 -12.656 1 97.94 130 ARG B N 1
ATOM 2991 C CA . ARG B 1 130 ? 4.48 20.531 -12.594 1 97.94 130 ARG B CA 1
ATOM 2992 C C . ARG B 1 130 ? 3.285 19.594 -12.586 1 97.94 130 ARG B C 1
ATOM 2994 O O . ARG B 1 130 ? 3.164 18.719 -13.453 1 97.94 130 ARG B O 1
ATOM 3001 N N . ILE B 1 131 ? 2.469 19.797 -11.602 1 97.25 131 ILE B N 1
ATOM 3002 C CA . ILE B 1 131 ? 1.351 18.875 -11.453 1 97.25 131 ILE B CA 1
ATOM 3003 C C . ILE B 1 131 ? 0.072 19.656 -11.156 1 97.25 131 ILE B C 1
ATOM 3005 O O . ILE B 1 131 ? 0.06 20.531 -10.289 1 97.25 131 ILE B O 1
ATOM 3009 N N . GLN B 1 132 ? -0.936 19.359 -11.914 1 95.69 132 GLN B N 1
ATOM 3010 C CA . GLN B 1 132 ? -2.279 19.797 -11.57 1 95.69 132 GLN B CA 1
ATOM 3011 C C . GLN B 1 132 ? -3.031 18.734 -10.789 1 95.69 132 GLN B C 1
ATOM 3013 O O . GLN B 1 132 ? -3.598 17.812 -11.375 1 95.69 132 GLN B O 1
ATOM 3018 N N . THR B 1 133 ? -3.076 18.875 -9.523 1 96.38 133 THR B N 1
ATOM 3019 C CA . THR B 1 133 ? -3.756 17.891 -8.68 1 96.38 133 THR B CA 1
ATOM 3020 C C . THR B 1 133 ? -5.27 18.078 -8.75 1 96.38 133 THR B C 1
ATOM 3022 O O . THR B 1 133 ? -5.773 19.188 -8.602 1 96.38 133 THR B O 1
ATOM 3025 N N . PRO B 1 134 ? -6.008 17.047 -8.984 1 97.12 134 PRO B N 1
ATOM 3026 C CA . PRO B 1 134 ? -7.465 17.188 -9 1 97.12 134 PRO B CA 1
ATOM 3027 C C . PRO B 1 134 ? -8.039 17.578 -7.645 1 97.12 134 PRO B C 1
ATOM 3029 O O . PRO B 1 134 ? -7.371 17.422 -6.617 1 97.12 134 PRO B O 1
ATOM 3032 N N . ALA B 1 135 ? -9.25 18.094 -7.66 1 96.56 135 ALA B N 1
ATOM 3033 C CA . ALA B 1 135 ? -9.922 18.5 -6.426 1 96.56 135 ALA B CA 1
ATOM 3034 C C . ALA B 1 135 ? -10.719 17.328 -5.84 1 96.56 135 ALA B C 1
ATOM 3036 O O . ALA B 1 135 ? -11.25 16.5 -6.582 1 96.56 135 ALA B O 1
ATOM 3037 N N . PRO B 1 136 ? -10.914 17.344 -4.559 1 98.12 136 PRO B N 1
ATOM 3038 C CA . PRO B 1 136 ? -10.25 18.172 -3.555 1 98.12 136 PRO B CA 1
ATOM 3039 C C . PRO B 1 136 ? -8.789 17.797 -3.348 1 98.12 136 PRO B C 1
ATOM 3041 O O . PRO B 1 136 ? -8.477 16.641 -3.096 1 98.12 136 PRO B O 1
ATOM 3044 N N . ALA B 1 137 ? -7.902 18.734 -3.451 1 98.38 137 ALA B N 1
ATOM 3045 C CA . ALA B 1 137 ? -6.461 18.547 -3.297 1 98.38 137 ALA B CA 1
ATOM 3046 C C . ALA B 1 137 ? -6.008 18.906 -1.884 1 98.38 137 ALA B C 1
ATOM 3048 O O . ALA B 1 137 ? -6.473 19.906 -1.309 1 98.38 137 ALA B O 1
ATOM 3049 N N . VAL B 1 138 ? -5.129 18.109 -1.337 1 98.75 138 VAL B N 1
ATOM 3050 C CA . VAL B 1 138 ? -4.621 18.312 0.015 1 98.75 138 VAL B CA 1
ATOM 3051 C C . VAL B 1 138 ? -3.1 18.203 0.02 1 98.75 138 VAL B C 1
ATOM 3053 O O . VAL B 1 138 ? -2.549 17.203 -0.464 1 98.75 138 VAL B O 1
ATOM 3056 N N . PHE B 1 139 ? -2.445 19.25 0.529 1 98.62 139 PHE B N 1
ATOM 3057 C CA . PHE B 1 139 ? -0.988 19.266 0.593 1 98.62 139 PHE B CA 1
ATOM 3058 C C . PHE B 1 139 ? -0.51 19.297 2.039 1 98.62 139 PHE B C 1
ATOM 3060 O O . PHE B 1 139 ? -0.85 20.219 2.791 1 98.62 139 PHE B O 1
ATOM 3067 N N . ASP B 1 140 ? 0.248 18.344 2.432 1 97.75 140 ASP B N 1
ATOM 3068 C CA . ASP B 1 140 ? 0.949 18.297 3.711 1 97.75 140 ASP B CA 1
ATOM 3069 C C . ASP B 1 140 ? 0.024 18.703 4.855 1 97.75 140 ASP B C 1
ATOM 3071 O O . ASP B 1 140 ? -1.05 18.125 5.027 1 97.75 140 ASP B O 1
ATOM 3075 N N . GLY B 1 141 ? 0.398 19.703 5.609 1 98 141 GLY B N 1
ATOM 3076 C CA . GLY B 1 141 ? -0.377 20.156 6.75 1 98 141 GLY B CA 1
ATOM 3077 C C . GLY B 1 141 ? -1.756 20.672 6.371 1 98 141 GLY B C 1
ATOM 3078 O O . GLY B 1 141 ? -2.613 20.859 7.238 1 98 141 GLY B O 1
ATOM 3079 N N . GLY B 1 142 ? -2.027 20.828 5.086 1 98.62 142 GLY B N 1
ATOM 3080 C CA . GLY B 1 142 ? -3.377 21.141 4.641 1 98.62 142 GLY B CA 1
ATOM 3081 C C . GLY B 1 142 ? -4.383 20.062 5.008 1 98.62 142 GLY B C 1
ATOM 3082 O O . GLY B 1 142 ? -5.59 20.312 5.043 1 98.62 142 GLY B O 1
ATOM 3083 N N . PHE B 1 143 ? -3.857 18.938 5.305 1 98.62 143 PHE B N 1
ATOM 3084 C CA . PHE B 1 143 ? -4.719 17.828 5.699 1 98.62 143 PHE B CA 1
ATOM 3085 C C . PHE B 1 143 ? -5.438 18.141 7.008 1 98.62 143 PHE B C 1
ATOM 3087 O O . PHE B 1 143 ? -6.617 17.812 7.164 1 98.62 143 PHE B O 1
ATOM 3094 N N . ASP B 1 144 ? -4.738 18.672 7.949 1 98.38 144 ASP B N 1
ATOM 3095 C CA . ASP B 1 144 ? -5.363 19.047 9.219 1 98.38 144 ASP B CA 1
ATOM 3096 C C . ASP B 1 144 ? -6.539 19.984 8.992 1 98.38 144 ASP B C 1
ATOM 3098 O O . ASP B 1 144 ? -7.598 19.828 9.602 1 98.38 144 ASP B O 1
ATOM 3102 N N . TYR B 1 145 ? -6.348 20.922 8.102 1 98.25 145 TYR B N 1
ATOM 3103 C CA . TYR B 1 145 ? -7.434 21.844 7.789 1 98.25 145 TYR B CA 1
ATOM 3104 C C . TYR B 1 145 ? -8.562 21.125 7.059 1 98.25 145 TYR B C 1
ATOM 3106 O O . TYR B 1 145 ? -9.742 21.422 7.289 1 98.25 145 TYR B O 1
ATOM 3114 N N . PHE B 1 146 ? -8.234 20.297 6.152 1 98.81 146 PHE B N 1
ATOM 3115 C CA . PHE B 1 146 ? -9.25 19.5 5.465 1 98.81 146 PHE B CA 1
ATOM 3116 C C . PHE B 1 146 ? -10.125 18.75 6.465 1 98.81 146 PHE B C 1
ATOM 3118 O O . PHE B 1 146 ? -11.352 18.75 6.352 1 98.81 146 PHE B O 1
ATOM 3125 N N . VAL B 1 147 ? -9.492 18.078 7.445 1 98.75 147 VAL B N 1
ATOM 3126 C CA . VAL B 1 147 ? -10.219 17.328 8.469 1 98.75 147 VAL B CA 1
ATOM 3127 C C . VAL B 1 147 ? -11.102 18.281 9.273 1 98.75 147 VAL B C 1
ATOM 3129 O O . VAL B 1 147 ? -12.297 18.016 9.453 1 98.75 147 VAL B O 1
ATOM 3132 N N . ARG B 1 148 ? -10.562 19.391 9.695 1 97.81 148 ARG B N 1
ATOM 3133 C CA . ARG B 1 148 ? -11.297 20.328 10.539 1 97.81 148 ARG B CA 1
ATOM 3134 C C . ARG B 1 148 ? -12.492 20.906 9.797 1 97.81 148 ARG B C 1
ATOM 3136 O O . ARG B 1 148 ? -13.562 21.094 10.375 1 97.81 148 ARG B O 1
ATOM 3143 N N . GLU B 1 149 ? -12.312 21.172 8.531 1 97.75 149 GLU B N 1
ATOM 3144 C CA . GLU B 1 149 ? -13.391 21.719 7.723 1 97.75 149 GLU B CA 1
ATOM 3145 C C . GLU B 1 149 ? -14.5 20.703 7.508 1 97.75 149 GLU B C 1
ATOM 3147 O O . GLU B 1 149 ? -15.633 21.078 7.191 1 97.75 149 GLU B O 1
ATOM 3152 N N . ASN B 1 150 ? -14.164 19.453 7.633 1 98.25 150 ASN B N 1
ATOM 3153 C CA . ASN B 1 150 ? -15.133 18.375 7.418 1 98.25 150 ASN B CA 1
ATOM 3154 C C . ASN B 1 150 ? -15.391 17.594 8.703 1 98.25 150 ASN B C 1
ATOM 3156 O O . ASN B 1 150 ? -15.875 16.469 8.648 1 98.25 150 ASN B O 1
ATOM 3160 N N . PHE B 1 151 ? -15.094 18.125 9.812 1 98.25 151 PHE B N 1
ATOM 3161 C CA . PHE B 1 151 ? -14.977 17.406 11.078 1 98.25 151 PHE B CA 1
ATOM 3162 C C . PHE B 1 151 ? -16.297 16.75 11.453 1 98.25 151 PHE B C 1
ATOM 3164 O O . PHE B 1 151 ? -16.344 15.555 11.742 1 98.25 151 PHE B O 1
ATOM 3171 N N . ASN B 1 152 ? -17.359 17.484 11.398 1 97.31 152 ASN B N 1
ATOM 3172 C CA . ASN B 1 152 ? -18.656 16.969 11.82 1 97.31 152 ASN B CA 1
ATOM 3173 C C . ASN B 1 152 ? -19.109 15.805 10.945 1 97.31 152 ASN B C 1
ATOM 3175 O O . ASN B 1 152 ? -19.594 14.789 11.453 1 97.31 152 ASN B O 1
ATOM 3179 N N . GLU B 1 153 ? -18.906 15.969 9.688 1 98.06 153 GLU B N 1
ATOM 3180 C CA . GLU B 1 153 ? -19.312 14.914 8.766 1 98.06 153 GLU B CA 1
ATOM 3181 C C . GLU B 1 153 ? -18.484 13.648 8.969 1 98.06 153 GLU B C 1
ATOM 3183 O O . GLU B 1 153 ? -19.016 12.539 8.992 1 98.06 153 GLU B O 1
ATOM 3188 N N . ILE B 1 154 ? -17.172 13.844 9.109 1 98.44 154 ILE B N 1
ATOM 3189 C CA . ILE B 1 154 ? -16.281 12.711 9.297 1 98.44 154 ILE B CA 1
ATOM 3190 C C . ILE B 1 154 ? -16.625 11.992 10.602 1 98.44 154 ILE B C 1
ATOM 3192 O O . ILE B 1 154 ? -16.781 10.773 10.617 1 98.44 154 ILE B O 1
ATOM 3196 N N . CYS B 1 155 ? -16.859 12.734 11.656 1 97.69 155 CYS B N 1
ATOM 3197 C CA . CYS B 1 155 ? -17.125 12.133 12.961 1 97.69 155 CYS B CA 1
ATOM 3198 C C . CYS B 1 155 ? -18.516 11.523 13.016 1 97.69 155 CYS B C 1
ATOM 3200 O O . CYS B 1 155 ? -18.781 10.656 13.844 1 97.69 155 CYS B O 1
ATOM 3202 N N . ALA B 1 156 ? -19.344 11.922 12.117 1 97.19 156 ALA B N 1
ATOM 3203 C CA . ALA B 1 156 ? -20.672 11.328 12.016 1 97.19 156 ALA B CA 1
ATOM 3204 C C . ALA B 1 156 ? -20.641 10.047 11.18 1 97.19 156 ALA B C 1
ATOM 3206 O O . ALA B 1 156 ? -21.625 9.328 11.109 1 97.19 156 ALA B O 1
ATOM 3207 N N . GLY B 1 157 ? -19.562 9.844 10.539 1 97.44 157 GLY B N 1
ATOM 3208 C CA . GLY B 1 157 ? -19.422 8.555 9.883 1 97.44 157 GLY B CA 1
ATOM 3209 C C . GLY B 1 157 ? -19.312 8.672 8.375 1 97.44 157 GLY B C 1
ATOM 3210 O O . GLY B 1 157 ? -19.25 7.656 7.676 1 97.44 157 GLY B O 1
ATOM 3211 N N . THR B 1 158 ? -19.25 9.938 7.879 1 98.06 158 THR B N 1
ATOM 3212 C CA . THR B 1 158 ? -19.109 10.133 6.441 1 98.06 158 THR B CA 1
ATOM 3213 C C . THR B 1 158 ? -17.641 10.055 6.031 1 98.06 158 THR B C 1
ATOM 3215 O O . THR B 1 158 ? -16.797 10.805 6.551 1 98.06 158 THR B O 1
ATOM 3218 N N . ASN B 1 159 ? -17.312 9.18 5.125 1 98.06 159 ASN B N 1
ATOM 3219 C CA . ASN B 1 159 ? -15.969 9.148 4.555 1 98.06 159 ASN B CA 1
ATOM 3220 C C . ASN B 1 159 ? -15.734 10.32 3.611 1 98.06 159 ASN B C 1
ATOM 3222 O O . ASN B 1 159 ? -16.625 10.695 2.842 1 98.06 159 ASN B O 1
ATOM 3226 N N . LYS B 1 160 ? -14.57 10.898 3.701 1 98.75 160 LYS B N 1
ATOM 3227 C CA . LYS B 1 160 ? -14.195 11.984 2.799 1 98.75 160 LYS B CA 1
ATOM 3228 C C . LYS B 1 160 ? -12.945 11.625 1.991 1 98.75 160 LYS B C 1
ATOM 3230 O O . LYS B 1 160 ? -11.906 11.297 2.562 1 98.75 160 LYS B O 1
ATOM 3235 N N . SER B 1 161 ? -13.102 11.68 0.66 1 98.38 161 SER B N 1
ATOM 3236 C CA . SER B 1 161 ? -11.984 11.367 -0.224 1 98.38 161 SER B CA 1
ATOM 3237 C C . SER B 1 161 ? -11.32 12.641 -0.745 1 98.38 161 SER B C 1
ATOM 3239 O O . SER B 1 161 ? -11.961 13.688 -0.84 1 98.38 161 SER B O 1
ATOM 3241 N N . PHE B 1 162 ? -10.078 12.523 -1.099 1 98.69 162 PHE B N 1
ATOM 3242 C CA . PHE B 1 162 ? -9.273 13.641 -1.591 1 98.69 162 PHE B CA 1
ATOM 3243 C C . PHE B 1 162 ? -8.023 13.133 -2.295 1 98.69 162 PHE B C 1
ATOM 3245 O O . PHE B 1 162 ? -7.703 11.945 -2.229 1 98.69 162 PHE B O 1
ATOM 3252 N N . PHE B 1 163 ? -7.395 14.07 -2.998 1 98.38 163 PHE B N 1
ATOM 3253 C CA . PHE B 1 163 ? -6.109 13.781 -3.623 1 98.38 163 PHE B CA 1
ATOM 3254 C C . PHE B 1 163 ? -4.969 14.391 -2.814 1 98.38 163 PHE B C 1
ATOM 3256 O O . PHE B 1 163 ? -4.902 15.609 -2.643 1 98.38 163 PHE B O 1
ATOM 3263 N N . PHE B 1 164 ? -4.105 13.492 -2.309 1 97.94 164 PHE B N 1
ATOM 3264 C CA . PHE B 1 164 ? -3.002 13.898 -1.447 1 97.94 164 PHE B CA 1
ATOM 3265 C C . PHE B 1 164 ? -1.706 14 -2.24 1 97.94 164 PHE B C 1
ATOM 3267 O O . PHE B 1 164 ? -1.273 13.023 -2.859 1 97.94 164 PHE B O 1
ATOM 3274 N N . ALA B 1 165 ? -1.081 15.18 -2.145 1 98.06 165 ALA B N 1
ATOM 3275 C CA . ALA B 1 165 ? 0.186 15.398 -2.836 1 98.06 165 ALA B CA 1
ATOM 3276 C C . ALA B 1 165 ? 1.337 14.711 -2.105 1 98.06 165 ALA B C 1
ATOM 3278 O O . ALA B 1 165 ? 1.433 14.781 -0.877 1 98.06 165 ALA B O 1
ATOM 3279 N N . VAL B 1 166 ? 2.152 14.07 -2.852 1 96.19 166 VAL B N 1
ATOM 3280 C CA . VAL B 1 166 ? 3.348 13.422 -2.328 1 96.19 166 VAL B CA 1
ATOM 3281 C C . VAL B 1 166 ? 4.57 13.867 -3.123 1 96.19 166 VAL B C 1
ATOM 3283 O O . VAL B 1 166 ? 5.078 13.125 -3.969 1 96.19 166 VAL B O 1
ATOM 3286 N N . PRO B 1 167 ? 5.207 14.906 -2.779 1 97.5 167 PRO B N 1
ATOM 3287 C CA . PRO B 1 167 ? 6.262 15.539 -3.576 1 97.5 167 PRO B CA 1
ATOM 3288 C C . PRO B 1 167 ? 7.477 14.633 -3.771 1 97.5 167 PRO B C 1
ATOM 3290 O O . PRO B 1 167 ? 8.094 14.641 -4.836 1 97.5 167 PRO B O 1
ATOM 3293 N N . ILE B 1 168 ? 7.844 13.828 -2.762 1 95.06 168 ILE B N 1
ATOM 3294 C CA . ILE B 1 168 ? 9.016 12.969 -2.893 1 95.06 168 ILE B CA 1
ATOM 3295 C C . ILE B 1 168 ? 8.812 11.992 -4.055 1 95.06 168 ILE B C 1
ATOM 3297 O O . ILE B 1 168 ? 9.781 11.492 -4.629 1 95.06 168 ILE B O 1
ATOM 3301 N N . GLU B 1 169 ? 7.586 11.719 -4.457 1 93.19 169 GLU B N 1
ATOM 3302 C CA . GLU B 1 169 ? 7.262 10.836 -5.57 1 93.19 169 GLU B CA 1
ATOM 3303 C C . GLU B 1 169 ? 6.887 11.633 -6.816 1 93.19 169 GLU B C 1
ATOM 3305 O O . GLU B 1 169 ? 6.57 11.055 -7.859 1 93.19 169 GLU B O 1
ATOM 3310 N N . LEU B 1 170 ? 6.891 12.891 -6.68 1 96.56 170 LEU B N 1
ATOM 3311 C CA . LEU B 1 170 ? 6.426 13.766 -7.742 1 96.56 170 LEU B CA 1
ATOM 3312 C C . LEU B 1 170 ? 5.09 13.289 -8.297 1 96.56 170 LEU B C 1
ATOM 3314 O O . LEU B 1 170 ? 4.926 13.164 -9.516 1 96.56 170 LEU B O 1
ATOM 3318 N N . ASP B 1 171 ? 4.168 13.016 -7.348 1 95.06 171 ASP B N 1
ATOM 3319 C CA . ASP B 1 171 ? 2.857 12.484 -7.703 1 95.06 171 ASP B CA 1
ATOM 3320 C C . ASP B 1 171 ? 1.846 12.734 -6.586 1 95.06 171 ASP B C 1
ATOM 3322 O O . ASP B 1 171 ? 2.16 13.391 -5.59 1 95.06 171 ASP B O 1
ATOM 3326 N N . TYR B 1 172 ? 0.656 12.32 -6.824 1 96.38 172 TYR B N 1
ATOM 3327 C CA . TYR B 1 172 ? -0.418 12.344 -5.836 1 96.38 172 TYR B CA 1
ATOM 3328 C C . TYR B 1 172 ? -1.167 11.016 -5.816 1 96.38 172 TYR B C 1
ATOM 3330 O O . TYR B 1 172 ? -1.078 10.227 -6.766 1 96.38 172 TYR B O 1
ATOM 3338 N N . PHE B 1 173 ? -1.827 10.82 -4.699 1 93.25 173 PHE B N 1
ATOM 3339 C CA . PHE B 1 173 ? -2.625 9.609 -4.547 1 93.25 173 PHE B CA 1
ATOM 3340 C C . PHE B 1 173 ? -3.998 9.93 -3.975 1 93.25 173 PHE B C 1
ATOM 3342 O O . PHE B 1 173 ? -4.148 10.891 -3.211 1 93.25 173 PHE B O 1
ATOM 3349 N N . ARG B 1 174 ? -4.961 9.133 -4.363 1 95.12 174 ARG B N 1
ATOM 3350 C CA . ARG B 1 174 ? -6.301 9.297 -3.809 1 95.12 174 ARG B CA 1
ATOM 3351 C C . ARG B 1 174 ? -6.422 8.602 -2.457 1 95.12 174 ARG B C 1
ATOM 3353 O O . ARG B 1 174 ? -6.258 7.383 -2.365 1 95.12 174 ARG B O 1
ATOM 3360 N N . PHE B 1 175 ? -6.758 9.32 -1.434 1 97 175 PHE B N 1
ATOM 3361 C CA . PHE B 1 175 ? -6.922 8.844 -0.067 1 97 175 PHE B CA 1
ATOM 3362 C C . PHE B 1 175 ? -8.352 9.062 0.417 1 97 175 PHE B C 1
ATOM 3364 O O . PHE B 1 175 ? -9.133 9.742 -0.243 1 97 175 PHE B O 1
ATOM 3371 N N . ARG B 1 176 ? -8.617 8.469 1.514 1 97.69 176 ARG B N 1
ATOM 3372 C CA . ARG B 1 176 ? -9.836 8.789 2.25 1 97.69 176 ARG B CA 1
ATOM 3373 C C . ARG B 1 176 ? -9.578 8.828 3.752 1 97.69 176 ARG B C 1
ATOM 3375 O O . ARG B 1 176 ? -8.641 8.195 4.242 1 97.69 176 ARG B O 1
ATOM 3382 N N . VAL B 1 177 ? -10.352 9.602 4.438 1 98.62 177 VAL B N 1
ATOM 3383 C CA . VAL B 1 177 ? -10.383 9.625 5.895 1 98.62 177 VAL B CA 1
ATOM 3384 C C . VAL B 1 177 ? -11.727 9.086 6.391 1 98.62 177 VAL B C 1
ATOM 3386 O O . VAL B 1 177 ? -12.781 9.477 5.887 1 98.62 177 VAL B O 1
ATOM 3389 N N . ALA B 1 178 ? -11.609 8.133 7.305 1 98.06 178 ALA B N 1
ATOM 3390 C CA . ALA B 1 178 ? -12.797 7.441 7.801 1 98.06 178 ALA B CA 1
ATOM 3391 C C . ALA B 1 178 ? -12.766 7.32 9.32 1 98.06 178 ALA B C 1
ATOM 3393 O O . ALA B 1 178 ? -11.734 6.977 9.906 1 98.06 178 ALA B O 1
ATOM 3394 N N . ARG B 1 179 ? -13.898 7.516 9.922 1 98.19 179 ARG B N 1
ATOM 3395 C CA . ARG B 1 179 ? -14.008 7.41 11.375 1 98.19 179 ARG B CA 1
ATOM 3396 C C . ARG B 1 179 ? -13.906 5.957 11.828 1 98.19 179 ARG B C 1
ATOM 3398 O O . ARG B 1 179 ? -14.5 5.07 11.211 1 98.19 179 ARG B O 1
ATOM 3405 N N . GLN B 1 180 ? -13.203 5.762 12.891 1 97 180 GLN B N 1
ATOM 3406 C CA . GLN B 1 180 ? -13.133 4.457 13.539 1 97 180 GLN B CA 1
ATOM 3407 C C . GLN B 1 180 ? -13.93 4.449 14.844 1 97 180 GLN B C 1
ATOM 3409 O O . GLN B 1 180 ? -14.586 3.455 15.164 1 97 180 GLN B O 1
ATOM 3414 N N . GLU B 1 181 ? -13.789 5.477 15.539 1 94.44 181 GLU B N 1
ATOM 3415 C CA . GLU B 1 181 ? -14.477 5.656 16.812 1 94.44 181 GLU B CA 1
ATOM 3416 C C . GLU B 1 181 ? -14.883 7.113 17.016 1 94.44 181 GLU B C 1
ATOM 3418 O O . GLU B 1 181 ? -14.258 8.023 16.469 1 94.44 181 GLU B O 1
ATOM 3423 N N . SER B 1 182 ? -15.992 7.234 17.781 1 90.94 182 SER B N 1
ATOM 3424 C CA . SER B 1 182 ? -16.453 8.578 18.125 1 90.94 182 SER B CA 1
ATOM 3425 C C . SER B 1 182 ? -16.562 8.766 19.625 1 90.94 182 SER B C 1
ATOM 3427 O O . SER B 1 182 ? -16.469 7.797 20.391 1 90.94 182 SER B O 1
ATOM 3429 N N . GLY B 1 183 ? -16.812 10.102 20.078 1 95.06 183 GLY B N 1
ATOM 3430 C CA . GLY B 1 183 ? -16.859 10.5 21.469 1 95.06 183 GLY B CA 1
ATOM 3431 C C . GLY B 1 183 ? -16.047 11.75 21.766 1 95.06 183 GLY B C 1
ATOM 3432 O O . GLY B 1 183 ? -16.078 12.711 20.984 1 95.06 183 GLY B O 1
ATOM 3433 N N . ASP B 1 184 ? -15.383 11.734 22.891 1 97 184 ASP B N 1
ATOM 3434 C CA . ASP B 1 184 ? -14.547 12.883 23.25 1 97 184 ASP B CA 1
ATOM 3435 C C . ASP B 1 184 ? -13.352 13.008 22.312 1 97 184 ASP B C 1
ATOM 3437 O O . ASP B 1 184 ? -12.797 14.094 22.141 1 97 184 ASP B O 1
ATOM 3441 N N . VAL B 1 185 ? -13.055 11.875 21.797 1 98.06 185 VAL B N 1
ATOM 3442 C CA . VAL B 1 185 ? -12.023 11.789 20.766 1 98.06 185 VAL B CA 1
ATOM 3443 C C . VAL B 1 185 ? -12.586 11.102 19.531 1 98.06 185 VAL B C 1
ATOM 3445 O O . VAL B 1 185 ? -13.242 10.062 19.625 1 98.06 185 VAL B O 1
ATOM 3448 N N . CYS B 1 186 ? -12.406 11.773 18.453 1 98.44 186 CYS B N 1
ATOM 3449 C CA . CYS B 1 186 ? -12.75 11.164 17.172 1 98.44 186 CYS B CA 1
ATOM 3450 C C . CYS B 1 186 ? -11.531 10.484 16.547 1 98.44 186 CYS B C 1
ATOM 3452 O O . CYS B 1 186 ? -10.609 11.156 16.078 1 98.44 186 CYS B O 1
ATOM 3454 N N . ARG B 1 187 ? -11.57 9.203 16.547 1 98.75 187 ARG B N 1
ATOM 3455 C CA . ARG B 1 187 ? -10.484 8.453 15.93 1 98.75 187 ARG B CA 1
ATOM 3456 C C . ARG B 1 187 ? -10.773 8.203 14.453 1 98.75 187 ARG B C 1
ATOM 3458 O O . ARG B 1 187 ? -11.891 7.844 14.078 1 98.75 187 ARG B O 1
ATOM 3465 N N . MET B 1 188 ? -9.742 8.398 13.641 1 98.69 188 MET B N 1
ATOM 3466 C CA . MET B 1 188 ? -9.891 8.281 12.188 1 98.69 188 MET B CA 1
ATOM 3467 C C . MET B 1 188 ? -8.719 7.52 11.578 1 98.69 188 MET B C 1
ATOM 3469 O O . MET B 1 188 ? -7.637 7.465 12.164 1 98.69 188 MET B O 1
ATOM 3473 N N . ASN B 1 189 ? -9.016 6.906 10.484 1 98 189 ASN B N 1
ATOM 3474 C CA . ASN B 1 189 ? -7.973 6.348 9.633 1 98 189 ASN B CA 1
ATOM 3475 C C . ASN B 1 189 ? -7.801 7.156 8.352 1 98 189 ASN B C 1
ATOM 3477 O O . ASN B 1 189 ? -8.781 7.496 7.688 1 98 189 ASN B O 1
ATOM 3481 N N . LEU B 1 190 ? -6.609 7.57 8.125 1 97.94 190 LEU B N 1
ATOM 3482 C CA . LEU B 1 190 ? -6.211 7.996 6.785 1 97.94 190 LEU B CA 1
ATOM 3483 C C . LEU B 1 190 ? -5.707 6.812 5.965 1 97.94 190 LEU B C 1
ATOM 3485 O O . LEU B 1 190 ? -4.719 6.172 6.332 1 97.94 190 LEU B O 1
ATOM 3489 N N . GLU B 1 191 ? -6.328 6.52 4.82 1 95.44 191 GLU B N 1
ATOM 3490 C CA . GLU B 1 191 ? -6.02 5.305 4.066 1 95.44 191 GLU B CA 1
ATOM 3491 C C . GLU B 1 191 ? -6.219 5.52 2.568 1 95.44 191 GLU B C 1
ATOM 3493 O O . GLU B 1 191 ? -6.91 6.453 2.156 1 95.44 191 GLU B O 1
ATOM 3498 N N . LEU B 1 192 ? -5.562 4.668 1.772 1 91.19 192 LEU B N 1
ATOM 3499 C CA . LEU B 1 192 ? -5.777 4.738 0.331 1 91.19 192 LEU B CA 1
ATOM 3500 C C . LEU B 1 192 ? -7.234 4.465 -0.018 1 91.19 192 LEU B C 1
ATOM 3502 O O . LEU B 1 192 ? -7.871 3.604 0.595 1 91.19 192 LEU B O 1
ATOM 3506 N N . ASP B 1 193 ? -7.73 5.145 -0.99 1 90.25 193 ASP B N 1
ATOM 3507 C CA . ASP B 1 193 ? -9.133 5.012 -1.36 1 90.25 193 ASP B CA 1
ATOM 3508 C C . ASP B 1 193 ? -9.391 3.693 -2.086 1 90.25 193 ASP B C 1
ATOM 3510 O O . ASP B 1 193 ? -10.492 3.148 -2.025 1 90.25 193 ASP B O 1
ATOM 3514 N N . ASN B 1 194 ? -8.367 3.123 -2.688 1 85.5 194 ASN B N 1
ATOM 3515 C CA . ASN B 1 194 ? -8.5 1.85 -3.389 1 85.5 194 ASN B CA 1
ATOM 3516 C C . ASN B 1 194 ? -8.742 0.697 -2.418 1 85.5 194 ASN B C 1
ATOM 3518 O O . ASN B 1 194 ? -7.941 0.467 -1.509 1 85.5 194 ASN B O 1
ATOM 3522 N N . VAL B 1 195 ? -9.734 -0.036 -2.602 1 82.38 195 VAL B N 1
ATOM 3523 C CA . VAL B 1 195 ? -10.188 -1.059 -1.664 1 82.38 195 VAL B CA 1
ATOM 3524 C C . VAL B 1 195 ? -9.102 -2.113 -1.486 1 82.38 195 VAL B C 1
ATOM 3526 O O . VAL B 1 195 ? -8.828 -2.555 -0.366 1 82.38 195 VAL B O 1
ATOM 3529 N N . LEU B 1 196 ? -8.5 -2.555 -2.482 1 81.5 196 LEU B N 1
ATOM 3530 C CA . LEU B 1 196 ? -7.473 -3.588 -2.4 1 81.5 196 LEU B CA 1
ATOM 3531 C C . LEU B 1 196 ? -6.234 -3.07 -1.671 1 81.5 196 LEU B C 1
ATOM 3533 O O . LEU B 1 196 ? -5.727 -3.729 -0.763 1 81.5 196 LEU B O 1
ATOM 3537 N N . LEU B 1 197 ? -5.77 -1.881 -2.107 1 86.06 197 LEU B N 1
ATOM 3538 C CA . LEU B 1 197 ? -4.574 -1.311 -1.496 1 86.06 197 LEU B CA 1
ATOM 3539 C C . LEU B 1 197 ? -4.82 -0.981 -0.028 1 86.06 197 LEU B C 1
ATOM 3541 O O . LEU B 1 197 ? -3.914 -1.1 0.8 1 86.06 197 LEU B O 1
ATOM 3545 N N . ARG B 1 198 ? -6.02 -0.615 0.293 1 87.94 198 ARG B N 1
ATOM 3546 C CA . ARG B 1 198 ? -6.375 -0.312 1.676 1 87.94 198 ARG B CA 1
ATOM 3547 C C . ARG B 1 198 ? -6.215 -1.541 2.564 1 87.94 198 ARG B C 1
ATOM 3549 O O . ARG B 1 198 ? -5.91 -1.42 3.752 1 87.94 198 ARG B O 1
ATOM 3556 N N . GLN B 1 199 ? -6.387 -2.695 2.047 1 82.94 199 GLN B N 1
ATOM 3557 C CA . GLN B 1 199 ? -6.297 -3.93 2.818 1 82.94 199 GLN B CA 1
ATOM 3558 C C . GLN B 1 199 ? -4.844 -4.285 3.119 1 82.94 199 GLN B C 1
ATOM 3560 O O . GLN B 1 199 ? -4.555 -4.941 4.121 1 82.94 199 GLN B O 1
ATOM 3565 N N . ILE B 1 200 ? -3.967 -3.834 2.26 1 83.56 200 ILE B N 1
ATOM 3566 C CA . ILE B 1 200 ? -2.592 -4.301 2.398 1 83.56 200 ILE B CA 1
ATOM 3567 C C . ILE B 1 200 ? -1.72 -3.178 2.957 1 83.56 200 ILE B C 1
ATOM 3569 O O . ILE B 1 200 ? -0.604 -3.424 3.42 1 83.56 200 ILE B O 1
ATOM 3573 N N . VAL B 1 201 ? -2.195 -1.957 2.867 1 86.81 201 VAL B N 1
ATOM 3574 C CA . VAL B 1 201 ? -1.461 -0.813 3.396 1 86.81 201 VAL B CA 1
ATOM 3575 C C . VAL B 1 201 ? -1.94 -0.5 4.812 1 86.81 201 VAL B C 1
ATOM 3577 O O . VAL B 1 201 ? -3.141 -0.34 5.047 1 86.81 201 VAL B O 1
ATOM 3580 N N . ARG B 1 202 ? -1.027 -0.392 5.746 1 83.69 202 ARG B N 1
ATOM 3581 C CA . ARG B 1 202 ? -1.392 0.037 7.094 1 83.69 202 ARG B CA 1
ATOM 3582 C C . ARG B 1 202 ? -1.886 1.48 7.094 1 83.69 202 ARG B C 1
ATOM 3584 O O . ARG B 1 202 ? -1.239 2.363 6.527 1 83.69 202 ARG B O 1
ATOM 3591 N N . PRO B 1 203 ? -2.973 1.689 7.715 1 92.12 203 PRO B N 1
ATOM 3592 C CA . PRO B 1 203 ? -3.467 3.068 7.734 1 92.12 203 PRO B CA 1
ATOM 3593 C C . PRO B 1 203 ? -2.662 3.971 8.664 1 92.12 203 PRO B C 1
ATOM 3595 O O . PRO B 1 203 ? -1.977 3.48 9.57 1 92.12 203 PRO B O 1
ATOM 3598 N N . ILE B 1 204 ? -2.717 5.25 8.406 1 96.44 204 ILE B N 1
ATOM 3599 C CA . ILE B 1 204 ? -2.342 6.258 9.391 1 96.44 204 ILE B CA 1
ATOM 3600 C C . ILE B 1 204 ? -3.5 6.492 10.359 1 96.44 204 ILE B C 1
ATOM 3602 O O . ILE B 1 204 ? -4.645 6.676 9.938 1 96.44 204 ILE B O 1
ATOM 3606 N N . LYS B 1 205 ? -3.225 6.434 11.586 1 98 205 LYS B N 1
ATOM 3607 C CA . LYS B 1 205 ? -4.25 6.633 12.602 1 98 205 LYS B CA 1
ATOM 3608 C C . LYS B 1 205 ? -4.148 8.023 13.219 1 98 205 LYS B C 1
ATOM 3610 O O . LYS B 1 205 ? -3.049 8.5 13.508 1 98 205 LYS B O 1
ATOM 3615 N N . LEU B 1 206 ? -5.309 8.586 13.422 1 98.81 206 LEU B N 1
ATOM 3616 C CA . LEU B 1 206 ? -5.406 9.953 13.914 1 98.81 206 LEU B CA 1
ATOM 3617 C C . LEU B 1 206 ? -6.43 10.055 15.047 1 98.81 206 LEU B C 1
ATOM 3619 O O . LEU B 1 206 ? -7.496 9.445 14.977 1 98.81 206 LEU B O 1
ATOM 3623 N N . TRP B 1 207 ? -6.055 10.742 16.062 1 98.81 207 TRP B N 1
ATOM 3624 C CA . TRP B 1 207 ? -6.953 11.062 17.172 1 98.81 207 TRP B CA 1
ATOM 3625 C C . TRP B 1 207 ? -7.168 12.562 17.281 1 98.81 207 TRP B C 1
ATOM 3627 O O . TRP B 1 207 ? -6.238 13.305 17.609 1 98.81 207 TRP B O 1
ATOM 3637 N N . TYR B 1 208 ? -8.406 12.977 17.047 1 98.69 208 TYR B N 1
ATOM 3638 C CA . TYR B 1 208 ? -8.773 14.383 17.203 1 98.69 208 TYR B CA 1
ATOM 3639 C C . TYR B 1 208 ? -9.641 14.586 18.438 1 98.69 208 TYR B C 1
ATOM 3641 O O . TYR B 1 208 ? -10.594 13.836 18.672 1 98.69 208 TYR B O 1
ATOM 3649 N N . GLU B 1 209 ? -9.273 15.578 19.172 1 97.88 209 GLU B N 1
ATOM 3650 C CA . GLU B 1 209 ? -10.172 15.969 20.25 1 97.88 209 GLU B CA 1
ATOM 3651 C C . GLU B 1 209 ? -11.453 16.594 19.719 1 97.88 209 GLU B C 1
ATOM 3653 O O . GLU B 1 209 ? -11.406 17.578 18.984 1 97.88 209 GLU B O 1
ATOM 3658 N N . THR B 1 210 ? -12.562 16.094 20.141 1 97.31 210 THR B N 1
ATOM 3659 C CA . THR B 1 210 ? -13.836 16.484 19.547 1 97.31 210 THR B CA 1
ATOM 3660 C C . THR B 1 210 ? -14.156 17.938 19.906 1 97.31 210 THR B C 1
ATOM 3662 O O . THR B 1 210 ? -14.656 18.688 19.062 1 97.31 210 THR B O 1
ATOM 3665 N N . LYS B 1 211 ? -13.875 18.359 21.094 1 94.94 211 LYS B N 1
ATOM 3666 C CA . LYS B 1 211 ? -14.234 19.688 21.578 1 94.94 211 LYS B CA 1
ATOM 3667 C C . LYS B 1 211 ? -13.469 20.781 20.828 1 94.94 211 LYS B C 1
ATOM 3669 O O . LYS B 1 211 ? -14.031 21.828 20.516 1 94.94 211 LYS B O 1
ATOM 3674 N N . THR B 1 212 ? -12.195 20.547 20.516 1 94.06 212 THR B N 1
ATOM 3675 C CA . THR B 1 212 ? -11.344 21.594 19.984 1 94.06 212 THR B CA 1
ATOM 3676 C C . THR B 1 212 ? -11.07 21.375 18.5 1 94.06 212 THR B C 1
ATOM 3678 O O . THR B 1 212 ? -10.656 22.297 17.797 1 94.06 212 THR B O 1
ATOM 3681 N N . GLY B 1 213 ? -11.195 20.125 18.094 1 95.69 213 GLY B N 1
ATOM 3682 C CA . GLY B 1 213 ? -10.852 19.812 16.719 1 95.69 213 GLY B CA 1
ATOM 3683 C C . GLY B 1 213 ? -9.359 19.688 16.484 1 95.69 213 GLY B C 1
ATOM 3684 O O . GLY B 1 213 ? -8.898 19.703 15.344 1 95.69 213 GLY B O 1
ATOM 3685 N N . ARG B 1 214 ? -8.578 19.594 17.578 1 96.88 214 ARG B N 1
ATOM 3686 C CA . ARG B 1 214 ? -7.129 19.531 17.469 1 96.88 214 ARG B CA 1
ATOM 3687 C C . ARG B 1 214 ? -6.641 18.078 17.422 1 96.88 214 ARG B C 1
ATOM 3689 O O . ARG B 1 214 ? -7.168 17.219 18.125 1 96.88 214 ARG B O 1
ATOM 3696 N N . LEU B 1 215 ? -5.652 17.891 16.594 1 98.5 215 LEU B N 1
ATOM 3697 C CA . LEU B 1 215 ? -5 16.594 16.531 1 98.5 215 LEU B CA 1
ATOM 3698 C C . LEU B 1 215 ? -4.211 16.312 17.812 1 98.5 215 LEU B C 1
ATOM 3700 O O . LEU B 1 215 ? -3.326 17.094 18.172 1 98.5 215 LEU B O 1
ATOM 3704 N N . LYS B 1 216 ? -4.492 15.172 18.469 1 98.56 216 LYS B N 1
ATOM 3705 C CA . LYS B 1 216 ? -3.84 14.844 19.719 1 98.56 216 LYS B CA 1
ATOM 3706 C C . LYS B 1 216 ? -2.789 13.75 19.531 1 98.56 216 LYS B C 1
ATOM 3708 O O . LYS B 1 216 ? -1.801 13.703 20.266 1 98.56 216 LYS B O 1
ATOM 3713 N N . LYS B 1 217 ? -3.086 12.93 18.609 1 98.75 217 LYS B N 1
ATOM 3714 C CA . LYS B 1 217 ? -2.211 11.773 18.422 1 98.75 217 LYS B CA 1
ATOM 3715 C C . LYS B 1 217 ? -2.211 11.312 16.969 1 98.75 217 LYS B C 1
ATOM 3717 O O . LYS B 1 217 ? -3.246 11.359 16.297 1 98.75 217 LYS B O 1
ATOM 3722 N N . TYR B 1 218 ? -1.13 10.922 16.469 1 98.69 218 TYR B N 1
ATOM 3723 C CA . TYR B 1 218 ? -0.854 10.398 15.141 1 98.69 218 TYR B CA 1
ATOM 3724 C C . TYR B 1 218 ? -0.07 9.094 15.219 1 98.69 218 TYR B C 1
ATOM 3726 O O . TYR B 1 218 ? 0.894 8.992 15.984 1 98.69 218 TYR B O 1
ATOM 3734 N N . GLU B 1 219 ? -0.433 8.086 14.453 1 98.12 219 GLU B N 1
ATOM 3735 C CA . GLU B 1 219 ? 0.345 6.855 14.297 1 98.12 219 GLU B CA 1
ATOM 3736 C C . GLU B 1 219 ? 0.492 6.48 12.828 1 98.12 219 GLU B C 1
ATOM 3738 O O . GLU B 1 219 ? -0.504 6.281 12.133 1 98.12 219 GLU B O 1
ATOM 3743 N N . GLY B 1 220 ? 1.687 6.398 12.383 1 95.62 220 GLY B N 1
ATOM 3744 C CA . GLY B 1 220 ? 1.922 6.004 11 1 95.62 220 GLY B CA 1
ATOM 3745 C C . GLY B 1 220 ? 3.295 6.402 10.492 1 95.62 220 GLY B C 1
ATOM 3746 O O . GLY B 1 220 ? 4.223 6.59 11.281 1 95.62 220 GLY B O 1
ATOM 3747 N N . ILE B 1 221 ? 3.375 6.477 9.18 1 93.81 221 ILE B N 1
ATOM 3748 C CA . ILE B 1 221 ? 4.629 6.832 8.516 1 93.81 221 ILE B CA 1
ATOM 3749 C C . ILE B 1 221 ? 4.918 8.312 8.727 1 93.81 221 ILE B C 1
ATOM 3751 O O . ILE B 1 221 ? 4.004 9.148 8.68 1 93.81 221 ILE B O 1
ATOM 3755 N N . SER B 1 222 ? 6.199 8.648 8.992 1 95.12 222 SER B N 1
ATOM 3756 C CA . SER B 1 222 ? 6.637 10.016 9.25 1 95.12 222 SER B CA 1
ATOM 3757 C C . SER B 1 222 ? 7.238 10.648 7.996 1 95.12 222 SER B C 1
ATOM 3759 O O . SER B 1 222 ? 7.66 9.938 7.082 1 95.12 222 SER B O 1
ATOM 3761 N N . ASN B 1 223 ? 7.23 11.977 7.941 1 93.19 223 ASN B N 1
ATOM 3762 C CA . ASN B 1 223 ? 7.988 12.703 6.926 1 93.19 223 ASN B CA 1
ATOM 3763 C C . ASN B 1 223 ? 9.477 12.734 7.258 1 93.19 223 ASN B C 1
ATOM 3765 O O . ASN B 1 223 ? 10.281 13.242 6.473 1 93.19 223 ASN B O 1
ATOM 3769 N N . ILE B 1 224 ? 9.82 12.227 8.406 1 96.5 224 ILE B N 1
ATOM 3770 C CA . ILE B 1 224 ? 11.219 12.141 8.828 1 96.5 224 ILE B CA 1
ATOM 3771 C C . ILE B 1 224 ? 11.742 10.734 8.578 1 96.5 224 ILE B C 1
ATOM 3773 O O . ILE B 1 224 ? 11.086 9.75 8.938 1 96.5 224 ILE B O 1
ATOM 3777 N N . ASN B 1 225 ? 12.906 10.648 7.934 1 94.75 225 ASN B N 1
ATOM 3778 C CA . ASN B 1 225 ? 13.523 9.367 7.613 1 94.75 225 ASN B CA 1
ATOM 3779 C C . ASN B 1 225 ? 14.508 8.93 8.695 1 94.75 225 ASN B C 1
ATOM 3781 O O . ASN B 1 225 ? 15.078 9.766 9.398 1 94.75 225 ASN B O 1
ATOM 3785 N N . GLY B 1 226 ? 14.703 7.625 8.773 1 93.19 226 GLY B N 1
ATOM 3786 C CA . GLY B 1 226 ? 15.75 7.074 9.617 1 93.19 226 GLY B CA 1
ATOM 3787 C C . GLY B 1 226 ? 17.109 7.059 8.953 1 93.19 226 GLY B C 1
ATOM 3788 O O . GLY B 1 226 ? 17.281 7.578 7.844 1 93.19 226 GLY B O 1
ATOM 3789 N N . PRO B 1 227 ? 18.047 6.508 9.688 1 89.25 227 PRO B N 1
ATOM 3790 C CA . PRO B 1 227 ? 19.422 6.477 9.164 1 89.25 227 PRO B CA 1
ATOM 3791 C C . PRO B 1 227 ? 19.547 5.656 7.887 1 89.25 227 PRO B C 1
ATOM 3793 O O . PRO B 1 227 ? 20.469 5.875 7.098 1 89.25 227 PRO B O 1
ATOM 3796 N N . ASP B 1 228 ? 18.641 4.77 7.676 1 85.5 228 ASP B N 1
ATOM 3797 C CA . ASP B 1 228 ? 18.688 3.918 6.492 1 85.5 228 ASP B CA 1
ATOM 3798 C C . ASP B 1 228 ? 18 4.59 5.305 1 85.5 228 ASP B C 1
ATOM 3800 O O . ASP B 1 228 ? 17.938 4.016 4.211 1 85.5 228 ASP B O 1
ATOM 3804 N N . GLY B 1 229 ? 17.438 5.742 5.508 1 85.81 229 GLY B N 1
ATOM 3805 C CA . GLY B 1 229 ? 16.797 6.484 4.438 1 85.81 229 GLY B CA 1
ATOM 3806 C C . GLY B 1 229 ? 15.328 6.148 4.281 1 85.81 229 GLY B C 1
ATOM 3807 O O . GLY B 1 229 ? 14.641 6.715 3.426 1 85.81 229 GLY B O 1
ATOM 3808 N N . LYS B 1 230 ? 14.875 5.273 5.121 1 87.75 230 LYS B N 1
ATOM 3809 C CA . LYS B 1 230 ? 13.461 4.918 5.086 1 87.75 230 LYS B CA 1
ATOM 3810 C C . LYS B 1 230 ? 12.656 5.766 6.062 1 87.75 230 LYS B C 1
ATOM 3812 O O . LYS B 1 230 ? 13.156 6.152 7.121 1 87.75 230 LYS B O 1
ATOM 3817 N N . SER B 1 231 ? 11.352 5.949 5.688 1 91.44 231 SER B N 1
ATOM 3818 C CA . SER B 1 231 ? 10.492 6.719 6.582 1 91.44 231 SER B CA 1
ATOM 3819 C C . SER B 1 231 ? 10.297 6 7.914 1 91.44 231 SER B C 1
ATOM 3821 O O . SER B 1 231 ? 10.086 4.785 7.945 1 91.44 231 SER B O 1
ATOM 3823 N N . LEU B 1 232 ? 10.438 6.727 8.969 1 94.38 232 LEU B N 1
ATOM 3824 C CA . LEU B 1 232 ? 10.148 6.18 10.289 1 94.38 232 LEU B CA 1
ATOM 3825 C C . LEU B 1 232 ? 8.656 5.914 10.453 1 94.38 232 LEU B C 1
ATOM 3827 O O . LEU B 1 232 ? 7.828 6.574 9.82 1 94.38 232 LEU B O 1
ATOM 3831 N N . LYS B 1 233 ? 8.336 4.957 11.172 1 94.44 233 LYS B N 1
ATOM 3832 C CA . LYS B 1 233 ? 6.984 4.746 11.68 1 94.44 233 LYS B CA 1
ATOM 3833 C C . LYS B 1 233 ? 6.875 5.172 13.141 1 94.44 233 LYS B C 1
ATOM 3835 O O . LYS B 1 233 ? 7.57 4.633 14 1 94.44 233 LYS B O 1
ATOM 3840 N N . VAL B 1 234 ? 5.926 6.09 13.422 1 98.06 234 VAL B N 1
ATOM 3841 C CA . VAL B 1 234 ? 5.988 6.719 14.734 1 98.06 234 VAL B CA 1
ATOM 3842 C C . VAL B 1 234 ? 4.574 6.91 15.281 1 98.06 234 VAL B C 1
ATOM 3844 O O . VAL B 1 234 ? 3.598 6.852 14.531 1 98.06 234 VAL B O 1
ATOM 3847 N N . ARG B 1 235 ? 4.539 7.051 16.562 1 98.75 235 ARG B N 1
ATOM 3848 C CA . ARG B 1 235 ? 3.439 7.656 17.297 1 98.75 235 ARG B CA 1
ATOM 3849 C C . ARG B 1 235 ? 3.803 9.062 17.766 1 98.75 235 ARG B C 1
ATOM 3851 O O . ARG B 1 235 ? 4.785 9.25 18.484 1 98.75 235 ARG B O 1
ATOM 3858 N N . VAL B 1 236 ? 3.109 10.016 17.328 1 98.88 236 VAL B N 1
ATOM 3859 C CA . VAL B 1 236 ? 3.34 11.391 17.781 1 98.88 236 VAL B CA 1
ATOM 3860 C C . VAL B 1 236 ? 2.229 11.82 18.734 1 98.88 236 VAL B C 1
ATOM 3862 O O . VAL B 1 236 ? 1.044 11.672 18.422 1 98.88 236 VAL B O 1
ATOM 3865 N N . VAL B 1 237 ? 2.586 12.32 19.859 1 98.88 237 VAL B N 1
ATOM 3866 C CA . VAL B 1 237 ? 1.643 12.836 20.844 1 98.88 237 VAL B CA 1
ATOM 3867 C C . VAL B 1 237 ? 1.801 14.352 20.969 1 98.88 237 VAL B C 1
ATOM 3869 O O . VAL B 1 237 ? 2.879 14.844 21.312 1 98.88 237 VAL B O 1
ATOM 3872 N N . PHE B 1 238 ? 0.668 15.023 20.75 1 98.75 238 PHE B N 1
ATOM 3873 C CA . PHE B 1 238 ? 0.715 16.484 20.719 1 98.75 238 PHE B CA 1
ATOM 3874 C C . PHE B 1 238 ? 0.279 17.078 22.047 1 98.75 238 PHE B C 1
ATOM 3876 O O . PHE B 1 238 ? -0.673 16.594 22.672 1 98.75 238 PHE B O 1
ATOM 3883 N N . THR B 1 239 ? 0.993 18.078 22.438 1 98.19 239 THR B N 1
ATOM 3884 C CA . THR B 1 239 ? 0.673 18.859 23.625 1 98.19 239 THR B CA 1
ATOM 3885 C C . THR B 1 239 ? 0.473 20.328 23.25 1 98.19 239 THR B C 1
ATOM 3887 O O . THR B 1 239 ? 1.369 20.969 22.688 1 98.19 239 THR B O 1
ATOM 3890 N N . TYR B 1 240 ? -0.682 20.828 23.625 1 96.69 240 TYR B N 1
ATOM 3891 C CA . TYR B 1 240 ? -1.036 22.203 23.312 1 96.69 240 TYR B CA 1
ATOM 3892 C C . TYR B 1 240 ? -1.006 23.062 24.578 1 96.69 240 TYR B C 1
ATOM 3894 O O . TYR B 1 240 ? -1.174 22.547 25.688 1 96.69 240 TYR B O 1
ATOM 3902 N N . PRO B 1 241 ? -0.822 24.375 24.297 1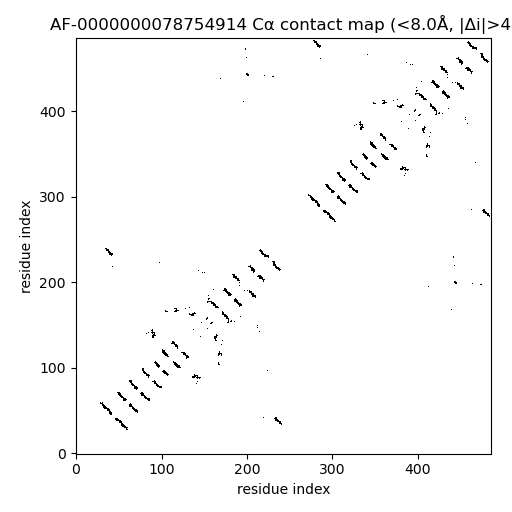 91.44 241 PRO B N 1
ATOM 3903 C CA . PRO B 1 241 ? -0.885 25.25 25.469 1 91.44 241 PRO B CA 1
ATOM 3904 C C . PRO B 1 241 ? -2.291 25.359 26.047 1 91.44 241 PRO B C 1
ATOM 3906 O O . PRO B 1 241 ? -3.279 25.234 25.328 1 91.44 241 PRO B O 1
ATOM 3909 N N . GLU B 1 242 ? -2.385 25.203 27.438 1 77.75 242 GLU B N 1
ATOM 3910 C CA . GLU B 1 242 ? -3.67 25.375 28.094 1 77.75 242 GLU B CA 1
ATOM 3911 C C . GLU B 1 242 ? -4.258 26.75 27.812 1 77.75 242 GLU B C 1
ATOM 3913 O O . GLU B 1 242 ? -3.525 27.734 27.688 1 77.75 242 GLU B O 1
ATOM 3918 N N . LYS B 1 243 ? -5.512 26.812 27.328 1 59.72 243 LYS B N 1
ATOM 3919 C CA . LYS B 1 243 ? -6.184 28.109 27.234 1 59.72 243 LYS B CA 1
ATOM 3920 C C . LYS B 1 243 ? -6.234 28.781 28.609 1 59.72 243 LYS B C 1
ATOM 3922 O O . LYS B 1 243 ? -6.336 28.125 29.641 1 59.72 243 LYS B O 1
#